Protein AF-0000000078900907 (afdb_homodimer)

Nearest PDB structures (foldseek):
  3khp-assembly1_A  TM=8.768E-01  e=2.512E-36  Mycobacterium tuberculosis H37Rv
  1s9c-assembly5_I  TM=8.943E-01  e=8.115E-36  Homo sapiens
  1s9c-assembly3_F  TM=8.994E-01  e=1.600E-35  Homo sapiens
  3kh8-assembly1_B  TM=8.947E-01  e=1.475E-34  Phytophthora capsici
  3kh8-assembly1_A  TM=8.567E-01  e=1.202E-33  Phytophthora capsici

InterPro domains:
  IPR002539 MaoC-like dehydratase domain [PF01575] (167-277)
  IPR029069 HotDog domain superfamily [SSF54637] (14-160)
  IPR029069 HotDog domain superfamily [SSF54637] (167-282)
  IPR054357 Peroxisomal multifunctional enzyme type 2-like, N-terminal domain [PF22622] (19-147)

Organism: Rhodospirillum centenum (strain ATCC 51521 / SW) (NCBI:txid414684)

pLDDT: mean 96.79, std 3.37, range [62.56, 98.94]

Solvent-accessible surface area (backbone atoms only — not comparable to full-atom values): 29328 Å² total; per-residue (Å²): 108,70,38,39,61,69,60,60,70,61,55,71,65,49,73,27,75,36,73,47,42,56,65,54,38,26,46,42,34,46,20,33,34,47,23,46,80,49,44,75,40,67,79,33,33,35,32,62,35,78,91,63,55,47,31,62,63,62,53,60,72,53,55,42,59,83,67,80,63,62,62,43,71,90,44,27,48,50,49,93,47,50,40,80,33,33,43,37,38,36,45,71,42,68,58,68,42,48,49,45,35,31,17,40,40,40,70,76,47,67,29,22,62,28,59,89,60,1,23,40,40,31,35,36,29,48,35,19,35,58,88,78,60,47,66,30,34,41,35,34,39,30,34,33,30,47,69,36,21,54,64,77,59,52,49,77,86,61,83,75,78,45,76,58,80,83,87,55,78,62,74,44,73,46,78,43,49,40,44,53,40,34,30,66,48,31,30,74,55,73,53,76,61,50,47,35,67,32,54,68,52,10,42,74,74,71,33,98,44,34,35,34,51,67,67,38,56,51,34,37,44,49,53,44,46,26,56,74,74,28,79,51,35,53,73,23,52,35,32,47,33,34,27,56,68,45,86,45,52,44,42,45,31,41,32,33,34,30,35,79,72,52,92,50,31,28,28,32,36,29,26,32,63,88,76,70,40,64,29,31,32,40,12,40,38,30,40,105,110,69,39,38,61,70,60,58,69,62,56,70,66,49,73,26,76,37,73,49,41,57,65,54,39,27,49,42,35,47,20,32,33,47,26,46,80,49,44,76,40,68,80,32,33,35,32,62,35,80,93,61,54,47,32,63,62,65,55,58,72,53,55,43,59,82,68,83,63,62,61,44,70,90,45,26,48,51,48,92,49,50,39,81,34,33,43,37,38,36,46,71,42,69,59,70,41,48,51,45,35,33,17,40,39,40,67,75,48,67,30,22,62,28,59,89,60,0,24,40,39,32,34,38,31,47,3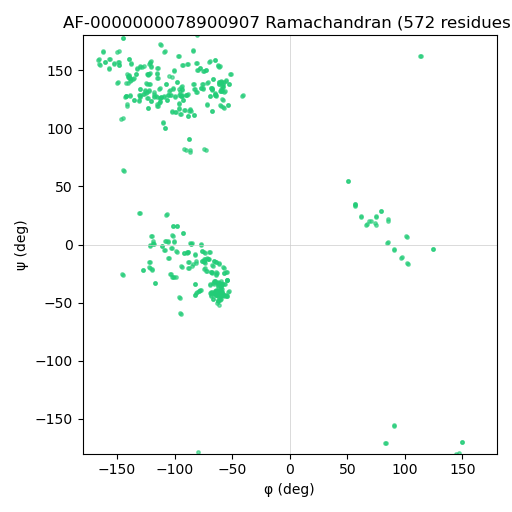4,21,36,59,88,79,60,47,67,31,34,40,35,34,38,30,34,34,30,48,68,38,21,53,64,77,58,50,48,77,86,61,83,75,78,44,76,57,80,82,88,56,79,63,75,43,72,45,78,44,49,42,44,51,41,34,31,66,48,31,31,73,55,73,54,78,61,51,47,34,67,32,53,68,52,10,42,75,72,72,34,100,44,35,34,33,50,66,67,37,55,51,33,38,45,48,52,45,45,26,56,75,73,30,79,52,37,53,72,24,52,34,32,49,33,32,29,55,67,46,87,45,51,44,4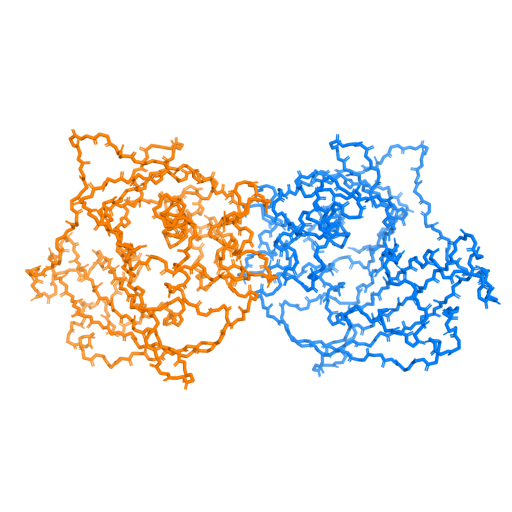3,46,31,41,32,31,34,31,36,79,71,53,93,48,31,29,27,32,36,28,25,33,60,90,75,69,38,63,29,31,31,41,11,40,38,32,40,106

Radius of gyration: 26.41 Å; Cα contacts (8 Å, |Δi|>4): 1441; chains: 2; bounding box: 49×82×64 Å

Structure (mmCIF, N/CA/C/O backbone):
data_AF-0000000078900907-model_v1
#
loop_
_entity.id
_entity.type
_entity.pdbx_description
1 polymer 'MaoC-like dehydratase, putative'
#
loop_
_atom_site.group_PDB
_atom_site.id
_atom_site.type_symbol
_atom_site.label_atom_id
_atom_site.label_alt_id
_atom_site.label_comp_id
_atom_site.label_asym_id
_atom_site.label_entity_id
_atom_site.label_seq_id
_atom_site.pdbx_PDB_ins_code
_atom_site.Cartn_x
_atom_site.Cartn_y
_atom_site.Cartn_z
_atom_site.occupancy
_atom_site.B_iso_or_equiv
_atom_site.auth_seq_id
_atom_site.auth_comp_id
_atom_site.auth_asym_id
_atom_site.auth_atom_id
_atom_site.pdbx_PDB_model_num
ATOM 1 N N . MET A 1 1 ? 19.641 35.25 -2.375 1 62.56 1 MET A N 1
ATOM 2 C CA . MET A 1 1 ? 18.812 36.438 -2.25 1 62.56 1 MET A CA 1
ATOM 3 C C . MET A 1 1 ? 17.703 36.219 -1.21 1 62.56 1 MET A C 1
ATOM 5 O O . MET A 1 1 ? 17.234 35.094 -1.026 1 62.56 1 MET A O 1
ATOM 9 N N . PRO A 1 2 ? 17.516 37.25 -0.397 1 82.25 2 PRO A N 1
ATOM 10 C CA . PRO A 1 2 ? 16.438 37.188 0.597 1 82.25 2 PRO A CA 1
ATOM 11 C C . PRO A 1 2 ? 15.094 36.812 -0.013 1 82.25 2 PRO A C 1
ATOM 13 O O . PRO A 1 2 ? 14.883 37 -1.213 1 82.25 2 PRO A O 1
ATOM 16 N N . LEU A 1 3 ? 14.305 36.125 0.722 1 92.5 3 LEU A N 1
ATOM 17 C CA . LEU A 1 3 ? 12.93 35.781 0.359 1 92.5 3 LEU A CA 1
ATOM 18 C C . LEU A 1 3 ? 12.234 36.969 -0.29 1 92.5 3 LEU A C 1
ATOM 20 O O . LEU A 1 3 ? 12.359 38.094 0.186 1 92.5 3 LEU A O 1
ATOM 24 N N . ASP A 1 4 ? 11.656 36.75 -1.471 1 93.75 4 ASP A N 1
ATOM 25 C CA . ASP A 1 4 ? 10.945 37.781 -2.186 1 93.75 4 ASP A CA 1
ATOM 26 C C . ASP A 1 4 ? 9.484 37.844 -1.748 1 93.75 4 ASP A C 1
ATOM 28 O O . ASP A 1 4 ? 8.609 37.25 -2.385 1 93.75 4 ASP A O 1
ATOM 32 N N . TYR A 1 5 ? 9.234 38.625 -0.808 1 94.81 5 TYR A N 1
ATOM 33 C CA . TYR A 1 5 ? 7.918 38.719 -0.186 1 94.81 5 TYR A CA 1
ATOM 34 C C . TYR A 1 5 ? 6.871 39.188 -1.19 1 94.81 5 TYR A C 1
ATOM 36 O O . TYR A 1 5 ? 5.805 38.594 -1.306 1 94.81 5 TYR A O 1
ATOM 44 N N . ASP A 1 6 ? 7.148 40.188 -1.911 1 95.12 6 ASP A N 1
ATOM 45 C CA . ASP A 1 6 ? 6.188 40.781 -2.838 1 95.12 6 ASP A CA 1
ATOM 46 C C . ASP A 1 6 ? 5.82 39.812 -3.947 1 95.12 6 ASP A C 1
ATOM 48 O O . ASP A 1 6 ? 4.652 39.688 -4.324 1 95.12 6 ASP A O 1
ATOM 52 N N . LEU A 1 7 ? 6.773 39.156 -4.418 1 95.69 7 LEU A N 1
ATOM 53 C CA . LEU A 1 7 ? 6.52 38.156 -5.453 1 95.69 7 LEU A CA 1
ATOM 54 C C . LEU A 1 7 ? 5.621 37.031 -4.922 1 95.69 7 LEU A C 1
ATOM 56 O O . LEU A 1 7 ? 4.625 36.688 -5.559 1 95.69 7 LEU A O 1
ATOM 60 N N . LEU A 1 8 ? 6 36.5 -3.793 1 96.12 8 LEU A N 1
ATOM 61 C CA . LEU A 1 8 ? 5.254 35.406 -3.209 1 96.12 8 LEU A CA 1
ATOM 62 C C . LEU A 1 8 ? 3.803 35.781 -2.957 1 96.12 8 LEU A C 1
ATOM 64 O O . LEU A 1 8 ? 2.883 35.031 -3.305 1 96.12 8 LEU A O 1
ATOM 68 N N . MET A 1 9 ? 3.596 36.969 -2.447 1 95.44 9 MET A N 1
ATOM 69 C CA . MET A 1 9 ? 2.254 37.406 -2.076 1 95.44 9 MET A CA 1
ATOM 70 C C . MET A 1 9 ? 1.433 37.75 -3.314 1 95.44 9 MET A C 1
ATOM 72 O O . MET A 1 9 ? 0.208 37.844 -3.24 1 95.44 9 MET A O 1
ATOM 76 N N . SER A 1 10 ? 2.064 37.906 -4.434 1 95.75 10 SER A N 1
ATOM 77 C CA . SER A 1 10 ? 1.367 38.281 -5.66 1 95.75 10 SER A CA 1
ATOM 78 C C . SER A 1 10 ? 1.082 37.062 -6.531 1 95.75 10 SER A C 1
ATOM 80 O O . SER A 1 10 ? 0.397 37.188 -7.551 1 95.75 10 SER A O 1
ATOM 82 N N . LEU A 1 11 ? 1.572 35.938 -6.156 1 94.62 11 LEU A N 1
ATOM 83 C CA . LEU A 1 11 ? 1.379 34.75 -6.965 1 94.62 11 LEU A CA 1
ATOM 84 C C . LEU A 1 11 ? -0.105 34.438 -7.125 1 94.62 11 LEU A C 1
ATOM 86 O O . LEU A 1 11 ? -0.874 34.531 -6.168 1 94.62 11 LEU A O 1
ATOM 90 N N . PRO A 1 12 ? -0.54 34.188 -8.336 1 93.44 12 PRO A N 1
ATOM 91 C CA . PRO A 1 12 ? -1.911 33.688 -8.5 1 93.44 12 PRO A CA 1
ATOM 92 C C . PRO A 1 12 ? -2.129 32.312 -7.883 1 93.44 12 PRO A C 1
ATOM 94 O O . PRO A 1 12 ? -1.168 31.562 -7.66 1 93.44 12 PRO A O 1
ATOM 97 N N . PRO A 1 13 ? -3.396 32.062 -7.629 1 92 13 PRO A N 1
ATOM 98 C CA . PRO A 1 13 ? -3.676 30.703 -7.129 1 92 13 PRO A CA 1
ATOM 99 C C . PRO A 1 13 ? -3.174 29.609 -8.062 1 92 13 PRO A C 1
ATOM 101 O O . PRO A 1 13 ? -3.279 29.75 -9.289 1 92 13 PRO A O 1
ATOM 104 N N . GLU A 1 14 ? -2.494 28.656 -7.484 1 90.19 14 GLU A N 1
ATOM 105 C CA . GLU A 1 14 ? -2.07 27.484 -8.25 1 90.19 14 GLU A CA 1
ATOM 106 C C . GLU A 1 14 ? -3.156 26.406 -8.258 1 90.19 14 GLU A C 1
ATOM 108 O O . GLU A 1 14 ? -3.449 25.797 -7.227 1 90.19 14 GLU A O 1
ATOM 113 N N . GLU A 1 15 ? -3.684 26.141 -9.414 1 95.12 15 GLU A N 1
ATOM 114 C CA . GLU A 1 15 ? -4.766 25.172 -9.523 1 95.12 15 GLU A CA 1
ATOM 115 C C . GLU A 1 15 ? -4.234 23.781 -9.898 1 95.12 15 GLU A C 1
ATOM 117 O O . GLU A 1 15 ? -3.416 23.656 -10.812 1 95.12 15 GLU A O 1
ATOM 122 N N . VAL A 1 16 ? -4.641 22.844 -9.164 1 97.44 16 VAL A N 1
ATOM 123 C CA . VAL A 1 16 ? -4.293 21.453 -9.43 1 97.44 16 VAL A CA 1
ATOM 124 C C . VAL A 1 16 ? -5.566 20.625 -9.562 1 97.44 16 VAL A C 1
ATOM 126 O O . VAL A 1 16 ? -6.469 20.719 -8.734 1 97.44 16 VAL A O 1
ATOM 129 N N . ARG A 1 17 ? -5.676 19.922 -10.656 1 98.06 17 ARG A N 1
ATOM 130 C CA . ARG A 1 17 ? -6.746 18.953 -10.867 1 98.06 17 ARG A CA 1
ATOM 131 C C . ARG A 1 17 ? -6.246 17.531 -10.641 1 98.06 17 ARG A C 1
ATOM 133 O O . ARG A 1 17 ? -5.137 17.188 -11.047 1 98.06 17 ARG A O 1
ATOM 140 N N . GLN A 1 18 ? -6.98 16.703 -9.922 1 98.44 18 GLN A N 1
ATOM 141 C CA . GLN A 1 18 ? -6.559 15.336 -9.609 1 98.44 18 GLN A CA 1
ATOM 142 C C . GLN A 1 18 ? -7.742 14.375 -9.633 1 98.44 18 GLN A C 1
ATOM 144 O O . GLN A 1 18 ? -8.797 14.664 -9.062 1 98.44 18 GLN A O 1
ATOM 149 N N . SER A 1 19 ? -7.605 13.328 -10.359 1 98.62 19 SER A N 1
ATOM 150 C CA . SER A 1 19 ? -8.539 12.211 -10.25 1 98.62 19 SER A CA 1
ATOM 151 C C . SER A 1 19 ? -7.98 11.109 -9.352 1 98.62 19 SER A C 1
ATOM 153 O O . SER A 1 19 ? -6.77 10.891 -9.32 1 98.62 19 SER A O 1
ATOM 155 N N . TYR A 1 20 ? -8.766 10.555 -8.578 1 98.44 20 TYR A N 1
ATOM 156 C CA . TYR A 1 20 ? -8.375 9.422 -7.75 1 98.44 20 TYR A CA 1
ATOM 157 C C . TYR A 1 20 ? -9.461 8.352 -7.738 1 98.44 20 TYR A C 1
ATOM 159 O O . TYR A 1 20 ? -10.625 8.641 -8 1 98.44 20 TYR A O 1
ATOM 167 N N . THR A 1 21 ? -9.094 7.109 -7.457 1 98.38 21 THR A N 1
ATOM 168 C CA . THR A 1 21 ? -9.977 5.945 -7.488 1 98.38 21 THR A CA 1
ATOM 169 C C . THR A 1 21 ? -10.188 5.387 -6.082 1 98.38 21 THR A C 1
ATOM 171 O O . THR A 1 21 ? -9.547 5.84 -5.129 1 98.38 21 THR A O 1
ATOM 174 N N . ALA A 1 22 ? -11.102 4.43 -5.984 1 98.56 22 ALA A N 1
ATOM 175 C CA . ALA A 1 22 ? -11.297 3.701 -4.734 1 98.56 22 ALA A CA 1
ATOM 176 C C . ALA A 1 22 ? -10 3.047 -4.277 1 98.56 22 ALA A C 1
ATOM 178 O O . ALA A 1 22 ? -9.727 2.959 -3.076 1 98.56 22 ALA A O 1
ATOM 179 N N . ARG A 1 23 ? -9.18 2.611 -5.211 1 98.5 23 ARG A N 1
ATOM 180 C CA . ARG A 1 23 ? -7.875 2.027 -4.906 1 98.5 23 ARG A CA 1
ATOM 181 C C . ARG A 1 23 ? -6.977 3.035 -4.199 1 98.5 23 ARG A C 1
ATOM 183 O O . ARG A 1 23 ? -6.316 2.701 -3.215 1 98.5 23 ARG A O 1
ATOM 190 N N . ASP A 1 24 ? -6.98 4.289 -4.684 1 98.69 24 ASP A N 1
ATOM 191 C CA . ASP A 1 24 ? -6.195 5.352 -4.062 1 98.69 24 ASP A CA 1
ATOM 192 C C . ASP A 1 24 ? -6.676 5.629 -2.641 1 98.69 24 ASP A C 1
ATOM 194 O O . ASP A 1 24 ? -5.863 5.852 -1.739 1 98.69 24 ASP A O 1
ATOM 198 N N . THR A 1 25 ? -8.008 5.605 -2.494 1 98.88 25 THR A N 1
ATOM 199 C CA . THR A 1 25 ? -8.625 5.863 -1.196 1 98.88 25 THR A CA 1
ATOM 200 C C . THR A 1 25 ? -8.227 4.793 -0.188 1 98.88 25 THR A C 1
ATOM 202 O O . THR A 1 25 ? -7.852 5.105 0.945 1 98.88 25 THR A O 1
ATOM 205 N N . ILE A 1 26 ? -8.219 3.549 -0.612 1 98.94 26 ILE A N 1
ATOM 206 C CA . ILE A 1 26 ? -7.824 2.441 0.251 1 98.94 26 ILE A CA 1
ATOM 207 C C . ILE A 1 26 ? -6.328 2.523 0.543 1 98.94 26 ILE A C 1
ATOM 209 O O . ILE A 1 26 ? -5.898 2.318 1.681 1 98.94 26 ILE A O 1
ATOM 213 N N . LEU A 1 27 ? -5.551 2.852 -0.489 1 98.88 27 LEU A N 1
ATOM 214 C CA . LEU A 1 27 ? -4.105 2.963 -0.324 1 98.88 27 LEU A CA 1
ATOM 215 C C . LEU A 1 27 ? -3.754 4.035 0.703 1 98.88 27 LEU A C 1
ATOM 217 O O . LEU A 1 27 ? -2.852 3.844 1.521 1 98.88 27 LEU A O 1
ATOM 221 N N . TYR A 1 28 ? -4.449 5.156 0.725 1 98.94 28 TYR A N 1
ATOM 222 C CA . TYR A 1 28 ? -4.203 6.184 1.73 1 98.94 28 TYR A CA 1
ATOM 223 C C . TYR A 1 28 ? -4.48 5.652 3.133 1 98.94 28 TYR A C 1
ATOM 225 O O . TYR A 1 28 ? -3.682 5.859 4.051 1 98.94 28 TYR A O 1
ATOM 233 N N . ALA A 1 29 ? -5.637 5.023 3.252 1 98.94 29 ALA A N 1
ATOM 234 C CA . ALA A 1 29 ? -5.992 4.473 4.559 1 98.94 29 ALA A CA 1
ATOM 235 C C . ALA A 1 29 ? -4.914 3.523 5.07 1 98.94 29 ALA A C 1
ATOM 237 O O . ALA A 1 29 ? -4.496 3.617 6.227 1 98.94 29 ALA A O 1
ATOM 238 N N . LEU A 1 30 ? -4.43 2.678 4.188 1 98.94 30 LEU A N 1
ATOM 239 C CA . LEU A 1 30 ? -3.359 1.761 4.559 1 98.94 30 LEU A CA 1
ATOM 240 C C . LEU A 1 30 ? -2.072 2.521 4.863 1 98.94 30 LEU A C 1
ATOM 242 O O . LEU A 1 30 ? -1.308 2.129 5.746 1 98.94 30 LEU A O 1
ATOM 246 N N . GLY A 1 31 ? -1.885 3.598 4.164 1 98.88 31 GLY A N 1
ATOM 247 C CA . GLY A 1 31 ? -0.72 4.441 4.367 1 98.88 31 GLY A CA 1
ATOM 248 C C . GLY A 1 31 ? -0.68 5.082 5.746 1 98.88 31 GLY A C 1
ATOM 249 O O . GLY A 1 31 ? 0.395 5.402 6.254 1 98.88 31 GLY A O 1
ATOM 250 N N . VAL A 1 32 ? -1.802 5.238 6.316 1 98.88 32 VAL A N 1
ATOM 251 C CA . VAL A 1 32 ? -1.832 5.793 7.664 1 98.88 32 VAL A CA 1
ATOM 252 C C . VAL A 1 32 ? -2.18 4.691 8.664 1 98.88 32 VAL A C 1
ATOM 254 O O . VAL A 1 32 ? -2.826 4.953 9.688 1 98.88 32 VAL A O 1
ATOM 257 N N . ALA A 1 33 ? -1.891 3.469 8.328 1 98.69 33 ALA A N 1
ATOM 258 C CA . ALA A 1 33 ? -1.839 2.301 9.203 1 98.69 33 ALA A CA 1
ATOM 259 C C . ALA A 1 33 ? -3.242 1.826 9.57 1 98.69 33 ALA A C 1
ATOM 261 O O . ALA A 1 33 ? -3.463 1.303 10.664 1 98.69 33 ALA A O 1
ATOM 262 N N . ALA A 1 34 ? -4.238 2.129 8.758 1 98.81 34 ALA A N 1
ATOM 263 C CA . ALA A 1 34 ? -5.492 1.398 8.93 1 98.81 34 ALA A CA 1
ATOM 264 C C . ALA A 1 34 ? -5.277 -0.104 8.773 1 98.81 34 ALA A C 1
ATOM 266 O O . ALA A 1 34 ? -4.547 -0.544 7.883 1 98.81 34 ALA A O 1
ATOM 267 N N . GLY A 1 35 ? -5.863 -0.87 9.641 1 98.19 35 GLY A N 1
ATOM 268 C CA . GLY A 1 35 ? -5.695 -2.314 9.625 1 98.19 35 GLY A CA 1
ATOM 269 C C . GLY A 1 35 ? -4.535 -2.793 10.469 1 98.19 35 GLY A C 1
ATOM 270 O O . GLY A 1 35 ? -4.305 -3.998 10.602 1 98.19 35 GLY A O 1
ATOM 271 N N . VAL A 1 36 ? -3.807 -1.868 11.023 1 98.31 36 VAL A N 1
ATOM 272 C CA . VAL A 1 36 ? -2.684 -2.201 11.891 1 98.31 36 VAL A CA 1
ATOM 273 C C . VAL A 1 36 ? -3.074 -1.968 13.352 1 98.31 36 VAL A C 1
ATOM 275 O O . VAL A 1 36 ? -3.553 -0.889 13.703 1 98.31 36 VAL A O 1
ATOM 278 N N . PRO A 1 37 ? -2.902 -2.904 14.289 1 96 37 PRO A N 1
ATOM 279 C CA . PRO A 1 37 ? -2.316 -4.211 13.984 1 96 37 PRO A CA 1
ATOM 280 C C . PRO A 1 37 ? -3.357 -5.238 13.547 1 96 37 PRO A C 1
ATOM 282 O O . PRO A 1 37 ? -3.002 -6.344 13.133 1 96 37 PRO A O 1
ATOM 285 N N . ASP A 1 38 ? -4.609 -4.922 13.617 1 97.56 38 ASP A N 1
ATOM 286 C CA . ASP A 1 38 ? -5.664 -5.895 13.352 1 97.56 38 ASP A CA 1
ATOM 287 C C . ASP A 1 38 ? -6.379 -5.582 12.039 1 97.56 38 ASP A C 1
ATOM 289 O O . ASP A 1 38 ? -7.246 -4.707 11.992 1 97.56 38 ASP A O 1
ATOM 293 N N . PRO A 1 39 ? -6.113 -6.352 10.984 1 98.19 39 PRO A N 1
ATOM 294 C CA . PRO A 1 39 ? -6.734 -6.078 9.688 1 98.19 39 PRO A CA 1
ATOM 295 C C . PRO A 1 39 ? -8.234 -6.375 9.68 1 98.19 39 PRO A C 1
ATOM 297 O O . PRO A 1 39 ? -8.93 -6.012 8.727 1 98.19 39 PRO A O 1
ATOM 300 N N . LEU A 1 40 ? -8.742 -6.949 10.781 1 97.69 40 LEU A N 1
ATOM 301 C CA . LEU A 1 40 ? -10.148 -7.344 10.812 1 97.69 40 LEU A CA 1
ATOM 302 C C . LEU A 1 40 ? -10.961 -6.391 11.68 1 97.69 40 LEU A C 1
ATOM 304 O O . LEU A 1 40 ? -12.164 -6.594 11.875 1 97.69 40 LEU A O 1
ATOM 308 N N . ASP A 1 41 ? -10.312 -5.379 12.195 1 96.75 41 ASP A N 1
ATOM 309 C CA . ASP A 1 41 ? -11.039 -4.367 12.961 1 96.75 41 ASP A CA 1
ATOM 310 C C . ASP A 1 41 ? -12.141 -3.732 12.117 1 96.75 41 ASP A C 1
ATOM 312 O O . ASP A 1 41 ? -11.867 -3.09 11.102 1 96.75 41 ASP A O 1
ATOM 316 N N . PRO A 1 42 ? -13.383 -3.877 12.547 1 94.88 42 PRO A N 1
ATOM 317 C CA . PRO A 1 42 ? -14.477 -3.332 11.734 1 94.88 42 PRO A CA 1
ATOM 318 C C . PRO A 1 42 ? -14.359 -1.822 11.531 1 94.88 42 PRO A C 1
ATOM 320 O O . PRO A 1 42 ? -14.789 -1.3 10.5 1 94.88 42 PRO A O 1
ATOM 323 N N . GLY A 1 43 ? -13.836 -1.159 12.539 1 95 43 GLY A N 1
ATOM 324 C CA . GLY A 1 43 ? -13.641 0.277 12.422 1 95 43 GLY A CA 1
ATOM 325 C C . GLY A 1 43 ? -12.656 0.658 11.328 1 95 43 GLY A C 1
ATOM 326 O O . GLY A 1 43 ? -12.727 1.758 10.773 1 95 43 GLY A O 1
ATOM 327 N N . ASP A 1 44 ? -11.781 -0.287 11.016 1 96.81 44 ASP A N 1
ATOM 328 C CA . ASP A 1 44 ? -10.781 -0.006 9.992 1 96.81 44 ASP A CA 1
ATOM 329 C C . ASP A 1 44 ? -11.195 -0.595 8.641 1 96.81 44 ASP A C 1
ATOM 331 O O . ASP A 1 44 ? -10.852 -0.052 7.59 1 96.81 44 ASP A O 1
ATOM 335 N N . LEU A 1 45 ? -11.984 -1.683 8.656 1 97.69 45 LEU A N 1
ATOM 336 C CA . LEU A 1 45 ? -12.375 -2.361 7.426 1 97.69 45 LEU A CA 1
ATOM 337 C C . LEU A 1 45 ? -13.172 -1.434 6.523 1 97.69 45 LEU A C 1
ATOM 339 O O . LEU A 1 45 ? -13.07 -1.51 5.297 1 97.69 45 LEU A O 1
ATOM 343 N N . LYS A 1 46 ? -13.953 -0.549 7.039 1 97.31 46 LYS A N 1
ATOM 344 C CA . LYS A 1 46 ? -14.766 0.36 6.238 1 97.31 46 LYS A CA 1
ATOM 345 C C . LYS A 1 46 ? -13.891 1.321 5.438 1 97.31 46 LYS A C 1
ATOM 347 O O . LYS A 1 46 ? -14.367 1.999 4.527 1 97.31 46 LYS A O 1
ATOM 352 N N . TYR A 1 47 ? -12.609 1.407 5.77 1 98.69 47 TYR A N 1
ATOM 353 C CA . TYR A 1 47 ? -11.695 2.281 5.043 1 98.69 47 TYR A CA 1
ATOM 354 C C . TYR A 1 47 ? -10.773 1.474 4.133 1 98.69 47 TYR A C 1
ATOM 356 O O . TYR A 1 47 ? -10.047 2.039 3.316 1 98.69 47 TYR A O 1
ATOM 364 N N . THR A 1 48 ? -10.734 0.1 4.285 1 98.56 48 THR A N 1
ATOM 365 C CA . THR A 1 48 ? -9.773 -0.716 3.553 1 98.56 48 THR A CA 1
ATOM 366 C C . THR A 1 48 ? -10.492 -1.75 2.688 1 98.56 48 THR A C 1
ATOM 368 O O . THR A 1 48 ? -9.844 -2.543 1.998 1 98.56 48 THR A O 1
ATOM 371 N N . TYR A 1 49 ? -11.852 -1.762 2.729 1 98.31 49 TYR A N 1
ATOM 372 C CA . TYR A 1 49 ? -12.656 -2.752 2.025 1 98.31 49 TYR A CA 1
ATOM 373 C C . TYR A 1 49 ? -13.75 -2.082 1.208 1 98.31 49 TYR A C 1
ATOM 375 O O . TYR A 1 49 ? -14.516 -1.267 1.732 1 98.31 49 TYR A O 1
ATOM 383 N N . GLU A 1 50 ? -13.859 -2.381 -0.068 1 97 50 GLU A N 1
ATOM 384 C CA . GLU A 1 50 ? -14.656 -1.626 -1.033 1 97 50 GLU A CA 1
ATOM 385 C C . GLU A 1 50 ? -16.141 -1.927 -0.879 1 97 50 GLU A C 1
ATOM 387 O O . GLU A 1 50 ? -16.984 -1.207 -1.419 1 97 50 GLU A O 1
ATOM 392 N N . ALA A 1 51 ? -16.547 -2.963 -0.166 1 95.38 51 ALA A N 1
ATOM 393 C CA . ALA A 1 51 ? -17.953 -3.328 -0.04 1 95.38 51 ALA A CA 1
ATOM 394 C C . ALA A 1 51 ? -18.766 -2.191 0.583 1 95.38 51 ALA A C 1
ATOM 396 O O . ALA A 1 51 ? -19.906 -1.937 0.181 1 95.38 51 ALA A O 1
ATOM 397 N N . ASP A 1 52 ? -18.266 -1.471 1.479 1 94.94 52 ASP A N 1
ATOM 398 C CA . ASP A 1 52 ? -18.828 -0.292 2.131 1 94.94 52 ASP A CA 1
ATOM 399 C C . ASP A 1 52 ? -17.734 0.739 2.434 1 94.94 52 ASP A C 1
ATOM 401 O O . ASP A 1 52 ? -17.594 1.167 3.58 1 94.94 52 ASP A O 1
ATOM 405 N N . LEU A 1 53 ? -17.172 1.208 1.377 1 98.31 53 LEU A N 1
ATOM 406 C CA . LEU A 1 53 ? -15.945 1.976 1.502 1 98.31 53 LEU A CA 1
ATOM 407 C C . LEU A 1 53 ? -16.234 3.426 1.867 1 98.31 53 LEU A C 1
ATOM 409 O O . LEU A 1 53 ? -17.156 4.035 1.309 1 98.31 53 LEU A O 1
ATOM 413 N N . HIS A 1 54 ? -15.523 3.938 2.822 1 98.62 54 HIS A N 1
ATOM 414 C CA . HIS A 1 54 ? -15.484 5.348 3.189 1 98.62 54 HIS A CA 1
ATOM 415 C C . HIS A 1 54 ? -14.07 5.906 3.061 1 98.62 54 HIS A C 1
ATOM 417 O O . HIS A 1 54 ? -13.094 5.156 3.129 1 98.62 54 HIS A O 1
ATOM 423 N N . ALA A 1 55 ? -14 7.16 2.818 1 98.81 55 ALA A N 1
ATOM 424 C CA . ALA A 1 55 ? -12.703 7.832 2.795 1 98.81 55 ALA A CA 1
ATOM 425 C C . ALA A 1 55 ? -12.375 8.43 4.16 1 98.81 55 ALA A C 1
ATOM 427 O O . ALA A 1 55 ? -13.242 9.016 4.812 1 98.81 55 ALA A O 1
ATOM 428 N N . LEU A 1 56 ? -11.172 8.195 4.582 1 98.94 56 LEU A N 1
ATOM 429 C CA . LEU A 1 56 ? -10.719 8.93 5.762 1 98.94 56 LEU A CA 1
ATOM 430 C C . LEU A 1 56 ? -10.719 10.43 5.5 1 98.94 56 LEU A C 1
ATOM 432 O O . LEU A 1 56 ? -10.25 10.883 4.449 1 98.94 56 LEU A O 1
ATOM 436 N N . PRO A 1 57 ? -11.164 11.211 6.473 1 98.81 57 PRO A N 1
ATOM 437 C CA . PRO A 1 57 ? -11.188 12.664 6.273 1 98.81 57 PRO A CA 1
ATOM 438 C C . PRO A 1 57 ? -9.805 13.242 6.008 1 98.81 57 PRO A C 1
ATOM 440 O O . PRO A 1 57 ? -9.664 14.172 5.207 1 98.81 57 PRO A O 1
ATOM 443 N N . THR A 1 58 ? -8.805 12.711 6.609 1 98.88 58 THR A N 1
ATOM 444 C CA . THR A 1 58 ? -7.457 13.273 6.527 1 98.88 58 THR A CA 1
ATOM 445 C C . THR A 1 58 ? -6.871 13.07 5.133 1 98.88 58 THR A C 1
ATOM 447 O O . THR A 1 58 ? -5.844 13.664 4.797 1 98.88 58 THR A O 1
ATOM 450 N N . MET A 1 59 ? -7.496 12.227 4.293 1 98.88 59 MET A N 1
ATOM 451 C CA . MET A 1 59 ? -7.043 12.078 2.914 1 98.88 59 MET A CA 1
ATOM 452 C C . MET A 1 59 ? -7.051 13.422 2.188 1 98.88 59 MET A C 1
ATOM 454 O O . MET A 1 59 ? -6.305 13.617 1.228 1 98.88 59 MET A O 1
ATOM 458 N N . ALA A 1 60 ? -7.859 14.367 2.635 1 98.75 60 ALA A N 1
ATOM 459 C CA . ALA A 1 60 ? -7.977 15.68 2.018 1 98.75 60 ALA A CA 1
ATOM 460 C C . ALA A 1 60 ? -6.613 16.359 1.914 1 98.75 60 ALA A C 1
ATOM 462 O O . ALA A 1 60 ? -6.348 17.094 0.958 1 98.75 60 ALA A O 1
ATOM 463 N N . VAL A 1 61 ? -5.727 16.078 2.838 1 98.06 61 VAL A N 1
ATOM 464 C CA . VAL A 1 61 ? -4.488 16.844 2.932 1 98.06 61 VAL A CA 1
ATOM 465 C C . VAL A 1 61 ? -3.543 16.438 1.804 1 98.06 61 VAL A C 1
ATOM 467 O O . VAL A 1 61 ? -2.568 17.141 1.52 1 98.06 61 VAL A O 1
ATOM 470 N N . VAL A 1 62 ? -3.844 15.297 1.126 1 97.69 62 VAL A N 1
ATOM 471 C CA . VAL A 1 62 ? -2.959 14.867 0.049 1 97.69 62 VAL A CA 1
ATOM 472 C C . VAL A 1 62 ? -3.65 15.062 -1.298 1 97.69 62 VAL A C 1
ATOM 474 O O . VAL A 1 62 ? -3.068 14.781 -2.35 1 97.69 62 VAL A O 1
ATOM 477 N N . LEU A 1 63 ? -4.902 15.477 -1.321 1 98.12 63 LEU A N 1
ATOM 478 C CA . LEU A 1 63 ? -5.633 15.656 -2.568 1 98.12 63 LEU A CA 1
ATOM 479 C C . LEU A 1 63 ? -5.285 17 -3.215 1 98.12 63 LEU A C 1
ATOM 481 O O . LEU A 1 63 ? -5.262 18.031 -2.539 1 98.12 63 LEU A O 1
ATOM 485 N N . ALA A 1 64 ? -4.988 16.953 -4.48 1 97.12 64 ALA A N 1
ATOM 486 C CA . ALA A 1 64 ? -4.703 18.125 -5.301 1 97.12 64 ALA A CA 1
ATOM 487 C C . ALA A 1 64 ? -3.557 18.938 -4.711 1 97.12 64 ALA A C 1
ATOM 489 O O . ALA A 1 64 ? -3.619 20.172 -4.668 1 97.12 64 ALA A O 1
ATOM 490 N N . TYR A 1 65 ? -2.604 18.219 -4.117 1 92.19 65 TYR A N 1
ATOM 491 C CA . TYR A 1 65 ? -1.392 18.844 -3.594 1 92.19 65 TYR A CA 1
ATOM 492 C C . TYR A 1 65 ? -0.553 19.438 -4.719 1 92.19 65 TYR A C 1
ATOM 494 O O . TYR A 1 65 ? -0.305 18.781 -5.73 1 92.19 65 TYR A O 1
ATOM 502 N N . PRO A 1 66 ? -0.12 20.656 -4.637 1 90.88 66 PRO A N 1
ATOM 503 C CA . PRO A 1 66 ? 0.586 21.328 -5.73 1 90.88 66 PRO A CA 1
ATOM 504 C C . PRO A 1 66 ? 2.041 20.875 -5.855 1 90.88 66 PRO A C 1
ATOM 506 O O . PRO A 1 66 ? 2.758 21.344 -6.746 1 90.88 66 PRO A O 1
ATOM 509 N N . GLY A 1 67 ? 2.502 19.953 -5 1 86.81 67 GLY A N 1
ATOM 510 C CA . GLY A 1 67 ? 3.896 19.547 -5.039 1 86.81 67 GLY A CA 1
ATOM 511 C C . GLY A 1 67 ? 4.816 20.484 -4.281 1 86.81 67 GLY A C 1
ATOM 512 O O . GLY A 1 67 ? 4.355 21.328 -3.512 1 86.81 67 GLY A O 1
ATOM 513 N N . VAL A 1 68 ? 6.125 20.266 -4.438 1 85.75 68 VAL A N 1
ATOM 514 C CA . VAL A 1 68 ? 7.133 21.031 -3.715 1 85.75 68 VAL A CA 1
ATOM 515 C C . VAL A 1 68 ? 7.457 22.312 -4.488 1 85.75 68 VAL A C 1
ATOM 517 O O . VAL A 1 68 ? 8.57 22.469 -5 1 85.75 68 VAL A O 1
ATOM 520 N N . TRP A 1 69 ? 6.641 23.266 -4.363 1 87.88 69 TRP A N 1
ATOM 521 C CA . TRP A 1 69 ? 6.738 24.469 -5.18 1 87.88 69 TRP A CA 1
ATOM 522 C C . TRP A 1 69 ? 7.668 25.484 -4.531 1 87.88 69 TRP A C 1
ATOM 524 O O . TRP A 1 69 ? 8.195 26.375 -5.211 1 87.88 69 TRP A O 1
ATOM 534 N N . LEU A 1 70 ? 7.973 25.297 -3.279 1 90.62 70 LEU A N 1
ATOM 535 C CA . LEU A 1 70 ? 8.805 26.25 -2.559 1 90.62 70 LEU A CA 1
ATOM 536 C C . LEU A 1 70 ? 10.266 26.125 -2.984 1 90.62 70 LEU A C 1
ATOM 538 O O . LEU A 1 70 ? 11.086 27 -2.664 1 90.62 70 LEU A O 1
ATOM 542 N N . MET A 1 71 ? 10.555 25.172 -3.754 1 90.75 71 MET A N 1
ATOM 543 C CA . MET A 1 71 ? 11.922 24.953 -4.199 1 90.75 71 MET A CA 1
ATOM 544 C C . MET A 1 71 ? 12.266 25.859 -5.375 1 90.75 71 MET A C 1
ATOM 546 O O . MET A 1 71 ? 13.422 25.984 -5.766 1 90.75 71 MET A O 1
ATOM 550 N N . GLU A 1 72 ? 11.266 26.562 -5.93 1 91.94 72 GLU A N 1
ATOM 551 C CA . GLU A 1 72 ? 11.508 27.469 -7.055 1 91.94 72 GLU A CA 1
ATOM 552 C C . GLU A 1 72 ? 12.531 28.531 -6.695 1 91.94 72 GLU A C 1
ATOM 554 O O . GLU A 1 72 ? 12.32 29.312 -5.762 1 91.94 72 GLU A O 1
ATOM 559 N N . PRO A 1 73 ? 13.609 28.672 -7.453 1 92.31 73 PRO A N 1
ATOM 560 C CA . PRO A 1 73 ? 14.695 29.594 -7.105 1 92.31 73 PRO A CA 1
ATOM 561 C C . PRO A 1 73 ? 14.25 31.047 -7.07 1 92.31 73 PRO A C 1
ATOM 563 O O . PRO A 1 73 ? 14.766 31.844 -6.277 1 92.31 73 PRO A O 1
ATOM 566 N N . ARG A 1 74 ? 13.336 31.5 -7.859 1 92.38 74 ARG A N 1
ATOM 567 C CA . ARG A 1 74 ? 12.922 32.906 -7.949 1 92.38 74 ARG A CA 1
ATOM 568 C C . ARG A 1 74 ? 12.312 33.375 -6.637 1 92.38 74 ARG A C 1
ATOM 570 O O . ARG A 1 74 ? 12.195 34.594 -6.402 1 92.38 74 ARG A O 1
ATOM 577 N N . PHE A 1 75 ? 11.961 32.375 -5.734 1 95.06 75 PHE A N 1
ATOM 578 C CA . PHE A 1 75 ? 11.305 32.75 -4.492 1 95.06 75 PHE A CA 1
ATOM 579 C C . PHE A 1 75 ? 12.32 33.156 -3.432 1 95.06 75 PHE A C 1
ATOM 581 O O . PHE A 1 75 ? 11.977 33.75 -2.42 1 95.06 75 PHE A O 1
ATOM 588 N N . GLY A 1 76 ? 13.609 32.75 -3.693 1 93.75 76 GLY A N 1
ATOM 589 C CA . GLY A 1 76 ? 14.656 33.062 -2.736 1 93.75 76 GLY A CA 1
ATOM 590 C C . GLY A 1 76 ? 14.531 32.312 -1.434 1 93.75 76 GLY A C 1
ATOM 591 O O . GLY A 1 76 ? 15.016 32.75 -0.393 1 93.75 76 GLY A O 1
ATOM 592 N N . ILE A 1 77 ? 13.805 31.219 -1.449 1 95.25 77 ILE A N 1
ATOM 593 C CA . ILE A 1 77 ? 13.594 30.406 -0.252 1 95.25 77 ILE A CA 1
ATOM 594 C C . ILE A 1 77 ? 14.711 29.375 -0.13 1 95.25 77 ILE A C 1
ATOM 596 O O . ILE A 1 77 ? 15.078 28.719 -1.114 1 95.25 77 ILE A O 1
ATOM 600 N N . THR A 1 78 ? 15.312 29.328 1.044 1 93.44 78 THR A N 1
ATOM 601 C CA . THR A 1 78 ? 16.25 28.25 1.36 1 93.44 78 THR A CA 1
ATOM 602 C C . THR A 1 78 ? 15.5 26.953 1.627 1 93.44 78 THR A C 1
ATOM 604 O O . THR A 1 78 ? 15.391 26.516 2.775 1 93.44 78 THR A O 1
ATOM 607 N N . TRP A 1 79 ? 15.148 26.281 0.587 1 91.56 79 TRP A N 1
ATOM 608 C CA . TRP A 1 79 ? 14.133 25.234 0.641 1 91.56 79 TRP A CA 1
ATOM 609 C C . TRP A 1 79 ? 14.617 24.047 1.456 1 91.56 79 TRP A C 1
ATOM 611 O O . TRP A 1 79 ? 13.812 23.344 2.072 1 91.56 79 TRP A O 1
ATOM 621 N N . HIS A 1 80 ? 15.922 23.812 1.609 1 88.19 80 HIS A N 1
ATOM 622 C CA . HIS A 1 80 ? 16.453 22.672 2.346 1 88.19 80 HIS A CA 1
ATOM 623 C C . HIS A 1 80 ? 16.234 22.828 3.848 1 88.19 80 HIS A C 1
ATOM 625 O O . HIS A 1 80 ? 16.391 21.875 4.609 1 88.19 80 HIS A O 1
ATOM 631 N N . LYS A 1 81 ? 15.844 24.062 4.238 1 91.25 81 LYS A N 1
ATOM 632 C CA . LYS A 1 81 ? 15.641 24.328 5.66 1 91.25 81 LYS A CA 1
ATOM 633 C C . LYS A 1 81 ? 14.156 24.453 5.988 1 91.25 81 LYS A C 1
ATOM 635 O O . LYS A 1 81 ? 13.789 24.766 7.125 1 91.25 81 LYS A O 1
ATOM 640 N N . VAL A 1 82 ? 13.359 24.25 5 1 93.94 82 VAL A N 1
ATOM 641 C CA . VAL A 1 82 ? 11.914 24.406 5.184 1 93.94 82 VAL A CA 1
ATOM 642 C C . VAL A 1 82 ? 11.375 23.203 5.953 1 93.94 82 VAL A C 1
ATOM 644 O O . VAL A 1 82 ? 11.742 22.047 5.672 1 93.94 82 VAL A O 1
ATOM 647 N N . LEU A 1 83 ? 10.547 23.469 6.938 1 94.12 83 LEU A N 1
ATOM 648 C CA . LEU A 1 83 ? 9.852 22.422 7.691 1 94.12 83 LEU A CA 1
ATOM 649 C C . LEU A 1 83 ? 8.344 22.609 7.617 1 94.12 83 LEU A C 1
ATOM 651 O O . LEU A 1 83 ? 7.852 23.75 7.641 1 94.12 83 LEU A O 1
ATOM 655 N N . HIS A 1 84 ? 7.625 21.484 7.445 1 95.69 84 HIS A N 1
ATOM 656 C CA . HIS A 1 84 ? 6.176 21.516 7.617 1 95.69 84 HIS A CA 1
ATOM 657 C C . HIS A 1 84 ? 5.801 21.781 9.07 1 95.69 84 HIS A C 1
ATOM 659 O O . HIS A 1 84 ? 6.059 20.938 9.945 1 95.69 84 HIS A O 1
ATOM 665 N N . GLY A 1 85 ? 5.184 22.875 9.398 1 96.88 85 GLY A N 1
ATOM 666 C CA . GLY A 1 85 ? 4.953 23.297 10.773 1 96.88 85 GLY A CA 1
ATOM 667 C C . GLY A 1 85 ? 3.592 22.891 11.305 1 96.88 85 GLY A C 1
ATOM 668 O O . GLY A 1 85 ? 3.496 22.219 12.336 1 96.88 85 GLY A O 1
ATOM 669 N N . GLU A 1 86 ? 2.609 23.375 10.609 1 97.88 86 GLU A N 1
ATOM 670 C CA . GLU A 1 86 ? 1.24 23.125 11.047 1 97.88 86 GLU A CA 1
ATOM 671 C C . GLU A 1 86 ? 0.381 22.594 9.906 1 97.88 86 GLU A C 1
ATOM 673 O O . GLU A 1 86 ? 0.681 22.828 8.734 1 97.88 86 GLU A O 1
ATOM 678 N N . GLN A 1 87 ? -0.622 21.844 10.266 1 98.56 87 GLN A N 1
ATOM 679 C CA . GLN A 1 87 ? -1.639 21.344 9.352 1 98.56 87 GLN A CA 1
ATOM 680 C C . GLN A 1 87 ? -3.043 21.625 9.883 1 98.56 87 GLN A C 1
ATOM 682 O O . GLN A 1 87 ? -3.336 21.344 11.047 1 98.56 87 GLN A O 1
ATOM 687 N N . THR A 1 88 ? -3.861 22.219 9.062 1 98.38 88 THR A N 1
ATOM 688 C CA . THR A 1 88 ? -5.266 22.406 9.414 1 98.38 88 THR A CA 1
ATOM 689 C C . THR A 1 88 ? -6.176 21.766 8.359 1 98.38 88 THR A C 1
ATOM 691 O O . THR A 1 88 ? -5.824 21.719 7.18 1 98.38 88 THR A O 1
ATOM 694 N N . LEU A 1 89 ? -7.27 21.266 8.773 1 98.88 89 LEU A N 1
ATOM 695 C CA . LEU A 1 89 ? -8.258 20.625 7.91 1 98.88 89 LEU A CA 1
ATOM 696 C C . LEU A 1 89 ? -9.672 20.969 8.359 1 98.88 89 LEU A C 1
ATOM 698 O O . LEU A 1 89 ? -10.031 20.734 9.523 1 98.88 89 LEU A O 1
ATOM 702 N N . ARG A 1 90 ? -10.406 21.562 7.562 1 98.88 90 ARG A N 1
ATOM 703 C CA . ARG A 1 90 ? -11.844 21.734 7.742 1 98.88 90 ARG A CA 1
ATOM 704 C C . ARG A 1 90 ? -12.625 20.938 6.699 1 98.88 90 ARG A C 1
ATOM 706 O O . ARG A 1 90 ? -12.406 21.109 5.496 1 98.88 90 ARG A O 1
ATOM 713 N N . LEU A 1 91 ? -13.516 20.125 7.16 1 98.81 91 LEU A N 1
ATOM 714 C CA . LEU A 1 91 ? -14.352 19.328 6.27 1 98.81 91 LEU A CA 1
ATOM 715 C C . LEU A 1 91 ? -15.727 19.969 6.105 1 98.81 91 LEU A C 1
ATOM 717 O O . LEU A 1 91 ? -16.406 20.266 7.094 1 98.81 91 LEU A O 1
ATOM 721 N N . HIS A 1 92 ? -16.094 20.156 4.922 1 98.75 92 HIS A N 1
ATOM 722 C CA . HIS A 1 92 ? -17.406 20.719 4.629 1 98.75 92 HIS A CA 1
ATOM 723 C C . HIS A 1 92 ? -18.391 19.641 4.215 1 98.75 92 HIS A C 1
ATOM 725 O O . HIS A 1 92 ? -19.609 19.812 4.375 1 98.75 92 HIS A O 1
ATOM 731 N N . ARG A 1 93 ? -17.922 18.578 3.65 1 97.69 93 ARG A N 1
ATOM 732 C CA . ARG A 1 93 ? -18.641 17.359 3.27 1 97.69 93 ARG A CA 1
ATOM 733 C C . ARG A 1 93 ? -17.75 16.141 3.379 1 97.69 93 ARG A C 1
ATOM 735 O O . ARG A 1 93 ? -16.516 16.25 3.338 1 97.69 93 ARG A O 1
ATOM 742 N N . PRO A 1 94 ? -18.422 15.008 3.58 1 97.69 94 PRO A N 1
ATOM 743 C CA . PRO A 1 94 ? -17.578 13.805 3.502 1 97.69 94 PRO A CA 1
ATOM 744 C C . PRO A 1 94 ? -16.891 13.656 2.152 1 97.69 94 PRO A C 1
ATOM 746 O O . PRO A 1 94 ? -17.469 13.969 1.112 1 97.69 94 PRO A O 1
ATOM 749 N N . LEU A 1 95 ? -15.625 13.219 2.172 1 98.62 95 LEU A N 1
ATOM 750 C CA . LEU A 1 95 ? -14.891 13.008 0.93 1 98.62 95 LEU A CA 1
ATOM 751 C C . LEU A 1 95 ? -15.484 11.836 0.145 1 98.62 95 LEU A C 1
ATOM 753 O O . LEU A 1 95 ? -15.812 10.805 0.723 1 98.62 95 LEU A O 1
ATOM 757 N N . PRO A 1 96 ? -15.68 12.047 -1.159 1 98.38 96 PRO A N 1
ATOM 758 C CA . PRO A 1 96 ? -16 10.875 -1.979 1 98.38 96 PRO A CA 1
ATOM 759 C C . PRO A 1 96 ? -14.883 9.844 -2 1 98.38 96 PRO A C 1
ATOM 761 O O . PRO A 1 96 ? -13.711 10.195 -1.854 1 98.38 96 PRO A O 1
ATOM 764 N N . VAL A 1 97 ? -15.242 8.609 -2.234 1 98.5 97 VAL A N 1
ATOM 765 C CA . VAL A 1 97 ? -14.242 7.547 -2.211 1 98.5 97 VAL A CA 1
ATOM 766 C C . VAL A 1 97 ? -13.5 7.508 -3.543 1 98.5 97 VAL A C 1
ATOM 768 O O . VAL A 1 97 ? -12.453 6.859 -3.658 1 98.5 97 VAL A O 1
ATOM 771 N N . GLU A 1 98 ? -13.953 8.125 -4.551 1 98.62 98 GLU A N 1
ATOM 772 C CA . GLU A 1 98 ? -13.312 8.312 -5.848 1 98.62 98 GLU A CA 1
ATOM 773 C C . GLU A 1 98 ? -13.891 9.531 -6.57 1 98.62 98 GLU A C 1
ATOM 775 O O . GLU A 1 98 ? -14.945 10.047 -6.188 1 98.62 98 GLU A O 1
ATOM 780 N N . GLY A 1 99 ? -13.195 10.062 -7.504 1 98.31 99 GLY A N 1
ATOM 781 C CA . GLY A 1 99 ? -13.672 11.203 -8.273 1 98.31 99 GLY A CA 1
ATOM 782 C C . GLY A 1 99 ? -12.555 12.109 -8.75 1 98.31 99 GLY A C 1
ATOM 783 O O . GLY A 1 99 ? -11.391 11.695 -8.789 1 98.31 99 GLY A O 1
ATOM 784 N N . THR A 1 100 ? -12.961 13.195 -9.234 1 98.81 100 THR A N 1
ATOM 785 C CA . THR A 1 100 ? -12.031 14.234 -9.656 1 98.81 100 THR A CA 1
ATOM 786 C C . THR A 1 100 ? -12.242 15.508 -8.836 1 98.81 100 THR A C 1
ATOM 788 O O . THR A 1 100 ? -13.375 15.953 -8.656 1 98.81 100 THR A O 1
ATOM 791 N N . VAL A 1 101 ? -11.102 16.016 -8.305 1 98.81 101 VAL A N 1
ATOM 792 C CA . VAL A 1 101 ? -11.164 17.25 -7.512 1 98.81 101 VAL A CA 1
ATOM 793 C C . VAL A 1 101 ? -10.289 18.312 -8.148 1 98.81 101 VAL A C 1
ATOM 795 O O . VAL A 1 101 ? -9.383 18.016 -8.938 1 98.81 101 VAL A O 1
ATOM 798 N N . VAL A 1 102 ? -10.602 19.5 -7.828 1 98.44 102 VAL A N 1
ATOM 799 C CA . VAL A 1 102 ? -9.805 20.672 -8.195 1 98.44 102 VAL A CA 1
ATOM 800 C C . VAL A 1 102 ? -9.555 21.531 -6.961 1 98.44 102 VAL A C 1
ATOM 802 O O . VAL A 1 102 ? -10.461 21.719 -6.137 1 98.44 102 VAL A O 1
ATOM 805 N N . ALA A 1 103 ? -8.359 21.922 -6.816 1 97.5 103 ALA A N 1
ATOM 806 C CA . ALA A 1 103 ? -8.031 22.781 -5.68 1 97.5 103 ALA A CA 1
ATOM 807 C C . ALA A 1 103 ? -7.074 23.891 -6.086 1 97.5 103 ALA A C 1
ATOM 809 O O . ALA A 1 103 ? -6.223 23.703 -6.961 1 97.5 103 ALA A O 1
ATOM 810 N N . ALA A 1 104 ? -7.293 25.016 -5.508 1 93.06 104 ALA A N 1
ATOM 811 C CA . ALA A 1 104 ? -6.414 26.172 -5.691 1 93.06 104 ALA A CA 1
ATOM 812 C C . ALA A 1 104 ? -5.688 26.516 -4.398 1 93.06 104 ALA A C 1
ATOM 814 O O . ALA A 1 104 ? -6.32 26.703 -3.355 1 93.06 104 ALA A O 1
ATOM 815 N N . THR A 1 105 ? -4.359 26.516 -4.496 1 95.81 105 THR A N 1
ATOM 816 C CA . THR A 1 105 ? -3.551 26.891 -3.338 1 95.81 105 THR A CA 1
ATOM 817 C C . THR A 1 105 ? -3.174 28.359 -3.387 1 95.81 105 THR A C 1
ATOM 819 O O . THR A 1 105 ? -2.766 28.875 -4.434 1 95.81 105 THR A O 1
ATOM 822 N N . VAL A 1 106 ? -3.352 29.062 -2.281 1 96.38 106 VAL A N 1
ATOM 823 C CA . VAL A 1 106 ? -2.984 30.469 -2.156 1 96.38 106 VAL A CA 1
ATOM 824 C C . VAL A 1 106 ? -2.08 30.656 -0.94 1 96.38 106 VAL A C 1
ATOM 826 O O . VAL A 1 106 ? -2.107 29.844 -0.006 1 96.38 106 VAL A O 1
ATOM 829 N N . ILE A 1 107 ? -1.261 31.656 -0.975 1 96.81 107 ILE A N 1
ATOM 830 C CA . ILE A 1 107 ? -0.511 32.094 0.198 1 96.81 107 ILE A CA 1
ATOM 831 C C . ILE A 1 107 ? -1.348 33.062 1.008 1 96.81 107 ILE A C 1
ATOM 833 O O . ILE A 1 107 ? -1.702 34.156 0.513 1 96.81 107 ILE A O 1
ATOM 837 N N . ASP A 1 108 ? -1.655 32.688 2.17 1 96.5 108 ASP A N 1
ATOM 838 C CA . ASP A 1 108 ? -2.477 33.531 3.021 1 96.5 108 ASP A CA 1
ATOM 839 C C . ASP A 1 108 ? -1.632 34.625 3.697 1 96.5 108 ASP A C 1
ATOM 841 O O . ASP A 1 108 ? -2.064 35.781 3.828 1 96.5 108 ASP A O 1
ATOM 845 N N . ALA A 1 109 ? -0.429 34.219 4.156 1 96.81 109 ALA A N 1
ATOM 846 C CA . ALA A 1 109 ? 0.408 35.156 4.906 1 96.81 109 ALA A CA 1
ATOM 847 C C . ALA A 1 109 ? 1.84 34.656 5.02 1 96.81 109 ALA A C 1
ATOM 849 O O . ALA A 1 109 ? 2.086 33.438 4.895 1 96.81 109 ALA A O 1
ATOM 850 N N . ILE A 1 110 ? 2.705 35.531 5.184 1 97.5 110 ILE A N 1
ATOM 851 C CA . ILE A 1 110 ? 4.086 35.281 5.57 1 97.5 110 ILE A CA 1
ATOM 852 C C . ILE A 1 110 ? 4.484 36.188 6.734 1 97.5 110 ILE A C 1
ATOM 854 O O . ILE A 1 110 ? 4.387 37.406 6.633 1 97.5 110 ILE A O 1
ATOM 858 N N . TYR A 1 111 ? 4.91 35.562 7.766 1 97.06 111 TYR A N 1
ATOM 859 C CA . TYR A 1 111 ? 5.32 36.312 8.945 1 97.06 111 TYR A CA 1
ATOM 860 C C . TYR A 1 111 ? 6.832 36.25 9.133 1 97.06 111 TYR A C 1
ATOM 862 O O . TYR A 1 111 ? 7.422 35.188 9.117 1 97.06 111 TYR A O 1
ATOM 870 N N . ASP A 1 112 ? 7.438 37.375 9.273 1 96.75 112 ASP A N 1
ATOM 871 C CA . ASP A 1 112 ? 8.875 37.5 9.484 1 96.75 112 ASP A CA 1
ATOM 872 C C . ASP A 1 112 ? 9.219 37.438 10.969 1 96.75 112 ASP A C 1
ATOM 874 O O . ASP A 1 112 ? 8.977 38.375 11.711 1 96.75 112 ASP A O 1
ATOM 878 N N . LYS A 1 113 ? 9.844 36.375 11.367 1 95.12 113 LYS A N 1
ATOM 879 C CA . LYS A 1 113 ? 10.18 36.188 12.773 1 95.12 113 LYS A CA 1
ATOM 880 C C . LYS A 1 113 ? 11.555 36.781 13.094 1 95.12 113 LYS A C 1
ATOM 882 O O . LYS A 1 113 ? 11.992 36.75 14.242 1 95.12 113 LYS A O 1
ATOM 887 N N . GLY A 1 114 ? 12.25 37.219 12.039 1 94.12 114 GLY A N 1
ATOM 888 C CA . GLY A 1 114 ? 13.57 37.812 12.203 1 94.12 114 GLY A CA 1
ATOM 889 C C . GLY A 1 114 ? 14.672 36.969 11.578 1 94.12 114 GLY A C 1
ATOM 890 O O . GLY A 1 114 ? 14.469 35.812 11.266 1 94.12 114 GLY A O 1
ATOM 891 N N . ALA A 1 115 ? 15.805 37.594 11.367 1 91.81 115 ALA A N 1
ATOM 892 C CA . ALA A 1 115 ? 16.922 36.969 10.648 1 91.81 115 ALA A CA 1
ATOM 893 C C . ALA A 1 115 ? 17.375 35.688 11.344 1 91.81 115 ALA A C 1
ATOM 895 O O . ALA A 1 115 ? 17.766 34.75 10.68 1 91.81 115 ALA A O 1
ATOM 896 N N . ASP A 1 116 ? 17.297 35.688 12.602 1 92.75 116 ASP A N 1
ATOM 897 C CA . ASP A 1 116 ? 17.828 34.562 13.352 1 92.75 116 ASP A CA 1
ATOM 898 C C . ASP A 1 116 ? 16.734 33.5 13.586 1 92.75 116 ASP A C 1
ATOM 900 O O . ASP A 1 116 ? 17.047 32.375 13.977 1 92.75 116 ASP A O 1
ATOM 904 N N . LYS A 1 117 ? 15.516 33.812 13.234 1 94.62 117 LYS A N 1
ATOM 905 C CA . LYS A 1 117 ? 14.422 32.938 13.602 1 94.62 117 LYS A CA 1
ATOM 906 C C . LYS A 1 117 ? 13.672 32.438 12.359 1 94.62 117 LYS A C 1
ATOM 908 O O . LYS A 1 117 ? 12.922 31.469 12.422 1 94.62 117 LYS A O 1
ATOM 913 N N . GLY A 1 118 ? 13.891 33.062 11.281 1 95.81 118 GLY A N 1
ATOM 914 C CA . GLY A 1 118 ? 13.266 32.625 10.047 1 95.81 118 GLY A CA 1
ATOM 915 C C . GLY A 1 118 ? 11.922 33.281 9.797 1 95.81 118 GLY A C 1
ATOM 916 O O . GLY A 1 118 ? 11.734 34.469 10.109 1 95.81 118 GLY A O 1
ATOM 917 N N . ALA A 1 119 ? 11.078 32.688 9.047 1 97 119 ALA A N 1
ATOM 918 C CA . ALA A 1 119 ? 9.734 33.156 8.688 1 97 119 ALA A CA 1
ATOM 919 C C . ALA A 1 119 ? 8.742 32 8.703 1 97 119 ALA A C 1
ATOM 921 O O . ALA A 1 119 ? 9.133 30.828 8.789 1 97 119 ALA A O 1
ATOM 922 N N . VAL A 1 120 ? 7.504 32.312 8.812 1 97.56 120 VAL A N 1
ATOM 923 C CA . VAL A 1 120 ? 6.441 31.328 8.703 1 97.56 120 VAL A CA 1
ATOM 924 C C . VAL A 1 120 ? 5.508 31.688 7.551 1 97.56 120 VAL A C 1
ATOM 926 O O . VAL A 1 120 ? 4.996 32.812 7.488 1 97.56 120 VAL A O 1
ATOM 929 N N . LEU A 1 121 ? 5.359 30.781 6.652 1 97.5 121 LEU A N 1
ATOM 930 C CA . LEU A 1 121 ? 4.5 30.938 5.484 1 97.5 121 LEU A CA 1
ATOM 931 C C . LEU A 1 121 ? 3.236 30.094 5.621 1 97.5 121 LEU A C 1
ATOM 933 O O . LEU A 1 121 ? 3.312 28.906 5.895 1 97.5 121 LEU A O 1
ATOM 937 N N . TYR A 1 122 ? 2.074 30.734 5.504 1 97.56 122 TYR A N 1
ATOM 938 C CA . TYR A 1 122 ? 0.785 30.062 5.582 1 97.56 122 TYR A CA 1
ATOM 939 C C . TYR A 1 122 ? 0.145 29.938 4.203 1 97.56 122 TYR A C 1
ATOM 941 O O . TYR A 1 122 ? 0.019 30.938 3.484 1 97.56 122 TYR A O 1
ATOM 949 N N . THR A 1 123 ? -0.261 28.75 3.873 1 97.38 123 THR A N 1
ATOM 950 C CA . THR A 1 123 ? -0.997 28.5 2.637 1 97.38 123 THR A CA 1
ATOM 951 C C . THR A 1 123 ? -2.355 27.859 2.934 1 97.38 123 THR A C 1
ATOM 953 O O . THR A 1 123 ? -2.559 27.297 4.008 1 97.38 123 THR A O 1
ATOM 956 N N . ARG A 1 124 ? -3.25 28.047 2.02 1 97.25 124 ARG A N 1
ATOM 957 C CA . ARG A 1 124 ? -4.582 27.438 2.061 1 97.25 124 ARG A CA 1
ATOM 958 C C . ARG A 1 124 ? -4.965 26.875 0.701 1 97.25 124 ARG A C 1
ATOM 960 O O . ARG A 1 124 ? -4.629 27.438 -0.338 1 97.25 124 ARG A O 1
ATOM 967 N N . ARG A 1 125 ? -5.629 25.781 0.782 1 96.62 125 ARG A N 1
ATOM 968 C CA . ARG A 1 125 ? -6.137 25.141 -0.428 1 96.62 125 ARG A CA 1
ATOM 969 C C . ARG A 1 125 ? -7.582 24.688 -0.243 1 96.62 125 ARG A C 1
ATOM 971 O O . ARG A 1 125 ? -7.898 23.984 0.72 1 96.62 125 ARG A O 1
ATOM 978 N N . ASP A 1 126 ? -8.43 25.156 -1.12 1 98 126 ASP A N 1
ATOM 979 C CA . ASP A 1 126 ? -9.828 24.75 -1.147 1 98 126 ASP A CA 1
ATOM 980 C C . ASP A 1 126 ? -10.047 23.625 -2.162 1 98 126 ASP A C 1
ATOM 982 O O . ASP A 1 126 ? -9.859 23.828 -3.365 1 98 126 ASP A O 1
ATOM 986 N N . ILE A 1 127 ? -10.453 22.484 -1.659 1 98.62 127 ILE A N 1
ATOM 987 C CA . ILE A 1 127 ? -10.656 21.297 -2.496 1 98.62 127 ILE A CA 1
ATOM 988 C C . ILE A 1 127 ? -12.125 21.188 -2.891 1 98.62 127 ILE A C 1
ATOM 990 O O . ILE A 1 127 ? -13 21.094 -2.027 1 98.62 127 ILE A O 1
ATOM 994 N N . ARG A 1 128 ? -12.352 21.203 -4.145 1 98.69 128 ARG A N 1
ATOM 995 C CA . ARG A 1 128 ? -13.719 21.156 -4.66 1 98.69 128 ARG A CA 1
ATOM 996 C C . ARG A 1 128 ? -13.914 19.938 -5.566 1 98.69 128 ARG A C 1
ATOM 998 O O . ARG A 1 128 ? -12.984 19.5 -6.234 1 98.69 128 ARG A O 1
ATOM 1005 N N . ASP A 1 129 ? -15.141 19.406 -5.535 1 98.56 129 ASP A N 1
ATOM 1006 C CA . ASP A 1 129 ? -15.523 18.422 -6.539 1 98.56 129 ASP A CA 1
ATOM 1007 C C . ASP A 1 129 ? -15.531 19.031 -7.938 1 98.56 129 ASP A C 1
ATOM 1009 O O . ASP A 1 129 ? -16.172 20.062 -8.172 1 98.56 129 ASP A O 1
ATOM 1013 N N . ALA A 1 130 ? -14.859 18.391 -8.82 1 98.31 130 ALA A N 1
ATOM 1014 C CA . ALA A 1 130 ? -14.672 19 -10.141 1 98.31 130 ALA A CA 1
ATOM 1015 C C . ALA A 1 130 ? -15.984 19.047 -10.914 1 98.31 130 ALA A C 1
ATOM 1017 O O . ALA A 1 130 ? -16.219 19.984 -11.695 1 98.31 130 ALA A O 1
ATOM 1018 N N . ALA A 1 131 ? -16.812 18.062 -10.719 1 97.56 131 ALA A N 1
ATOM 1019 C CA . ALA A 1 131 ? -18.047 17.953 -11.492 1 97.56 131 ALA A CA 1
ATOM 1020 C C . ALA A 1 131 ? -19.125 18.906 -10.953 1 97.56 131 ALA A C 1
ATOM 1022 O O . ALA A 1 131 ? -19.828 19.562 -11.727 1 97.56 131 ALA A O 1
ATOM 1023 N N . THR A 1 132 ? -19.25 19.047 -9.641 1 97.69 132 THR A N 1
ATOM 1024 C CA . THR A 1 132 ? -20.359 19.781 -9.039 1 97.69 132 THR A CA 1
ATOM 1025 C C . THR A 1 132 ? -19.906 21.172 -8.57 1 97.69 132 THR A C 1
ATOM 1027 O O . THR A 1 132 ? -20.734 22.047 -8.352 1 97.69 132 THR A O 1
ATOM 1030 N N . GLY A 1 133 ? -18.656 21.312 -8.289 1 97.5 133 GLY A N 1
ATOM 1031 C CA . GLY A 1 133 ? -18.141 22.562 -7.75 1 97.5 133 GLY A CA 1
ATOM 1032 C C . GLY A 1 133 ? -18.281 22.672 -6.246 1 97.5 133 GLY A C 1
ATOM 1033 O O . GLY A 1 133 ? -17.812 23.625 -5.637 1 97.5 133 GLY A O 1
ATOM 1034 N N . GLU A 1 134 ? -18.797 21.656 -5.648 1 98.12 134 GLU A N 1
ATOM 1035 C CA . GLU A 1 134 ? -19.031 21.672 -4.207 1 98.12 134 GLU A CA 1
ATOM 1036 C C . GLU A 1 134 ? -17.703 21.688 -3.439 1 98.12 134 GLU A C 1
ATOM 1038 O O . GLU A 1 134 ? -16.781 20.953 -3.787 1 98.12 134 GLU A O 1
ATOM 1043 N N . LEU A 1 135 ? -17.656 22.578 -2.439 1 98.56 135 LEU A N 1
ATOM 1044 C CA . LEU A 1 135 ? -16.5 22.609 -1.558 1 98.56 135 LEU A CA 1
ATOM 1045 C C . LEU A 1 135 ? -16.484 21.406 -0.629 1 98.56 135 LEU A C 1
ATOM 1047 O O . LEU A 1 135 ? -17.438 21.188 0.125 1 98.56 135 LEU A O 1
ATOM 1051 N N . LEU A 1 136 ? -15.445 20.594 -0.692 1 98.81 136 LEU A N 1
ATOM 1052 C CA . LEU A 1 136 ? -15.344 19.375 0.11 1 98.81 136 LEU A CA 1
ATOM 1053 C C . LEU A 1 136 ? -14.547 19.641 1.382 1 98.81 136 LEU A C 1
ATOM 1055 O O . LEU A 1 136 ? -14.961 19.234 2.473 1 98.81 136 LEU A O 1
ATOM 1059 N N . ALA A 1 137 ? -13.453 20.312 1.235 1 98.81 137 ALA A N 1
ATOM 1060 C CA . ALA A 1 137 ? -12.547 20.516 2.361 1 98.81 137 ALA A CA 1
ATOM 1061 C C . ALA A 1 137 ? -11.672 21.75 2.135 1 98.81 137 ALA A C 1
ATOM 1063 O O . ALA A 1 137 ? -11.43 22.141 0.992 1 98.81 137 ALA A O 1
ATOM 1064 N N . THR A 1 138 ? -11.234 22.406 3.162 1 98.75 138 THR A N 1
ATOM 1065 C CA . THR A 1 138 ? -10.211 23.438 3.199 1 98.75 138 THR A CA 1
ATOM 1066 C C . THR A 1 138 ? -9 22.969 4.004 1 98.75 138 THR A C 1
ATOM 1068 O O . THR A 1 138 ? -9.133 22.594 5.176 1 98.75 138 THR A O 1
ATOM 1071 N N . VAL A 1 139 ? -7.898 22.969 3.312 1 98.56 139 VAL A N 1
ATOM 1072 C CA . VAL A 1 139 ? -6.656 22.5 3.926 1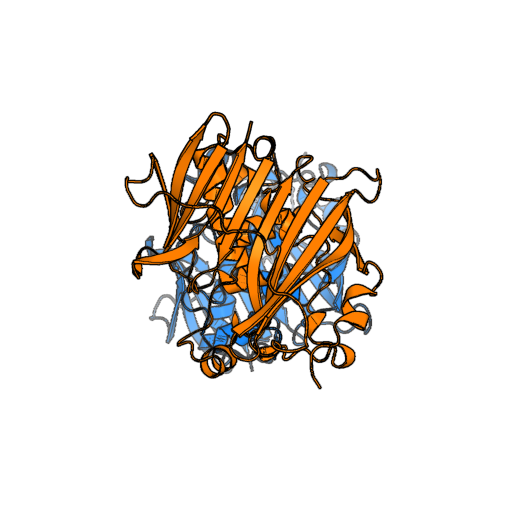 98.56 139 VAL A CA 1
ATOM 1073 C C . VAL A 1 139 ? -5.695 23.672 4.094 1 98.56 139 VAL A C 1
ATOM 1075 O O . VAL A 1 139 ? -5.461 24.438 3.152 1 98.56 139 VAL A O 1
ATOM 1078 N N . GLY A 1 140 ? -5.203 23.844 5.312 1 97.94 140 GLY A N 1
ATOM 1079 C CA . GLY A 1 140 ? -4.176 24.844 5.594 1 97.94 140 GLY A CA 1
ATOM 1080 C C . GLY A 1 140 ? -2.865 24.219 6.047 1 97.94 140 GLY A C 1
ATOM 1081 O O . GLY A 1 140 ? -2.855 23.172 6.68 1 97.94 140 GLY A O 1
ATOM 1082 N N . GLN A 1 141 ? -1.821 24.875 5.676 1 97.19 141 GLN A N 1
ATOM 1083 C CA . GLN A 1 141 ? -0.491 24.453 6.098 1 97.19 141 GLN A CA 1
ATOM 1084 C C . GLN A 1 141 ? 0.384 25.656 6.449 1 97.19 141 GLN A C 1
ATOM 1086 O O . GLN A 1 141 ? 0.223 26.734 5.875 1 97.19 141 GLN A O 1
ATOM 1091 N N . SER A 1 142 ? 1.224 25.5 7.383 1 97.44 142 SER A N 1
ATOM 1092 C CA . SER A 1 142 ? 2.311 26.453 7.566 1 97.44 142 SER A CA 1
ATOM 1093 C C . SER A 1 142 ? 3.666 25.797 7.301 1 97.44 142 SER A C 1
ATOM 1095 O O . SER A 1 142 ? 3.852 24.609 7.559 1 97.44 142 SER A O 1
ATOM 1097 N N . ALA A 1 143 ? 4.504 26.5 6.758 1 96.94 143 ALA A N 1
ATOM 1098 C CA . ALA A 1 143 ? 5.902 26.109 6.559 1 96.94 143 ALA A CA 1
ATOM 1099 C C . ALA A 1 143 ? 6.832 27.031 7.352 1 96.94 143 ALA A C 1
ATOM 1101 O O . ALA A 1 143 ? 6.727 28.25 7.273 1 96.94 143 ALA A O 1
ATOM 1102 N N . PHE A 1 144 ? 7.66 26.453 8.102 1 95.94 144 PHE A N 1
ATOM 1103 C CA . PHE A 1 144 ? 8.719 27.203 8.766 1 95.94 144 PHE A CA 1
ATOM 1104 C C . PHE A 1 144 ? 9.914 27.406 7.832 1 95.94 144 PHE A C 1
ATOM 1106 O O . PHE A 1 144 ? 10.586 26.438 7.473 1 95.94 144 PHE A O 1
ATOM 1113 N N . LEU A 1 145 ? 10.125 28.578 7.453 1 96.56 145 LEU A N 1
ATOM 1114 C CA . LEU A 1 145 ? 11.266 28.953 6.625 1 96.56 145 LEU A CA 1
ATOM 1115 C C . LEU A 1 145 ? 12.453 29.375 7.484 1 96.56 145 LEU A C 1
ATOM 1117 O O . LEU A 1 145 ? 12.758 30.562 7.59 1 96.56 145 LEU A O 1
ATOM 1121 N N . ARG A 1 146 ? 13.148 28.469 7.93 1 95 146 ARG A N 1
ATOM 1122 C CA . ARG A 1 146 ? 14.125 28.688 9 1 95 146 ARG A CA 1
ATOM 1123 C C . ARG A 1 146 ? 15.289 29.547 8.508 1 95 146 ARG A C 1
ATOM 1125 O O . ARG A 1 146 ? 15.953 30.203 9.312 1 95 146 ARG A O 1
ATOM 1132 N N . GLY A 1 147 ? 15.516 29.547 7.234 1 94 147 GLY A N 1
ATOM 1133 C CA . GLY A 1 147 ? 16.656 30.281 6.699 1 94 147 GLY A CA 1
ATOM 1134 C C . GLY A 1 147 ? 16.266 31.609 6.078 1 94 147 GLY A C 1
ATOM 1135 O O . GLY A 1 147 ? 17.094 32.281 5.457 1 94 147 GLY A O 1
ATOM 1136 N N . ASP A 1 148 ? 15.102 32 6.203 1 95.44 148 ASP A N 1
ATOM 1137 C CA . ASP A 1 148 ? 14.641 33.062 5.309 1 95.44 148 ASP A CA 1
ATOM 1138 C C . ASP A 1 148 ? 13.969 34.188 6.09 1 95.44 148 ASP A C 1
ATOM 1140 O O . ASP A 1 148 ? 13.133 34.938 5.547 1 95.44 148 ASP A O 1
ATOM 1144 N N . GLY A 1 149 ? 14.312 34.375 7.293 1 94 149 GLY A N 1
ATOM 1145 C CA . GLY A 1 149 ? 13.828 35.531 8.055 1 94 149 GLY A CA 1
ATOM 1146 C C . GLY A 1 149 ? 14.648 36.781 7.824 1 94 149 GLY A C 1
ATOM 1147 O O . GLY A 1 149 ? 15.664 36.75 7.121 1 94 149 GLY A O 1
ATOM 1148 N N . GLY A 1 150 ? 14.07 37.906 8.297 1 92.94 150 GLY A N 1
ATOM 1149 C CA . GLY A 1 150 ? 14.789 39.188 8.227 1 92.94 150 GLY A CA 1
ATOM 1150 C C . GLY A 1 150 ? 14.625 39.906 6.895 1 92.94 150 GLY A C 1
ATOM 1151 O O . GLY A 1 150 ? 15.469 40.719 6.516 1 92.94 150 GLY A O 1
ATOM 1152 N N . PHE A 1 151 ? 13.617 39.562 6.238 1 93.06 151 PHE A N 1
ATOM 1153 C CA . PHE A 1 151 ? 13.414 40.188 4.934 1 93.06 151 PHE A CA 1
ATOM 1154 C C . PHE A 1 151 ? 12.664 41.5 5.074 1 93.06 151 PHE A C 1
ATOM 1156 O O . PHE A 1 151 ? 12.352 42.156 4.078 1 93.06 151 PHE A O 1
ATOM 1163 N N . GLY A 1 152 ? 12.336 41.906 6.27 1 91.38 152 GLY A N 1
ATOM 1164 C CA . GLY A 1 152 ? 11.727 43.188 6.508 1 91.38 152 GLY A CA 1
ATOM 1165 C C . GLY A 1 152 ? 10.227 43.125 6.711 1 91.38 152 GLY A C 1
ATOM 1166 O O . GLY A 1 152 ? 9.555 44.156 6.77 1 91.38 152 GLY A O 1
ATOM 1167 N N . GLY A 1 153 ? 9.672 41.875 6.801 1 90.94 153 GLY A N 1
ATOM 1168 C CA . GLY A 1 153 ? 8.258 41.719 7.094 1 90.94 153 GLY A CA 1
ATOM 1169 C C . GLY A 1 153 ? 7.934 41.844 8.57 1 90.94 153 GLY A C 1
ATOM 1170 O O . GLY A 1 153 ? 8.797 42.188 9.375 1 90.94 153 GLY A O 1
ATOM 1171 N N . LYS A 1 154 ? 6.707 41.719 8.898 1 92.62 154 LYS A N 1
ATOM 1172 C CA . LYS A 1 154 ? 6.238 41.812 10.273 1 92.62 154 LYS A CA 1
ATOM 1173 C C . LYS A 1 154 ? 5.957 40.438 10.867 1 92.62 154 LYS A C 1
ATOM 1175 O O . LYS A 1 154 ? 5.508 39.531 10.164 1 92.62 154 LYS A O 1
ATOM 1180 N N . ALA A 1 155 ? 6.23 40.281 12.102 1 90.56 155 ALA A N 1
ATOM 1181 C CA . ALA A 1 155 ? 5.922 39.062 12.844 1 90.56 155 ALA A CA 1
ATOM 1182 C C . ALA A 1 155 ? 4.512 39.125 13.422 1 90.56 155 ALA A C 1
ATOM 1184 O O . ALA A 1 155 ? 3.916 38.062 13.711 1 90.56 155 ALA A O 1
ATOM 1185 N N . ASP A 1 156 ? 3.994 40.25 13.547 1 89.5 156 ASP A N 1
ATOM 1186 C CA . ASP A 1 156 ? 2.715 40.5 14.211 1 89.5 156 ASP A CA 1
ATOM 1187 C C . ASP A 1 156 ? 1.563 39.875 13.414 1 89.5 156 ASP A C 1
ATOM 1189 O O . ASP A 1 156 ? 1.607 39.844 12.18 1 89.5 156 ASP A O 1
ATOM 1193 N N . GLY A 1 157 ? 0.528 39.312 14.203 1 89.88 157 GLY A N 1
ATOM 1194 C CA . GLY A 1 157 ? -0.669 38.812 13.547 1 89.88 157 GLY A CA 1
ATOM 1195 C C . GLY A 1 157 ? -0.634 37.312 13.305 1 89.88 157 GLY A C 1
ATOM 1196 O O . GLY A 1 157 ? -1.633 36.719 12.891 1 89.88 157 GLY A O 1
ATOM 1197 N N . ALA A 1 158 ? 0.536 36.75 13.5 1 90.19 158 ALA A N 1
ATOM 1198 C CA . ALA A 1 158 ? 0.619 35.312 13.352 1 90.19 158 ALA A CA 1
ATOM 1199 C C . ALA A 1 158 ? -0.341 34.594 14.305 1 90.19 158 ALA A C 1
ATOM 1201 O O . ALA A 1 158 ? -0.497 35 15.453 1 90.19 158 ALA A O 1
ATOM 1202 N N . PRO A 1 159 ? -1.033 33.531 13.812 1 91.62 159 PRO A N 1
ATOM 1203 C CA . PRO A 1 159 ? -1.941 32.812 14.688 1 91.62 159 PRO A CA 1
ATOM 1204 C C . PRO A 1 159 ? -1.241 32.219 15.922 1 91.62 159 PRO A C 1
ATOM 1206 O O . PRO A 1 159 ? -0.09 31.797 15.836 1 91.62 159 PRO A O 1
ATOM 1209 N N . LYS A 1 160 ? -1.928 32.312 17.031 1 92 160 LYS A N 1
ATOM 1210 C CA . LYS A 1 160 ? -1.408 31.719 18.25 1 92 160 LYS A CA 1
ATOM 1211 C C . LYS A 1 160 ? -1.732 30.234 18.328 1 92 160 LYS A C 1
ATOM 1213 O O . LYS A 1 160 ? -2.838 29.812 17.984 1 92 160 LYS A O 1
ATOM 1218 N N . PRO A 1 161 ? -0.754 29.484 18.766 1 93.19 161 PRO A N 1
ATOM 1219 C CA . PRO A 1 161 ? -1.037 28.047 18.906 1 93.19 161 PRO A CA 1
ATOM 1220 C C . PRO A 1 161 ? -2.166 27.781 19.906 1 93.19 161 PRO A C 1
ATOM 1222 O O . PRO A 1 161 ? -2.289 28.469 20.906 1 93.19 161 PRO A O 1
ATOM 1225 N N . HIS A 1 162 ? -3.014 26.844 19.562 1 96.69 162 HIS A N 1
ATOM 1226 C CA . HIS A 1 162 ? -4.059 26.422 20.484 1 96.69 162 HIS A CA 1
ATOM 1227 C C . HIS A 1 162 ? -3.461 25.766 21.734 1 96.69 162 HIS A C 1
ATOM 1229 O O . HIS A 1 162 ? -2.643 24.844 21.625 1 96.69 162 HIS A O 1
ATOM 1235 N N . PRO A 1 163 ? -3.854 26.203 22.891 1 95.81 163 PRO A N 1
ATOM 1236 C CA . PRO A 1 163 ? -3.27 25.609 24.094 1 95.81 163 PRO A CA 1
ATOM 1237 C C . PRO A 1 163 ? -3.752 24.172 24.344 1 95.81 163 PRO A C 1
ATOM 1239 O O . PRO A 1 163 ? -4.918 23.859 24.094 1 95.81 163 PRO A O 1
ATOM 1242 N N . VAL A 1 164 ? -2.873 23.344 24.75 1 96.56 164 VAL A N 1
ATOM 1243 C CA . VAL A 1 164 ? -3.193 22.016 25.266 1 96.56 164 VAL A CA 1
ATOM 1244 C C . VAL A 1 164 ? -3.049 22 26.797 1 96.56 164 VAL A C 1
ATOM 1246 O O . VAL A 1 164 ? -2.062 22.516 27.328 1 96.56 164 VAL A O 1
ATOM 1249 N N . PRO A 1 165 ? -4.051 21.469 27.5 1 94.75 165 PRO A N 1
ATOM 1250 C CA . PRO A 1 165 ? -3.969 21.484 28.969 1 94.75 165 PRO A CA 1
ATOM 1251 C C . PRO A 1 165 ? -2.738 20.75 29.484 1 94.75 165 PRO A C 1
ATOM 1253 O O . PRO A 1 165 ? -2.402 19.656 29 1 94.75 165 PRO A O 1
ATOM 1256 N N . ASP A 1 166 ? -2.09 21.344 30.359 1 91.56 166 ASP A N 1
ATOM 1257 C CA . ASP A 1 166 ? -0.914 20.734 30.969 1 91.56 166 ASP A CA 1
ATOM 1258 C C . ASP A 1 166 ? -1.121 20.547 32.469 1 91.56 166 ASP A C 1
ATOM 1260 O O . ASP A 1 166 ? -0.23 20.047 33.156 1 91.56 166 ASP A O 1
ATOM 1264 N N . ASP A 1 167 ? -2.252 20.906 32.938 1 93.44 167 ASP A N 1
ATOM 1265 C CA . ASP A 1 167 ? -2.518 20.859 34.375 1 93.44 167 ASP A CA 1
ATOM 1266 C C . ASP A 1 167 ? -3.379 19.656 34.75 1 93.44 167 ASP A C 1
ATOM 1268 O O . ASP A 1 167 ? -3.785 19.5 35.906 1 93.44 167 ASP A O 1
ATOM 1272 N N . ARG A 1 168 ? -3.809 18.875 33.781 1 96.44 168 ARG A N 1
ATOM 1273 C CA . ARG A 1 168 ? -4.613 17.672 34 1 96.44 168 ARG A CA 1
ATOM 1274 C C . ARG A 1 168 ? -4.34 16.609 32.969 1 96.44 168 ARG A C 1
ATOM 1276 O O . ARG A 1 168 ? -3.869 16.922 31.859 1 96.44 168 ARG A O 1
ATOM 1283 N N . PRO A 1 169 ? -4.625 15.406 33.344 1 97.62 169 PRO A N 1
ATOM 1284 C CA . PRO A 1 169 ? -4.445 14.328 32.375 1 97.62 169 PRO A CA 1
ATOM 1285 C C . PRO A 1 169 ? -5.477 14.383 31.234 1 97.62 169 PRO A C 1
ATOM 1287 O O . PRO A 1 169 ? -6.527 15.016 31.391 1 97.62 169 PRO A O 1
ATOM 1290 N N . PRO A 1 170 ? -5.137 13.789 30.125 1 98.75 170 PRO A N 1
ATOM 1291 C CA . PRO A 1 170 ? -6.129 13.727 29.047 1 98.75 170 PRO A CA 1
ATOM 1292 C C . PRO A 1 170 ? -7.391 12.977 29.453 1 98.75 170 PRO A C 1
ATOM 1294 O O . PRO A 1 170 ? -7.336 12.078 30.297 1 98.75 170 PRO A O 1
ATOM 1297 N N . ASP A 1 171 ? -8.453 13.336 28.812 1 98.75 171 ASP A N 1
ATOM 1298 C CA . ASP A 1 171 ? -9.727 12.656 29.047 1 98.75 171 ASP A CA 1
ATOM 1299 C C . ASP A 1 171 ? -9.766 11.312 28.328 1 98.75 171 ASP A C 1
ATOM 1301 O O . ASP A 1 171 ? -10.367 10.359 28.812 1 98.75 171 ASP A O 1
ATOM 1305 N N . LEU A 1 172 ? -9.227 11.227 27.125 1 98.75 172 LEU A N 1
ATOM 1306 C CA . LEU A 1 172 ? -9.172 10.016 26.312 1 98.75 172 LEU A CA 1
ATOM 1307 C C . LEU A 1 172 ? -7.777 9.82 25.734 1 98.75 172 LEU A C 1
ATOM 1309 O O . LEU A 1 172 ? -7.055 10.789 25.5 1 98.75 172 LEU A O 1
ATOM 1313 N N . THR A 1 173 ? -7.383 8.641 25.594 1 98.81 173 THR A N 1
ATOM 1314 C CA . THR A 1 173 ? -6.125 8.273 24.953 1 98.81 173 THR A CA 1
ATOM 1315 C C . THR A 1 173 ? -6.297 7.031 24.078 1 98.81 173 THR A C 1
ATOM 1317 O O . THR A 1 173 ? -7.094 6.148 24.406 1 98.81 173 THR A O 1
ATOM 1320 N N . LEU A 1 174 ? -5.625 7.004 22.984 1 98.81 174 LEU A N 1
ATOM 1321 C CA . LEU A 1 174 ? -5.59 5.816 22.141 1 98.81 174 LEU A CA 1
ATOM 1322 C C . LEU A 1 174 ? -4.207 5.621 21.531 1 98.81 174 LEU A C 1
ATOM 1324 O O . LEU A 1 174 ? -3.625 6.57 21 1 98.81 174 LEU A O 1
ATOM 1328 N N . ASP A 1 175 ? -3.646 4.449 21.688 1 98.94 175 ASP A N 1
ATOM 1329 C CA . ASP A 1 175 ? -2.383 4.059 21.078 1 98.94 175 ASP A CA 1
ATOM 1330 C C . ASP A 1 175 ? -2.617 3.35 19.734 1 98.94 175 ASP A C 1
ATOM 1332 O O . ASP A 1 175 ? -3.359 2.367 19.672 1 98.94 175 ASP A O 1
ATOM 1336 N N . LEU A 1 176 ? -2.033 3.824 18.672 1 98.88 176 LEU A N 1
ATOM 1337 C CA . LEU A 1 176 ? -2.039 3.162 17.375 1 98.88 176 LEU A CA 1
ATOM 1338 C C . LEU A 1 176 ? -0.617 2.922 16.875 1 98.88 176 LEU A C 1
ATOM 1340 O O . LEU A 1 176 ? 0.145 3.871 16.672 1 98.88 176 LEU A O 1
ATOM 1344 N N . PRO A 1 177 ? -0.212 1.7 16.688 1 98.81 177 PRO A N 1
ATOM 1345 C CA . PRO A 1 177 ? 1.136 1.42 16.188 1 98.81 177 PRO A CA 1
ATOM 1346 C C . PRO A 1 177 ? 1.259 1.628 14.68 1 98.81 177 PRO A C 1
ATOM 1348 O O . PRO A 1 177 ? 0.261 1.552 13.961 1 98.81 177 PRO A O 1
ATOM 1351 N N . THR A 1 178 ? 2.447 1.968 14.219 1 98.81 178 THR A N 1
ATOM 1352 C CA . THR A 1 178 ? 2.811 1.899 12.805 1 98.81 178 THR A CA 1
ATOM 1353 C C . THR A 1 178 ? 3.789 0.756 12.555 1 98.81 178 THR A C 1
ATOM 1355 O O . THR A 1 178 ? 4.309 0.156 13.5 1 98.81 178 THR A O 1
ATOM 1358 N N . ARG A 1 179 ? 3.973 0.415 11.32 1 98.75 179 ARG A N 1
ATOM 1359 C CA . ARG A 1 179 ? 4.938 -0.612 10.938 1 98.75 179 ARG A CA 1
ATOM 1360 C C . ARG A 1 179 ? 6.285 0.005 10.586 1 98.75 179 ARG A C 1
ATOM 1362 O O . ARG A 1 179 ? 6.355 1.174 10.203 1 98.75 179 ARG A O 1
ATOM 1369 N N . PRO A 1 180 ? 7.391 -0.77 10.727 1 98.62 180 PRO A N 1
ATOM 1370 C CA . PRO A 1 180 ? 8.688 -0.263 10.273 1 98.62 180 PRO A CA 1
ATOM 1371 C C . PRO A 1 180 ? 8.672 0.18 8.812 1 98.62 180 PRO A C 1
ATOM 1373 O O . PRO A 1 180 ? 9.406 1.096 8.43 1 98.62 180 PRO A O 1
ATOM 1376 N N . GLU A 1 181 ? 7.844 -0.444 7.973 1 98.62 181 GLU A N 1
ATOM 1377 C CA . GLU A 1 181 ? 7.809 -0.134 6.547 1 98.62 181 GLU A CA 1
ATOM 1378 C C . GLU A 1 181 ? 6.672 0.828 6.219 1 98.62 181 GLU A C 1
ATOM 1380 O O . GLU A 1 181 ? 6.305 0.988 5.051 1 98.62 181 GLU A O 1
ATOM 1385 N N . GLN A 1 182 ? 6.125 1.483 7.238 1 98.88 182 GLN A N 1
ATOM 1386 C CA . GLN A 1 182 ? 4.941 2.32 7.066 1 98.88 182 GLN A CA 1
ATOM 1387 C C . GLN A 1 182 ? 5.203 3.438 6.059 1 98.88 182 GLN A C 1
ATOM 1389 O O . GLN A 1 182 ? 4.336 3.76 5.242 1 98.88 182 GLN A O 1
ATOM 1394 N N . ALA A 1 183 ? 6.406 4.008 6.086 1 98.88 183 ALA A N 1
ATOM 1395 C CA . ALA A 1 183 ? 6.746 5.121 5.207 1 98.88 183 ALA A CA 1
ATOM 1396 C C . ALA A 1 183 ? 6.742 4.688 3.744 1 98.88 183 ALA A C 1
ATOM 1398 O O . ALA A 1 183 ? 6.41 5.477 2.855 1 98.88 183 ALA A O 1
ATOM 1399 N N . LEU A 1 184 ? 7.094 3.391 3.459 1 98.88 184 LEU A N 1
ATOM 1400 C CA . LEU A 1 184 ? 7.117 2.883 2.092 1 98.88 184 LEU A CA 1
ATOM 1401 C C . LEU A 1 184 ? 5.719 2.867 1.491 1 98.88 184 LEU A C 1
ATOM 1403 O O . LEU A 1 184 ? 5.551 3.066 0.285 1 98.88 184 LEU A O 1
ATOM 1407 N N . ILE A 1 185 ? 4.695 2.654 2.307 1 98.88 185 ILE A N 1
ATOM 1408 C CA . ILE A 1 185 ? 3.318 2.607 1.827 1 98.88 185 ILE A CA 1
ATOM 1409 C C . ILE A 1 185 ? 2.768 4.027 1.697 1 98.88 185 ILE A C 1
ATOM 1411 O O . ILE A 1 185 ? 2.195 4.383 0.666 1 98.88 185 ILE A O 1
ATOM 1415 N N . TYR A 1 186 ? 3.025 4.891 2.686 1 98.88 186 TYR A N 1
ATOM 1416 C CA . TYR A 1 186 ? 2.449 6.23 2.691 1 98.88 186 TYR A CA 1
ATOM 1417 C C . TYR A 1 186 ? 2.945 7.043 1.503 1 98.88 186 TYR A C 1
ATOM 1419 O O . TYR A 1 186 ? 2.201 7.848 0.939 1 98.88 186 TYR A O 1
ATOM 1427 N N . ARG A 1 187 ? 4.215 6.875 1.188 1 98 187 ARG A N 1
ATOM 1428 C CA . ARG A 1 187 ? 4.812 7.699 0.142 1 98 187 ARG A CA 1
ATOM 1429 C C . ARG A 1 187 ? 4.062 7.535 -1.177 1 98 187 ARG A C 1
ATOM 1431 O O . ARG A 1 187 ? 4.051 8.453 -2.006 1 98 187 ARG A O 1
ATOM 1438 N N . LEU A 1 188 ? 3.297 6.434 -1.315 1 98.5 188 LEU A N 1
ATOM 1439 C CA . LEU A 1 188 ? 2.559 6.18 -2.549 1 98.5 188 LEU A CA 1
ATOM 1440 C C . LEU A 1 188 ? 1.315 7.059 -2.631 1 98.5 188 LEU A C 1
ATOM 1442 O O . LEU A 1 188 ? 0.655 7.109 -3.67 1 98.5 188 LEU A O 1
ATOM 1446 N N . SER A 1 189 ? 1.043 7.789 -1.579 1 97.69 189 SER A N 1
ATOM 1447 C CA . SER A 1 189 ? -0.077 8.727 -1.581 1 97.69 189 SER A CA 1
ATOM 1448 C C . SER A 1 189 ? 0.367 10.117 -2.006 1 97.69 189 SER A C 1
ATOM 1450 O O . SER A 1 189 ? -0.373 11.094 -1.839 1 97.69 189 SER A O 1
ATOM 1452 N N . GLY A 1 190 ? 1.642 10.273 -2.512 1 94.31 190 GLY A N 1
ATOM 1453 C CA . GLY A 1 190 ? 1.967 11.508 -3.205 1 94.31 190 GLY A CA 1
ATOM 1454 C C . GLY A 1 190 ? 3.174 12.219 -2.621 1 94.31 190 GLY A C 1
ATOM 1455 O O . GLY A 1 190 ? 3.602 13.25 -3.139 1 94.31 190 GLY A O 1
ATOM 1456 N N . ASP A 1 191 ? 3.734 11.727 -1.553 1 94.06 191 ASP A N 1
ATOM 1457 C CA . ASP A 1 191 ? 4.926 12.336 -0.965 1 94.06 191 ASP A CA 1
ATOM 1458 C C . ASP A 1 191 ? 6.156 11.461 -1.189 1 94.06 191 ASP A C 1
ATOM 1460 O O . ASP A 1 191 ? 6.449 10.578 -0.383 1 94.06 191 ASP A O 1
ATOM 1464 N N . TRP A 1 192 ? 6.953 11.82 -2.174 1 95 192 TRP A N 1
ATOM 1465 C CA . TRP A 1 192 ? 8.07 10.992 -2.619 1 95 192 TRP A CA 1
ATOM 1466 C C . TRP A 1 192 ? 9.391 11.516 -2.07 1 95 192 TRP A C 1
ATOM 1468 O O . TRP A 1 192 ? 10.461 11.172 -2.582 1 95 192 TRP A O 1
ATOM 1478 N N . ASN A 1 193 ? 9.359 12.398 -1.039 1 94.62 193 ASN A N 1
ATOM 1479 C CA . ASN A 1 193 ? 10.562 12.938 -0.425 1 94.62 193 ASN A CA 1
ATOM 1480 C C . ASN A 1 193 ? 11.508 11.828 0.025 1 94.62 193 ASN A C 1
ATOM 1482 O O . ASN A 1 193 ? 11.148 11 0.86 1 94.62 193 ASN A O 1
ATOM 1486 N N . PRO A 1 194 ? 12.719 11.797 -0.501 1 96.81 194 PRO A N 1
ATOM 1487 C CA . PRO A 1 194 ? 13.648 10.711 -0.177 1 96.81 194 PRO A CA 1
ATOM 1488 C C . PRO A 1 194 ? 13.992 10.656 1.311 1 96.81 194 PRO A C 1
ATOM 1490 O O . PRO A 1 194 ? 14.492 9.633 1.792 1 96.81 194 PRO A O 1
ATOM 1493 N N . LEU A 1 195 ? 13.734 11.695 2.068 1 96.56 195 LEU A N 1
ATOM 1494 C CA . LEU A 1 195 ? 13.969 11.719 3.51 1 96.56 195 LEU A CA 1
ATOM 1495 C C . LEU A 1 195 ? 13.242 10.562 4.191 1 96.56 195 LEU A C 1
ATOM 1497 O O . LEU A 1 195 ? 13.672 10.094 5.25 1 96.56 195 LEU A O 1
ATOM 1501 N N . HIS A 1 196 ? 12.211 10.07 3.562 1 98.25 196 HIS A N 1
ATOM 1502 C CA . HIS A 1 196 ? 11.328 9.086 4.184 1 98.25 196 HIS A CA 1
ATOM 1503 C C . HIS A 1 196 ? 11.656 7.672 3.705 1 98.25 196 HIS A C 1
ATOM 1505 O O . HIS A 1 196 ? 10.984 6.711 4.098 1 98.25 196 HIS A O 1
ATOM 1511 N N . VAL A 1 197 ? 12.672 7.449 2.867 1 98.44 197 VAL A N 1
ATOM 1512 C CA . VAL A 1 197 ? 12.898 6.113 2.322 1 98.44 197 VAL A CA 1
ATOM 1513 C C . VAL A 1 197 ? 14.391 5.863 2.162 1 98.44 197 VAL A C 1
ATOM 1515 O O . VAL A 1 197 ? 14.852 4.723 2.273 1 98.44 197 VAL A O 1
ATOM 1518 N N . ASP A 1 198 ? 15.227 6.855 2.008 1 97.88 198 ASP A N 1
ATOM 1519 C CA . ASP A 1 198 ? 16.641 6.727 1.672 1 97.88 198 ASP A CA 1
ATOM 1520 C C . ASP A 1 198 ? 17.516 6.914 2.908 1 97.88 198 ASP A C 1
ATOM 1522 O O . ASP A 1 198 ? 17.609 8.023 3.443 1 97.88 198 ASP A O 1
ATOM 1526 N N . PRO A 1 199 ? 18.203 5.871 3.314 1 97.44 199 PRO A N 1
ATOM 1527 C CA . PRO A 1 199 ? 19.031 6.012 4.512 1 97.44 199 PRO A CA 1
ATOM 1528 C C . PRO A 1 199 ? 20.156 7.043 4.34 1 97.44 199 PRO A C 1
ATOM 1530 O O . PRO A 1 199 ? 20.531 7.711 5.309 1 97.44 199 PRO A O 1
ATOM 1533 N N . GLY A 1 200 ? 20.688 7.16 3.156 1 97.12 200 GLY A N 1
ATOM 1534 C CA . GLY A 1 200 ? 21.688 8.18 2.902 1 97.12 200 GLY A CA 1
ATOM 1535 C C . GLY A 1 200 ? 21.172 9.594 3.084 1 97.12 200 GLY A C 1
ATOM 1536 O O . GLY A 1 200 ? 21.828 10.422 3.717 1 97.12 200 GLY A O 1
ATOM 1537 N N . VAL A 1 201 ? 20 9.891 2.576 1 96.56 201 VAL A N 1
ATOM 1538 C CA . VAL A 1 201 ? 19.375 11.203 2.707 1 96.56 201 VAL A CA 1
ATOM 1539 C C . VAL A 1 201 ? 19.031 11.469 4.172 1 96.56 201 VAL A C 1
ATOM 1541 O O . VAL A 1 201 ? 19.25 12.578 4.676 1 96.56 201 VAL A O 1
ATOM 1544 N N . ALA A 1 202 ? 18.531 10.445 4.836 1 97.38 202 ALA A N 1
ATOM 1545 C CA . ALA A 1 202 ? 18.234 10.578 6.262 1 97.38 202 ALA A CA 1
ATOM 1546 C C . ALA A 1 202 ? 19.5 10.938 7.043 1 97.38 202 ALA A C 1
ATOM 1548 O O . ALA A 1 202 ? 19.469 11.82 7.906 1 97.38 202 ALA A O 1
ATOM 1549 N N . ALA A 1 203 ? 20.547 10.297 6.711 1 97.31 203 ALA A N 1
ATOM 1550 C CA . ALA A 1 203 ? 21.812 10.547 7.398 1 97.31 203 ALA A CA 1
ATOM 1551 C C . ALA A 1 203 ? 22.297 11.984 7.168 1 97.31 203 ALA A C 1
ATOM 1553 O O . ALA A 1 203 ? 22.797 12.633 8.086 1 97.31 203 ALA A O 1
ATOM 1554 N N . LEU A 1 204 ? 22.156 12.43 6 1 95.12 204 LEU A N 1
ATOM 1555 C CA . LEU A 1 204 ? 22.531 13.805 5.684 1 95.12 204 LEU A CA 1
ATOM 1556 C C . LEU A 1 204 ? 21.719 14.789 6.512 1 95.12 204 LEU A C 1
ATOM 1558 O O . LEU A 1 204 ? 22.219 15.859 6.879 1 95.12 204 LEU A O 1
ATOM 1562 N N . ALA A 1 205 ? 20.5 14.477 6.809 1 93.81 205 ALA A N 1
ATOM 1563 C CA . ALA A 1 205 ? 19.625 15.312 7.629 1 93.81 205 ALA A CA 1
ATOM 1564 C C . ALA A 1 205 ? 19.828 15.023 9.109 1 93.81 205 ALA A C 1
ATOM 1566 O O . ALA A 1 205 ? 19.062 15.492 9.953 1 93.81 205 ALA A O 1
ATOM 1567 N N . ARG A 1 206 ? 20.75 14.094 9.453 1 95.44 206 ARG A N 1
ATOM 1568 C CA . ARG A 1 206 ? 21.203 13.789 10.805 1 95.44 206 ARG A CA 1
ATOM 1569 C C . ARG A 1 206 ? 20.203 12.906 11.531 1 95.44 206 ARG A C 1
ATOM 1571 O O . ARG A 1 206 ? 20.031 13.008 12.75 1 95.44 206 ARG A O 1
ATOM 1578 N N . PHE A 1 207 ? 19.531 12.164 10.781 1 97 207 PHE A N 1
ATOM 1579 C CA . PHE A 1 207 ? 18.703 11.117 11.359 1 97 207 PHE A CA 1
ATOM 1580 C C . PHE A 1 207 ? 19.391 9.758 11.258 1 97 207 PHE A C 1
ATOM 1582 O O . PHE A 1 207 ? 20.109 9.5 10.297 1 97 207 PHE A O 1
ATOM 1589 N N . SER A 1 208 ? 19.125 8.914 12.172 1 97.25 208 SER A N 1
ATOM 1590 C CA . SER A 1 208 ? 19.719 7.59 12.195 1 97.25 208 SER A CA 1
ATOM 1591 C C . SER A 1 208 ? 19.094 6.68 11.141 1 97.25 208 SER A C 1
ATOM 1593 O O . SER A 1 208 ? 19.703 5.676 10.742 1 97.25 208 SER A O 1
ATOM 1595 N N . ARG A 1 209 ? 17.953 6.984 10.695 1 98.06 209 ARG A N 1
ATOM 1596 C CA . ARG A 1 209 ? 17.188 6.301 9.664 1 98.06 209 ARG A CA 1
ATOM 1597 C C . ARG A 1 209 ? 16.078 7.203 9.117 1 98.06 209 ARG A C 1
ATOM 1599 O O . ARG A 1 209 ? 15.805 8.258 9.68 1 98.06 209 ARG A O 1
ATOM 1606 N N . PRO A 1 210 ? 15.5 6.801 7.996 1 98.56 210 PRO A N 1
ATOM 1607 C CA . PRO A 1 210 ? 14.406 7.613 7.457 1 98.56 210 PRO A CA 1
ATOM 1608 C C . PRO A 1 210 ? 13.281 7.824 8.461 1 98.56 210 PRO A C 1
ATOM 1610 O O . PRO A 1 210 ? 12.938 6.91 9.219 1 98.56 210 PRO A O 1
ATOM 1613 N N . ILE A 1 211 ? 12.727 9.008 8.477 1 98.62 211 ILE A N 1
ATOM 1614 C CA . ILE A 1 211 ? 11.648 9.344 9.406 1 98.62 211 ILE A CA 1
ATOM 1615 C C . ILE A 1 211 ? 10.297 9.172 8.711 1 98.62 211 ILE A C 1
ATOM 1617 O O . ILE A 1 211 ? 10.234 9.039 7.484 1 98.62 211 ILE A O 1
ATOM 1621 N N . LEU A 1 212 ? 9.289 9.078 9.453 1 98.75 212 LEU A N 1
ATOM 1622 C CA . LEU A 1 212 ? 7.922 8.984 8.945 1 98.75 212 LEU A CA 1
ATOM 1623 C C . LEU A 1 212 ? 7.438 10.336 8.438 1 98.75 212 LEU A C 1
ATOM 1625 O O . LEU A 1 212 ? 7.84 11.383 8.953 1 98.75 212 LEU A O 1
ATOM 1629 N N . HIS A 1 213 ? 6.609 10.336 7.477 1 98.38 213 HIS A N 1
ATOM 1630 C CA . HIS A 1 213 ? 5.98 11.578 7.031 1 98.38 213 HIS A CA 1
ATOM 1631 C C . HIS A 1 213 ? 5.176 12.219 8.156 1 98.38 213 HIS A C 1
ATOM 1633 O O . HIS A 1 213 ? 4.391 11.547 8.828 1 98.38 213 HIS A O 1
ATOM 1639 N N . GLY A 1 214 ? 5.387 13.508 8.336 1 98.44 214 GLY A N 1
ATOM 1640 C CA . GLY A 1 214 ? 4.547 14.211 9.289 1 98.44 214 GLY A CA 1
ATOM 1641 C C . GLY A 1 214 ? 3.064 14.023 9.031 1 98.44 214 GLY A C 1
ATOM 1642 O O . GLY A 1 214 ? 2.279 13.852 9.961 1 98.44 214 GLY A O 1
ATOM 1643 N N . LEU A 1 215 ? 2.674 14.039 7.758 1 98.56 215 LEU A N 1
ATOM 1644 C CA . LEU A 1 215 ? 1.269 13.898 7.395 1 98.56 215 LEU A CA 1
ATOM 1645 C C . LEU A 1 215 ? 0.792 12.469 7.609 1 98.56 215 LEU A C 1
ATOM 1647 O O . LEU A 1 215 ? -0.411 12.219 7.719 1 98.56 215 LEU A O 1
ATOM 1651 N N . CYS A 1 216 ? 1.69 11.5 7.625 1 98.88 216 CYS A N 1
ATOM 1652 C CA . CYS A 1 216 ? 1.308 10.172 8.078 1 98.88 216 CYS A CA 1
ATOM 1653 C C . CYS A 1 216 ? 0.97 10.18 9.57 1 98.88 216 CYS A C 1
ATOM 1655 O O . CYS A 1 216 ? -0.062 9.648 9.977 1 98.88 216 CYS A O 1
ATOM 1657 N N . THR A 1 217 ? 1.85 10.812 10.383 1 98.94 217 THR A N 1
ATOM 1658 C CA . THR A 1 217 ? 1.583 10.992 11.805 1 98.94 217 THR A CA 1
ATOM 1659 C C . THR A 1 217 ? 0.236 11.68 12.023 1 98.94 217 THR A C 1
ATOM 1661 O O . THR A 1 217 ? -0.574 11.219 12.828 1 98.94 217 THR A O 1
ATOM 1664 N N . TYR A 1 218 ? 0.001 12.711 11.227 1 98.94 218 TYR A N 1
ATOM 1665 C CA . TYR A 1 218 ? -1.253 13.461 11.266 1 98.94 218 TYR A CA 1
ATOM 1666 C C . TYR A 1 218 ? -2.436 12.547 10.945 1 98.94 218 TYR A C 1
ATOM 1668 O O . TYR A 1 218 ? -3.455 12.586 11.641 1 98.94 218 TYR A O 1
ATOM 1676 N N . GLY A 1 219 ? -2.305 11.711 9.945 1 98.94 219 GLY A N 1
ATOM 1677 C CA . GLY A 1 219 ? -3.35 10.773 9.562 1 98.94 219 GLY A CA 1
ATOM 1678 C C . GLY A 1 219 ? -3.629 9.727 10.625 1 98.94 219 GLY A C 1
ATOM 1679 O O . GLY A 1 219 ? -4.785 9.375 10.867 1 98.94 219 GLY A O 1
ATOM 1680 N N . VAL A 1 220 ? -2.59 9.219 11.258 1 98.94 220 VAL A N 1
ATOM 1681 C CA . VAL A 1 220 ? -2.754 8.234 12.32 1 98.94 220 VAL A CA 1
ATOM 1682 C C . VAL A 1 220 ? -3.494 8.875 13.5 1 98.94 220 VAL A C 1
ATOM 1684 O O . VAL A 1 220 ? -4.402 8.266 14.07 1 98.94 220 VAL A O 1
ATOM 1687 N N . ALA A 1 221 ? -3.119 10.102 13.859 1 98.94 221 ALA A N 1
ATOM 1688 C CA . ALA A 1 221 ? -3.846 10.836 14.891 1 98.94 221 ALA A CA 1
ATOM 1689 C C . ALA A 1 221 ? -5.305 11.039 14.5 1 98.94 221 ALA A C 1
ATOM 1691 O O . ALA A 1 221 ? -6.203 10.945 15.336 1 98.94 221 ALA A O 1
ATOM 1692 N N . GLY A 1 222 ? -5.527 11.352 13.219 1 98.94 222 GLY A N 1
ATOM 1693 C CA . GLY A 1 222 ? -6.887 11.5 12.719 1 98.94 222 GLY A CA 1
ATOM 1694 C C . GLY A 1 222 ? -7.727 10.25 12.898 1 98.94 222 GLY A C 1
ATOM 1695 O O . GLY A 1 222 ? -8.906 10.328 13.25 1 98.94 222 GLY A O 1
ATOM 1696 N N . ARG A 1 223 ? -7.148 9.094 12.656 1 98.88 223 ARG A N 1
ATOM 1697 C CA . ARG A 1 223 ? -7.848 7.836 12.891 1 98.88 223 ARG A CA 1
ATOM 1698 C C . ARG A 1 223 ? -8.242 7.691 14.352 1 98.88 223 ARG A C 1
ATOM 1700 O O . ARG A 1 223 ? -9.352 7.254 14.664 1 98.88 223 ARG A O 1
ATOM 1707 N N . ALA A 1 224 ? -7.305 8.039 15.227 1 98.88 224 ALA A N 1
ATOM 1708 C CA . ALA A 1 224 ? -7.602 7.973 16.656 1 98.88 224 ALA A CA 1
ATOM 1709 C C . ALA A 1 224 ? -8.773 8.891 17.016 1 98.88 224 ALA A C 1
ATOM 1711 O O . ALA A 1 224 ? -9.648 8.508 17.797 1 98.88 224 ALA A O 1
ATOM 1712 N N . VAL A 1 225 ? -8.797 10.062 16.453 1 98.88 225 VAL A N 1
ATOM 1713 C CA . VAL A 1 225 ? -9.867 11.031 16.703 1 98.88 225 VAL A CA 1
ATOM 1714 C C . VAL A 1 225 ? -11.203 10.438 16.281 1 98.88 225 VAL A C 1
ATOM 1716 O O . VAL A 1 225 ? -12.188 10.523 17.016 1 98.88 225 VAL A O 1
ATOM 1719 N N . LEU A 1 226 ? -11.281 9.852 15.109 1 98.81 226 LEU A N 1
ATOM 1720 C CA . LEU A 1 226 ? -12.516 9.242 14.633 1 98.81 226 LEU A CA 1
ATOM 1721 C C . LEU A 1 226 ? -13.016 8.18 15.602 1 98.81 226 LEU A C 1
ATOM 1723 O O . LEU A 1 226 ? -14.211 8.133 15.914 1 98.81 226 LEU A O 1
ATOM 1727 N N . ARG A 1 227 ? -12.109 7.387 16.062 1 98.44 227 ARG A N 1
ATOM 1728 C CA . ARG A 1 227 ? -12.469 6.297 16.969 1 98.44 227 ARG A CA 1
ATOM 1729 C C . ARG A 1 227 ? -12.938 6.84 18.312 1 98.44 227 ARG A C 1
ATOM 1731 O O . ARG A 1 227 ? -13.93 6.359 18.859 1 98.44 227 ARG A O 1
ATOM 1738 N N . LEU A 1 228 ? -12.266 7.848 18.797 1 98.56 228 LEU A N 1
ATOM 1739 C CA . LEU A 1 228 ? -12.492 8.328 20.156 1 98.56 228 LEU A CA 1
ATOM 1740 C C . LEU A 1 228 ? -13.695 9.258 20.203 1 98.56 228 LEU A C 1
ATOM 1742 O O . LEU A 1 228 ? -14.414 9.289 21.203 1 98.56 228 LEU A O 1
ATOM 1746 N N . LEU A 1 229 ? -13.898 10.023 19.109 1 98.75 229 LEU A N 1
ATOM 1747 C CA . LEU A 1 229 ? -14.828 11.141 19.25 1 98.75 229 LEU A CA 1
ATOM 1748 C C . LEU A 1 229 ? -15.969 11.031 18.25 1 98.75 229 LEU A C 1
ATOM 1750 O O . LEU A 1 229 ? -17.031 11.625 18.453 1 98.75 229 LEU A O 1
ATOM 1754 N N . CYS A 1 230 ? -15.789 10.242 17.188 1 98.44 230 CYS A N 1
ATOM 1755 C CA . CYS A 1 230 ? -16.734 10.344 16.078 1 98.44 230 CYS A CA 1
ATOM 1756 C C . CYS A 1 230 ? -17.422 9.008 15.836 1 98.44 230 CYS A C 1
ATOM 1758 O O . CYS A 1 230 ? -18.031 8.805 14.781 1 98.44 230 CYS A O 1
ATOM 1760 N N . GLY A 1 231 ? -17.234 8.016 16.688 1 97.31 231 GLY A N 1
ATOM 1761 C CA . GLY A 1 231 ? -17.812 6.707 16.469 1 97.31 231 GLY A CA 1
ATOM 1762 C C . GLY A 1 231 ? -17.312 6.043 15.195 1 97.31 231 GLY A C 1
ATOM 1763 O O . GLY A 1 231 ? -18.062 5.312 14.531 1 97.31 231 GLY A O 1
ATOM 1764 N N . ASN A 1 232 ? -16.125 6.449 14.758 1 97.44 232 ASN A N 1
ATOM 1765 C CA . ASN A 1 232 ? -15.477 5.969 13.547 1 97.44 232 ASN A CA 1
ATOM 1766 C C . ASN A 1 232 ? -16.234 6.387 12.297 1 97.44 232 ASN A C 1
ATOM 1768 O O . ASN A 1 232 ? -16.109 5.77 11.242 1 97.44 232 ASN A O 1
ATOM 1772 N N . ASP A 1 233 ? -17.125 7.367 12.375 1 98 233 ASP A N 1
ATOM 1773 C CA . ASP A 1 233 ? -17.875 7.934 11.258 1 98 233 ASP A CA 1
ATOM 1774 C C . ASP A 1 233 ? -17.172 9.164 10.695 1 98 233 ASP A C 1
ATOM 1776 O O . ASP A 1 233 ? -17.156 10.219 11.336 1 98 233 ASP A O 1
ATOM 1780 N N . PRO A 1 234 ? -16.688 9.023 9.469 1 98.31 234 PRO A N 1
ATOM 1781 C CA . PRO A 1 234 ? -15.938 10.148 8.922 1 98.31 234 PRO A CA 1
ATOM 1782 C C . PRO A 1 234 ? -16.812 11.375 8.664 1 98.31 234 PRO A C 1
ATOM 1784 O O . PRO A 1 234 ? -16.297 12.492 8.594 1 98.31 234 PRO A O 1
ATOM 1787 N N . ALA A 1 235 ? -18.062 11.203 8.617 1 98.12 235 ALA A N 1
ATOM 1788 C CA . ALA A 1 235 ? -18.969 12.312 8.336 1 98.12 235 ALA A CA 1
ATOM 1789 C C . ALA A 1 235 ? -19.094 13.234 9.547 1 98.12 235 ALA A C 1
ATOM 1791 O O . ALA A 1 235 ? -19.594 14.352 9.43 1 98.12 235 ALA A O 1
ATOM 1792 N N . ARG A 1 236 ? -18.641 12.828 10.672 1 98.69 236 ARG A N 1
ATOM 1793 C CA . ARG A 1 236 ? -18.859 13.578 11.906 1 98.69 236 ARG A CA 1
ATOM 1794 C C . ARG A 1 236 ? -17.703 14.516 12.188 1 98.69 236 ARG A C 1
ATOM 1796 O O . ARG A 1 236 ? -17.812 15.422 13.016 1 98.69 236 ARG A O 1
ATOM 1803 N N . LEU A 1 237 ? -16.516 14.305 11.594 1 98.88 237 LEU A N 1
ATOM 1804 C CA . LEU A 1 237 ? -15.383 15.188 11.828 1 98.88 237 LEU A CA 1
ATOM 1805 C C . LEU A 1 237 ? -15.531 16.484 11.039 1 98.88 237 LEU A C 1
ATOM 1807 O O . LEU A 1 237 ? -15.859 16.469 9.852 1 98.88 237 LEU A O 1
ATOM 1811 N N . ARG A 1 238 ? -15.281 17.594 11.68 1 98.88 238 ARG A N 1
ATOM 1812 C CA . ARG A 1 238 ? -15.445 18.906 11.039 1 98.88 238 ARG A CA 1
ATOM 1813 C C . ARG A 1 238 ? -14.109 19.641 10.945 1 98.88 238 ARG A C 1
ATOM 1815 O O . ARG A 1 238 ? -13.883 20.406 10.008 1 98.88 238 ARG A O 1
ATOM 1822 N N . ARG A 1 239 ? -13.305 19.406 11.93 1 98.94 239 ARG A N 1
ATOM 1823 C CA . ARG A 1 239 ? -12.039 20.125 11.984 1 98.94 239 ARG A CA 1
ATOM 1824 C C . ARG A 1 239 ? -10.961 19.297 12.672 1 98.94 239 ARG A C 1
ATOM 1826 O O . ARG A 1 239 ? -11.242 18.594 13.656 1 98.94 239 ARG A O 1
ATOM 1833 N N . LEU A 1 240 ? -9.789 19.312 12.18 1 98.94 240 LEU A N 1
ATOM 1834 C CA . LEU A 1 240 ? -8.609 18.703 12.797 1 98.94 240 LEU A CA 1
ATOM 1835 C C . LEU A 1 240 ? -7.359 19.531 12.516 1 98.94 240 LEU A C 1
ATOM 1837 O O . LEU A 1 240 ? -6.859 19.547 11.391 1 98.94 240 LEU A O 1
ATOM 1841 N N . ASP A 1 241 ? -6.848 20.188 13.523 1 98.81 241 ASP A N 1
ATOM 1842 C CA . ASP A 1 241 ? -5.637 21 13.43 1 98.81 241 ASP A CA 1
ATOM 1843 C C . ASP A 1 241 ? -4.52 20.422 14.297 1 98.81 241 ASP A C 1
ATOM 1845 O O . ASP A 1 241 ? -4.785 19.719 15.266 1 98.81 241 ASP A O 1
ATOM 1849 N N . GLY A 1 242 ? -3.332 20.656 13.906 1 98.44 242 GLY A N 1
ATOM 1850 C CA . GLY A 1 242 ? -2.189 20.281 14.727 1 98.44 242 GLY A CA 1
ATOM 1851 C C . GLY A 1 242 ? -0.896 20.938 14.281 1 98.44 242 GLY A C 1
ATOM 1852 O O . GLY A 1 242 ? -0.797 21.422 13.148 1 98.44 242 GLY A O 1
ATOM 1853 N N . ARG A 1 243 ? 0.021 20.969 15.188 1 98.5 243 ARG A N 1
ATOM 1854 C CA . ARG A 1 243 ? 1.376 21.469 14.953 1 98.5 243 ARG A CA 1
ATOM 1855 C C . ARG A 1 243 ? 2.404 20.359 15.164 1 98.5 243 ARG A C 1
ATOM 1857 O O . ARG A 1 243 ? 2.402 19.688 16.203 1 98.5 243 ARG A O 1
ATOM 1864 N N . PHE A 1 244 ? 3.236 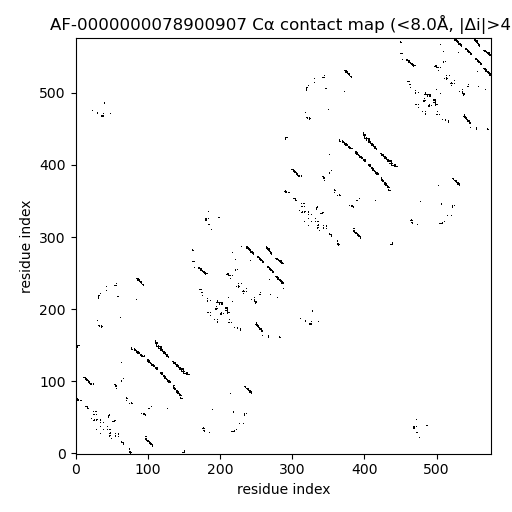20.188 14.141 1 98.44 244 PHE A N 1
ATOM 1865 C CA . PHE A 1 244 ? 4.277 19.172 14.258 1 98.44 244 PHE A CA 1
ATOM 1866 C C . PHE A 1 244 ? 5.398 19.656 15.172 1 98.44 244 PHE A C 1
ATOM 1868 O O . PHE A 1 244 ? 5.82 20.812 15.094 1 98.44 244 PHE A O 1
ATOM 1875 N N . SER A 1 245 ? 5.895 18.734 16.047 1 97.88 245 SER A N 1
ATOM 1876 C CA . SER A 1 245 ? 6.871 19.203 17.031 1 97.88 245 SER A CA 1
ATOM 1877 C C . SER A 1 245 ? 8.133 18.344 17.016 1 97.88 245 SER A C 1
ATOM 1879 O O . SER A 1 245 ? 9.188 18.781 17.469 1 97.88 245 SER A O 1
ATOM 1881 N N . ALA A 1 246 ? 8.094 17.109 16.531 1 98.06 246 ALA A N 1
ATOM 1882 C CA . ALA A 1 246 ? 9.25 16.219 16.469 1 98.06 246 ALA A CA 1
ATOM 1883 C C . ALA A 1 246 ? 9.008 15.094 15.461 1 98.06 246 ALA A C 1
ATOM 1885 O O . ALA A 1 246 ? 7.859 14.789 15.125 1 98.06 246 ALA A O 1
ATOM 1886 N N . PRO A 1 247 ? 10.062 14.531 14.969 1 98.06 247 PRO A N 1
ATOM 1887 C CA . PRO A 1 247 ? 9.914 13.445 14 1 98.06 247 PRO A CA 1
ATOM 1888 C C . PRO A 1 247 ? 9.43 12.148 14.641 1 98.06 247 PRO A C 1
ATOM 1890 O O . PRO A 1 247 ? 9.641 11.93 15.836 1 98.06 247 PRO A O 1
ATOM 1893 N N . VAL A 1 248 ? 8.734 11.367 13.891 1 98.81 248 VAL A N 1
ATOM 1894 C CA . VAL A 1 248 ? 8.375 9.992 14.211 1 98.81 248 VAL A CA 1
ATOM 1895 C C . VAL A 1 248 ? 9.18 9.031 13.344 1 98.81 248 VAL A C 1
ATOM 1897 O O . VAL A 1 248 ? 9.438 9.305 12.172 1 98.81 248 VAL A O 1
ATOM 1900 N N . PHE A 1 249 ? 9.664 7.977 13.906 1 98.81 249 PHE A N 1
ATOM 1901 C CA . PHE A 1 249 ? 10.266 6.914 13.109 1 98.81 249 PHE A CA 1
ATOM 1902 C C . PHE A 1 249 ? 9.242 5.828 12.789 1 98.81 249 PHE A C 1
ATOM 1904 O O . PHE A 1 249 ? 8.469 5.43 13.656 1 98.81 249 PHE A O 1
ATOM 1911 N N . PRO A 1 250 ? 9.242 5.348 11.492 1 98.81 250 PRO A N 1
ATOM 1912 C CA . PRO A 1 250 ? 8.336 4.23 11.203 1 98.81 250 PRO A CA 1
ATOM 1913 C C . PRO A 1 250 ? 8.523 3.061 12.164 1 98.81 250 PRO A C 1
ATOM 1915 O O . PRO A 1 250 ? 9.656 2.721 12.516 1 98.81 250 PRO A O 1
ATOM 1918 N N . GLY A 1 251 ? 7.422 2.49 12.578 1 98.69 251 GLY A N 1
ATOM 1919 C CA . GLY A 1 251 ? 7.48 1.4 13.539 1 98.69 251 GLY A CA 1
ATOM 1920 C C . GLY A 1 251 ? 7.133 1.828 14.953 1 98.69 251 GLY A C 1
ATOM 1921 O O . GLY A 1 251 ? 6.84 0.988 15.805 1 98.69 251 GLY A O 1
ATOM 1922 N N . GLU A 1 252 ? 7.148 3.115 15.211 1 98.88 252 GLU A N 1
ATOM 1923 C CA . GLU A 1 252 ? 6.785 3.625 16.531 1 98.88 252 GLU A CA 1
ATOM 1924 C C . GLU A 1 252 ? 5.27 3.705 16.688 1 98.88 252 GLU A C 1
ATOM 1926 O O . GLU A 1 252 ? 4.535 3.723 15.703 1 98.88 252 GLU A O 1
ATOM 1931 N N . THR A 1 253 ? 4.836 3.672 17.953 1 98.94 253 THR A N 1
ATOM 1932 C CA . THR A 1 253 ? 3.426 3.76 18.328 1 98.94 253 THR A CA 1
ATOM 1933 C C . THR A 1 253 ? 3.039 5.203 18.641 1 98.94 253 THR A C 1
ATOM 1935 O O . THR A 1 253 ? 3.713 5.875 19.422 1 98.94 253 THR A O 1
ATOM 1938 N N . ILE A 1 254 ? 1.984 5.695 18.016 1 98.94 254 ILE A N 1
ATOM 1939 C CA . ILE A 1 254 ? 1.509 7.059 18.219 1 98.94 254 ILE A CA 1
ATOM 1940 C C . ILE A 1 254 ? 0.34 7.055 19.203 1 98.94 254 ILE A C 1
ATOM 1942 O O . ILE A 1 254 ? -0.706 6.461 18.922 1 98.94 254 ILE A O 1
ATOM 1946 N N . ARG A 1 255 ? 0.561 7.664 20.359 1 98.94 255 ARG A N 1
ATOM 1947 C CA . ARG A 1 255 ? -0.495 7.871 21.344 1 98.94 255 ARG A CA 1
ATOM 1948 C C . ARG A 1 255 ? -1.174 9.219 21.156 1 98.94 255 ARG A C 1
ATOM 1950 O O . ARG A 1 255 ? -0.527 10.266 21.25 1 98.94 255 ARG A O 1
ATOM 1957 N N . THR A 1 256 ? -2.443 9.195 20.828 1 98.94 256 THR A N 1
ATOM 1958 C CA . THR A 1 256 ? -3.234 10.414 20.703 1 98.94 256 THR A CA 1
ATOM 1959 C C . THR A 1 256 ? -3.959 10.719 22.016 1 98.94 256 THR A C 1
ATOM 1961 O O . THR A 1 256 ? -4.641 9.852 22.562 1 98.94 256 THR A O 1
ATOM 1964 N N . GLU A 1 257 ? -3.793 11.898 22.484 1 98.88 257 GLU A N 1
ATOM 1965 C CA . GLU A 1 257 ? -4.391 12.383 23.719 1 98.88 257 GLU A CA 1
ATOM 1966 C C . GLU A 1 257 ? -5.426 13.477 23.438 1 98.88 257 GLU A C 1
ATOM 1968 O O . GLU A 1 257 ? -5.176 14.383 22.656 1 98.88 257 GLU A O 1
ATOM 1973 N N . ILE A 1 258 ? -6.609 13.336 24.125 1 98.88 258 ILE A N 1
ATOM 1974 C CA . ILE A 1 258 ? -7.723 14.234 23.859 1 98.88 258 ILE A CA 1
ATOM 1975 C C . ILE A 1 258 ? -8.18 14.891 25.172 1 98.88 258 ILE A C 1
ATOM 1977 O O . ILE A 1 258 ? -8.289 14.219 26.203 1 98.88 258 ILE A O 1
ATOM 1981 N N . TRP A 1 259 ? -8.312 16.188 25.156 1 98.81 259 TRP A N 1
ATOM 1982 C CA . TRP A 1 259 ? -8.953 16.938 26.234 1 98.81 259 TRP A CA 1
ATOM 1983 C C . TRP A 1 259 ? -10.234 17.609 25.75 1 98.81 259 TRP A C 1
ATOM 1985 O O . TRP A 1 259 ? -10.203 18.484 24.891 1 98.81 259 TRP A O 1
ATOM 1995 N N . HIS A 1 260 ? -11.359 17.25 26.359 1 98.38 260 HIS A N 1
ATOM 1996 C CA . HIS A 1 260 ? -12.625 17.891 26 1 98.38 260 HIS A CA 1
ATOM 1997 C C . HIS A 1 260 ? -12.648 19.359 26.406 1 98.38 260 HIS A C 1
ATOM 1999 O O . HIS A 1 260 ? -12.219 19.703 27.5 1 98.38 260 HIS A O 1
ATOM 2005 N N . GLU A 1 261 ? -13.117 20.219 25.484 1 97.94 261 GLU A N 1
ATOM 2006 C CA . GLU A 1 261 ? -13.195 21.656 25.75 1 97.94 261 GLU A CA 1
ATOM 2007 C C . GLU A 1 261 ? -14.641 22.141 25.672 1 97.94 261 GLU A C 1
ATOM 2009 O O . GLU A 1 261 ? -14.906 23.344 25.828 1 97.94 261 GLU A O 1
ATOM 2014 N N . GLY A 1 262 ? -15.562 21.344 25.469 1 96.62 262 GLY A N 1
ATOM 2015 C CA . GLY A 1 262 ? -16.984 21.609 25.266 1 96.62 262 GLY A CA 1
ATOM 2016 C C . GLY A 1 262 ? -17.641 20.672 24.281 1 96.62 262 GLY A C 1
ATOM 2017 O O . GLY A 1 262 ? -17 19.75 23.766 1 96.62 262 GLY A O 1
ATOM 2018 N N . PRO A 1 263 ? -18.938 20.953 24.125 1 97.12 263 PRO A N 1
ATOM 2019 C CA . PRO A 1 263 ? -19.625 20.078 23.156 1 97.12 263 PRO A CA 1
ATOM 2020 C C . PRO A 1 263 ? -19.016 20.172 21.766 1 97.12 263 PRO A C 1
ATOM 2022 O O . PRO A 1 263 ? -18.969 21.25 21.172 1 97.12 263 PRO A O 1
ATOM 2025 N N . GLY A 1 264 ? -18.547 19.047 21.281 1 98.38 264 GLY A N 1
ATOM 2026 C CA . GLY A 1 264 ? -18.078 18.938 19.906 1 98.38 264 GLY A CA 1
ATOM 2027 C C . GLY A 1 264 ? -16.719 19.609 19.703 1 98.38 264 GLY A C 1
ATOM 2028 O O . GLY A 1 264 ? -16.375 19.969 18.578 1 98.38 264 GLY A O 1
ATOM 2029 N N . ARG A 1 265 ? -16.016 19.875 20.719 1 98.62 265 ARG A N 1
ATOM 2030 C CA . ARG A 1 265 ? -14.711 20.516 20.609 1 98.62 265 ARG A CA 1
ATOM 2031 C C . ARG A 1 265 ? -13.719 19.922 21.594 1 98.62 265 ARG A C 1
ATOM 2033 O O . ARG A 1 265 ? -14.07 19.641 22.75 1 98.62 265 ARG A O 1
ATOM 2040 N N . ALA A 1 266 ? -12.492 19.719 21.172 1 98.81 266 ALA A N 1
ATOM 2041 C CA . ALA A 1 266 ? -11.461 19.156 22.031 1 98.81 266 ALA A CA 1
ATOM 2042 C C . ALA A 1 266 ? -10.07 19.625 21.609 1 98.81 266 ALA A C 1
ATOM 2044 O O . ALA A 1 266 ? -9.883 20.047 20.453 1 98.81 266 ALA A O 1
ATOM 2045 N N . ALA A 1 267 ? -9.156 19.609 22.531 1 98.88 267 ALA A N 1
ATOM 2046 C CA . ALA A 1 267 ? -7.73 19.734 22.234 1 98.88 267 ALA A CA 1
ATOM 2047 C C . ALA A 1 267 ? -7.102 18.375 21.969 1 98.88 267 ALA A C 1
ATOM 2049 O O . ALA A 1 267 ? -7.625 17.344 22.406 1 98.88 267 ALA A O 1
ATOM 2050 N N . LEU A 1 268 ? -6.023 18.406 21.234 1 98.69 268 LEU A N 1
ATOM 2051 C CA . LEU A 1 268 ? -5.371 17.172 20.844 1 98.69 268 LEU A CA 1
ATOM 2052 C C . LEU A 1 268 ? -3.855 17.281 20.953 1 98.69 268 LEU A C 1
ATOM 2054 O O . LEU A 1 268 ? -3.281 18.312 20.609 1 98.69 268 LEU A O 1
ATOM 2058 N N . ARG A 1 269 ? -3.221 16.219 21.391 1 98.88 269 ARG A N 1
ATOM 2059 C CA . ARG A 1 269 ? -1.777 16.016 21.359 1 98.88 269 ARG A CA 1
ATOM 2060 C C . ARG A 1 269 ? -1.44 14.578 21 1 98.88 269 ARG A C 1
ATOM 2062 O O . ARG A 1 269 ? -2.191 13.656 21.344 1 98.88 269 ARG A O 1
ATOM 2069 N N . ALA A 1 270 ? -0.363 14.398 20.266 1 98.88 270 ALA A N 1
ATOM 2070 C CA . ALA A 1 270 ? 0.122 13.047 20 1 98.88 270 ALA A CA 1
ATOM 2071 C C . ALA A 1 270 ? 1.569 12.883 20.453 1 98.88 270 ALA A C 1
ATOM 2073 O O . ALA A 1 270 ? 2.369 13.812 20.344 1 98.88 270 ALA A O 1
ATOM 2074 N N . ARG A 1 271 ? 1.871 11.727 20.891 1 98.75 271 ARG A N 1
ATOM 2075 C CA . ARG A 1 271 ? 3.203 11.336 21.359 1 98.75 271 ARG A CA 1
ATOM 2076 C C . ARG A 1 271 ? 3.623 10 20.75 1 98.75 271 ARG A C 1
ATOM 2078 O O . ARG A 1 271 ? 2.773 9.195 20.359 1 98.75 271 ARG A O 1
ATOM 2085 N N . VAL A 1 272 ? 4.938 9.852 20.609 1 98.81 272 VAL A N 1
ATOM 2086 C CA . VAL A 1 272 ? 5.426 8.5 20.344 1 98.81 272 VAL A CA 1
ATOM 2087 C C . VAL A 1 272 ? 5.719 7.793 21.672 1 98.81 272 VAL A C 1
ATOM 2089 O O . VAL A 1 272 ? 6.422 8.336 22.531 1 98.81 272 VAL A O 1
ATOM 2092 N N . VAL A 1 273 ? 5.195 6.625 21.844 1 98.81 273 VAL A N 1
ATOM 2093 C CA . VAL A 1 273 ? 5.211 5.902 23.125 1 98.81 273 VAL A CA 1
ATOM 2094 C C . VAL A 1 273 ? 6.637 5.473 23.453 1 98.81 273 VAL A C 1
ATOM 2096 O O . VAL A 1 273 ? 7.098 5.645 24.578 1 98.81 273 VAL A O 1
ATOM 2099 N N . GLU A 1 274 ? 7.379 4.961 22.484 1 98.56 274 GLU A N 1
ATOM 2100 C CA . GLU A 1 274 ? 8.688 4.344 22.672 1 98.56 274 GLU A CA 1
ATOM 2101 C C . GLU A 1 274 ? 9.703 5.352 23.219 1 98.56 274 GLU A C 1
ATOM 2103 O O . GLU A 1 274 ? 10.562 5 24.031 1 98.56 274 GLU A O 1
ATOM 2108 N N . ARG A 1 275 ? 9.594 6.688 22.75 1 98.25 275 ARG A N 1
ATOM 2109 C CA . ARG A 1 275 ? 10.57 7.695 23.156 1 98.25 275 ARG A CA 1
ATOM 2110 C C . ARG A 1 275 ? 9.938 8.734 24.078 1 98.25 275 ARG A C 1
ATOM 2112 O O . ARG A 1 275 ? 10.617 9.648 24.562 1 98.25 275 ARG A O 1
ATOM 2119 N N . ASP A 1 276 ? 8.625 8.555 24.312 1 98.25 276 ASP A N 1
ATOM 2120 C CA . ASP A 1 276 ? 7.883 9.492 25.141 1 98.25 276 ASP A CA 1
ATOM 2121 C C . ASP A 1 276 ? 8.117 10.93 24.688 1 98.25 276 ASP A C 1
ATOM 2123 O O . ASP A 1 276 ? 8.484 11.789 25.5 1 98.25 276 ASP A O 1
ATOM 2127 N N . LEU A 1 277 ? 7.863 11.18 23.422 1 98.62 277 LEU A N 1
ATOM 2128 C CA . LEU A 1 277 ? 8.094 12.477 22.812 1 98.62 277 LEU A CA 1
ATOM 2129 C C . LEU A 1 277 ? 6.824 13 22.141 1 98.62 277 LEU A C 1
ATOM 2131 O O . LEU A 1 277 ? 6.129 12.25 21.453 1 98.62 277 LEU A O 1
ATOM 2135 N N . VAL A 1 278 ? 6.523 14.281 22.453 1 98.75 278 VAL A N 1
ATOM 2136 C CA . VAL A 1 278 ? 5.41 14.922 21.75 1 98.75 278 VAL A CA 1
ATOM 2137 C C . VAL A 1 278 ? 5.77 15.156 20.297 1 98.75 278 VAL A C 1
ATOM 2139 O O . VAL A 1 278 ? 6.812 15.742 19.984 1 98.75 278 VAL A O 1
ATOM 2142 N N . VAL A 1 279 ? 4.918 14.703 19.375 1 98.88 279 VAL A N 1
ATOM 2143 C CA . VAL A 1 279 ? 5.246 14.781 17.953 1 98.88 279 VAL A CA 1
ATOM 2144 C C . VAL A 1 279 ? 4.203 15.625 17.219 1 98.88 279 VAL A C 1
ATOM 2146 O O . VAL A 1 279 ? 4.445 16.094 16.109 1 98.88 279 VAL A O 1
ATOM 2149 N N . LEU A 1 280 ? 3.014 15.805 17.734 1 98.81 280 LEU A N 1
ATOM 2150 C CA . LEU A 1 280 ? 1.923 16.672 17.281 1 98.81 280 LEU A CA 1
ATOM 2151 C C . LEU A 1 280 ? 1.255 17.344 18.469 1 98.81 280 LEU A C 1
ATOM 2153 O O . LEU A 1 280 ? 0.919 16.703 19.469 1 98.81 280 LEU A O 1
ATOM 2157 N N . THR A 1 281 ? 1.119 18.688 18.391 1 98.62 281 THR A N 1
ATOM 2158 C CA . THR A 1 281 ? 0.592 19.406 19.547 1 98.62 281 THR A CA 1
ATOM 2159 C C . THR A 1 281 ? -0.264 20.594 19.094 1 98.62 281 THR A C 1
ATOM 2161 O O . THR A 1 281 ? -0.551 20.734 17.891 1 98.62 281 THR A O 1
ATOM 2164 N N . ASN A 1 282 ? -0.813 21.25 20.094 1 98.69 282 ASN A N 1
ATOM 2165 C CA . ASN A 1 282 ? -1.648 22.406 19.828 1 98.69 282 ASN A CA 1
ATOM 2166 C C . ASN A 1 282 ? -2.805 22.078 18.891 1 98.69 282 ASN A C 1
ATOM 2168 O O . ASN A 1 282 ? -3.174 22.875 18.047 1 98.69 282 ASN A O 1
ATOM 2172 N N . GLY A 1 283 ? -3.297 20.875 19 1 98.69 283 GLY A N 1
ATOM 2173 C CA . GLY A 1 283 ? -4.352 20.406 18.125 1 98.69 283 GLY A CA 1
ATOM 2174 C C . GLY A 1 283 ? -5.73 20.891 18.516 1 98.69 283 GLY A C 1
ATOM 2175 O O . GLY A 1 283 ? -5.984 21.156 19.703 1 98.69 283 GLY A O 1
ATOM 2176 N N . VAL A 1 284 ? -6.602 21.047 17.531 1 98.69 284 VAL A N 1
ATOM 2177 C CA . VAL A 1 284 ? -8.016 21.344 17.688 1 98.69 284 VAL A CA 1
ATOM 2178 C C . VAL A 1 284 ? -8.859 20.328 16.922 1 98.69 284 VAL A C 1
ATOM 2180 O O . VAL A 1 284 ? -8.586 20.047 15.75 1 98.69 284 VAL A O 1
ATOM 2183 N N . VAL A 1 285 ? -9.812 19.781 17.578 1 98.88 285 VAL A N 1
ATOM 2184 C CA . VAL A 1 285 ? -10.766 18.891 16.922 1 98.88 285 VAL A CA 1
ATOM 2185 C C . VAL A 1 285 ? -12.188 19.422 17.109 1 98.88 285 VAL A C 1
ATOM 2187 O O . VAL A 1 285 ? -12.562 19.844 18.203 1 98.88 285 VAL A O 1
ATOM 2190 N N . GLU A 1 286 ? -12.93 19.469 16.062 1 98.94 286 GLU A N 1
ATOM 2191 C CA . GLU A 1 286 ? -14.367 19.719 16.109 1 98.94 286 GLU A CA 1
ATOM 2192 C C . GLU A 1 286 ? -15.141 18.594 15.414 1 98.94 286 GLU A C 1
ATOM 2194 O O . GLU A 1 286 ? -14.711 18.078 14.383 1 98.94 286 GLU A O 1
ATOM 2199 N N . TRP A 1 287 ? -16.203 18.203 16 1 98.81 287 TRP A N 1
ATOM 2200 C CA . TRP A 1 287 ? -17.047 17.141 15.453 1 98.81 287 TRP A CA 1
ATOM 2201 C C . TRP A 1 287 ? -18.516 17.359 15.82 1 98.81 287 TRP A C 1
ATOM 2203 O O . TRP A 1 287 ? -18.828 18.219 16.625 1 98.81 287 TRP A O 1
ATOM 2213 N N . VAL A 1 288 ? -19.453 16.625 15.164 1 97.88 288 VAL A N 1
ATOM 2214 C CA . VAL A 1 288 ? -20.875 16.672 15.445 1 97.88 288 VAL A CA 1
ATOM 2215 C C . VAL A 1 288 ? -21.375 15.273 15.812 1 97.88 288 VAL A C 1
ATOM 2217 O O . VAL A 1 288 ? -20.812 14.273 15.375 1 97.88 288 VAL A O 1
ATOM 2220 N N . MET B 1 1 ? -25.438 -27.562 -15.727 1 62.56 1 MET B N 1
ATOM 2221 C CA . MET B 1 1 ? -24.953 -28.219 -16.938 1 62.56 1 MET B CA 1
ATOM 2222 C C . MET B 1 1 ? -23.453 -28.516 -16.844 1 62.56 1 MET B C 1
ATOM 2224 O O . MET B 1 1 ? -22.719 -27.766 -16.219 1 62.56 1 MET B O 1
ATOM 2228 N N . PRO B 1 2 ? -23.094 -29.734 -17.281 1 82.25 2 PRO B N 1
ATOM 2229 C CA . PRO B 1 2 ? -21.688 -30.109 -17.312 1 82.25 2 PRO B CA 1
ATOM 2230 C C . PRO B 1 2 ? -20.812 -29.078 -18.031 1 82.25 2 PRO B C 1
ATOM 2232 O O . PRO B 1 2 ? -21.312 -28.328 -18.875 1 82.25 2 PRO B O 1
ATOM 2235 N N . LEU B 1 3 ? -19.625 -28.922 -17.594 1 92.44 3 LEU B N 1
ATOM 2236 C CA . LEU B 1 3 ? -18.625 -28.094 -18.266 1 92.44 3 LEU B CA 1
ATOM 2237 C C . LEU B 1 3 ? -18.688 -28.281 -19.781 1 92.44 3 LEU B C 1
ATOM 2239 O O . LEU B 1 3 ? -18.812 -29.406 -20.266 1 92.44 3 LEU B O 1
ATOM 2243 N N . ASP B 1 4 ? -18.781 -27.141 -20.5 1 93.69 4 ASP B N 1
ATOM 2244 C CA . ASP B 1 4 ? -18.828 -27.188 -21.953 1 93.69 4 ASP B CA 1
ATOM 2245 C C . ASP B 1 4 ? -17.422 -27.172 -22.547 1 93.69 4 ASP B C 1
ATOM 2247 O O . ASP B 1 4 ? -16.891 -26.109 -22.906 1 93.69 4 ASP B O 1
ATOM 2251 N N . TYR B 1 5 ? -16.922 -28.297 -22.734 1 94.81 5 TYR B N 1
ATOM 2252 C CA . TYR B 1 5 ? -15.539 -28.469 -23.188 1 94.81 5 TYR B CA 1
ATOM 2253 C C . TYR B 1 5 ? -15.32 -27.828 -24.547 1 94.81 5 TYR B C 1
ATOM 2255 O O . TYR B 1 5 ? -14.359 -27.094 -24.75 1 94.81 5 TYR B O 1
ATOM 2263 N N . ASP B 1 6 ? -16.172 -28.078 -25.453 1 95.06 6 ASP B N 1
ATOM 2264 C CA . ASP B 1 6 ? -16.016 -27.594 -26.828 1 95.06 6 ASP B CA 1
ATOM 2265 C C . ASP B 1 6 ? -16.047 -26.078 -26.891 1 95.06 6 ASP B C 1
ATOM 2267 O O . ASP B 1 6 ? -15.266 -25.453 -27.609 1 95.06 6 ASP B O 1
ATOM 2271 N N . LEU B 1 7 ? -16.922 -25.547 -26.188 1 95.62 7 LEU B N 1
ATOM 2272 C CA . LEU B 1 7 ? -17.016 -24.094 -26.125 1 95.62 7 LEU B CA 1
ATOM 2273 C C . LEU B 1 7 ? -15.734 -23.484 -25.562 1 95.62 7 LEU B C 1
ATOM 2275 O O . LEU B 1 7 ? -15.164 -22.562 -26.156 1 95.62 7 LEU B O 1
ATOM 2279 N N . LEU B 1 8 ? -15.328 -24 -24.422 1 96.06 8 LEU B N 1
ATOM 2280 C CA . LEU B 1 8 ? -14.141 -23.469 -23.766 1 96.06 8 LEU B CA 1
ATOM 2281 C C . LEU B 1 8 ? -12.922 -23.562 -24.672 1 96.06 8 LEU B C 1
ATOM 2283 O O . LEU B 1 8 ? -12.164 -22.594 -24.797 1 96.06 8 LEU B O 1
ATOM 2287 N N . MET B 1 9 ? -12.766 -24.656 -25.328 1 95.38 9 MET B N 1
ATOM 2288 C CA . MET B 1 9 ? -11.578 -24.891 -26.156 1 95.38 9 MET B CA 1
ATOM 2289 C C . MET B 1 9 ? -11.641 -24.062 -27.438 1 95.38 9 MET B C 1
ATOM 2291 O O . MET B 1 9 ? -10.625 -23.891 -28.109 1 95.38 9 MET B O 1
ATOM 2295 N N . SER B 1 10 ? -12.781 -23.547 -27.781 1 95.62 10 SER B N 1
ATOM 2296 C CA . SER B 1 10 ? -12.945 -22.797 -29.016 1 95.62 10 SER B CA 1
ATOM 2297 C C . SER B 1 10 ? -12.867 -21.297 -28.75 1 95.62 10 SER B C 1
ATOM 2299 O O . SER B 1 10 ? -12.867 -20.484 -29.688 1 95.62 10 SER B O 1
ATOM 2301 N N . LEU B 1 11 ? -12.805 -20.906 -27.516 1 94.5 11 LEU B N 1
ATOM 2302 C CA . LEU B 1 11 ? -12.773 -19.484 -27.188 1 94.5 11 LEU B CA 1
ATOM 2303 C C . LEU B 1 11 ? -11.57 -18.797 -27.828 1 94.5 11 LEU B C 1
ATOM 2305 O O . LEU B 1 11 ? -10.469 -19.359 -27.828 1 94.5 11 LEU B O 1
ATOM 2309 N N . PRO B 1 12 ? -11.789 -17.672 -28.469 1 93.25 12 PRO B N 1
ATOM 2310 C CA . PRO B 1 12 ? -10.641 -16.891 -28.938 1 93.25 12 PRO B CA 1
ATOM 2311 C C . PRO B 1 12 ? -9.797 -16.344 -27.797 1 93.25 12 PRO B C 1
ATOM 2313 O O . PRO B 1 12 ? -10.281 -16.219 -26.672 1 93.25 12 PRO B O 1
ATOM 2316 N N . PRO B 1 13 ? -8.562 -16.031 -28.156 1 91.81 13 PRO B N 1
ATOM 2317 C CA . PRO B 1 13 ? -7.734 -15.406 -27.125 1 91.81 13 PRO B CA 1
ATOM 2318 C C . PRO B 1 13 ? -8.359 -14.133 -26.562 1 91.81 13 PRO B C 1
ATOM 2320 O O . PRO B 1 13 ? -8.938 -13.344 -27.312 1 91.81 13 PRO B O 1
ATOM 2323 N N . GLU B 1 14 ? -8.383 -14.055 -25.266 1 90 14 GLU B N 1
ATOM 2324 C CA . GLU B 1 14 ? -8.844 -12.836 -24.594 1 90 14 GLU B CA 1
ATOM 2325 C C . GLU B 1 14 ? -7.699 -11.836 -24.438 1 90 14 GLU B C 1
ATOM 2327 O O . GLU B 1 14 ? -6.762 -12.07 -23.672 1 90 14 GLU B O 1
ATOM 2332 N N . GLU B 1 15 ? -7.812 -10.719 -25.094 1 95 15 GLU B N 1
ATOM 2333 C CA . GLU B 1 15 ? -6.746 -9.719 -25.047 1 95 15 GLU B CA 1
ATOM 2334 C C . GLU B 1 15 ? -7.043 -8.648 -24 1 95 15 GLU B C 1
ATOM 2336 O O . GLU B 1 15 ? -8.156 -8.133 -23.922 1 95 15 GLU B O 1
ATOM 2341 N N . VAL B 1 16 ? -6.094 -8.43 -23.188 1 97.44 16 VAL B N 1
ATOM 2342 C CA . VAL B 1 16 ? -6.184 -7.383 -22.172 1 97.44 16 VAL B CA 1
ATOM 2343 C C . VAL B 1 16 ? -5.012 -6.414 -22.328 1 97.44 16 VAL B C 1
ATOM 2345 O O . VAL B 1 16 ? -3.861 -6.84 -22.453 1 97.44 16 VAL B O 1
ATOM 2348 N N . ARG B 1 17 ? -5.328 -5.156 -22.438 1 98.12 17 ARG B N 1
ATOM 2349 C CA . ARG B 1 17 ? -4.332 -4.094 -22.422 1 98.12 17 ARG B CA 1
ATOM 2350 C C . ARG B 1 17 ? -4.277 -3.406 -21.062 1 98.12 17 ARG B C 1
ATOM 2352 O O . ARG B 1 17 ? -5.316 -3.158 -20.438 1 98.12 17 ARG B O 1
ATOM 2359 N N . GLN B 1 18 ? -3.102 -3.172 -20.516 1 98.44 18 GLN B N 1
ATOM 2360 C CA . GLN B 1 18 ? -2.955 -2.566 -19.203 1 98.44 18 GLN B CA 1
ATOM 2361 C C . GLN B 1 18 ? -1.766 -1.611 -19.156 1 98.44 18 GLN B C 1
ATOM 2363 O O . GLN B 1 18 ? -0.675 -1.951 -19.625 1 98.44 18 GLN B O 1
ATOM 2368 N N . SER B 1 19 ? -2 -0.427 -18.719 1 98.62 19 SER B N 1
ATOM 2369 C CA . SER B 1 19 ? -0.908 0.475 -18.375 1 98.62 19 SER B CA 1
ATOM 2370 C C . SER B 1 19 ? -0.632 0.458 -16.875 1 98.62 19 SER B C 1
ATOM 2372 O O . SER B 1 19 ? -1.551 0.286 -16.078 1 98.62 19 SER B O 1
ATOM 2374 N N . TYR B 1 20 ? 0.551 0.491 -16.516 1 98.5 20 TYR B N 1
ATOM 2375 C CA . TYR B 1 20 ? 0.937 0.582 -15.102 1 98.5 20 TYR B CA 1
ATOM 2376 C C . TYR B 1 20 ? 2.088 1.563 -14.914 1 98.5 20 TYR B C 1
ATOM 2378 O O . TYR B 1 20 ? 2.842 1.831 -15.859 1 98.5 20 TYR B O 1
ATOM 2386 N N . THR B 1 21 ? 2.232 2.129 -13.734 1 98.38 21 THR B N 1
ATOM 2387 C CA . THR B 1 21 ? 3.217 3.15 -13.398 1 98.38 21 THR B CA 1
ATOM 2388 C C . THR B 1 21 ? 4.262 2.602 -12.43 1 98.38 21 THR B C 1
ATOM 2390 O O . THR B 1 21 ? 4.129 1.478 -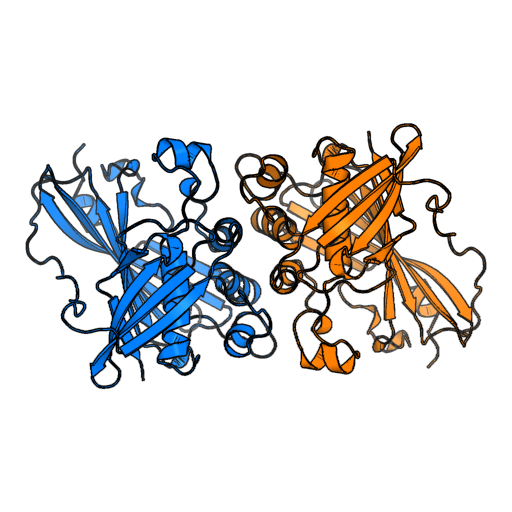11.938 1 98.38 21 THR B O 1
ATOM 2393 N N . ALA B 1 22 ? 5.293 3.402 -12.195 1 98.56 22 ALA B N 1
ATOM 2394 C CA . ALA B 1 22 ? 6.281 3.076 -11.172 1 98.56 22 ALA B CA 1
ATOM 2395 C C . ALA B 1 22 ? 5.621 2.883 -9.812 1 98.56 22 ALA B C 1
ATOM 2397 O O . ALA B 1 22 ? 6.051 2.041 -9.016 1 98.56 22 ALA B O 1
ATOM 2398 N N . ARG B 1 23 ? 4.57 3.631 -9.539 1 98.5 23 ARG B N 1
ATOM 2399 C CA . ARG B 1 23 ? 3.809 3.494 -8.305 1 98.5 23 ARG B CA 1
ATOM 2400 C C . ARG B 1 23 ? 3.199 2.102 -8.188 1 98.5 23 ARG B C 1
ATOM 2402 O O . ARG B 1 23 ? 3.254 1.481 -7.121 1 98.5 23 ARG B O 1
ATOM 2409 N N . ASP B 1 24 ? 2.648 1.59 -9.297 1 98.69 24 ASP B N 1
ATOM 2410 C CA . ASP B 1 24 ? 2.072 0.248 -9.32 1 98.69 24 ASP B CA 1
ATOM 2411 C C . ASP B 1 24 ? 3.141 -0.812 -9.055 1 98.69 24 ASP B C 1
ATOM 2413 O O . ASP B 1 24 ? 2.893 -1.784 -8.336 1 98.69 24 ASP B O 1
ATOM 2417 N N . THR B 1 25 ? 4.312 -0.57 -9.664 1 98.88 25 THR B N 1
ATOM 2418 C CA . THR B 1 25 ? 5.43 -1.496 -9.516 1 98.88 25 THR B CA 1
ATOM 2419 C C . THR B 1 25 ? 5.891 -1.564 -8.062 1 98.88 25 THR B C 1
ATOM 2421 O O . THR B 1 25 ? 6.102 -2.652 -7.52 1 98.88 25 THR B O 1
ATOM 2424 N N . ILE B 1 26 ? 5.965 -0.428 -7.41 1 98.94 26 ILE B N 1
ATOM 2425 C CA . ILE B 1 26 ? 6.359 -0.373 -6.008 1 98.94 26 ILE B CA 1
ATOM 2426 C C . ILE B 1 26 ? 5.266 -0.997 -5.141 1 98.94 26 ILE B C 1
ATOM 2428 O O . ILE B 1 26 ? 5.559 -1.754 -4.215 1 98.94 26 ILE B O 1
ATOM 2432 N N . LEU B 1 27 ? 4.008 -0.693 -5.473 1 98.88 27 LEU B N 1
ATOM 2433 C CA . LEU B 1 27 ? 2.885 -1.232 -4.711 1 98.88 27 LEU B CA 1
ATOM 2434 C C . LEU B 1 27 ? 2.875 -2.758 -4.766 1 98.88 27 LEU B C 1
ATOM 2436 O O . LEU B 1 27 ? 2.611 -3.416 -3.758 1 98.88 27 LEU B O 1
ATOM 2440 N N . TYR B 1 28 ? 3.184 -3.365 -5.891 1 98.94 28 TYR B N 1
ATOM 2441 C CA . TYR B 1 28 ? 3.26 -4.82 -5.98 1 98.94 28 TYR B CA 1
ATOM 2442 C C . TYR B 1 28 ? 4.344 -5.363 -5.059 1 98.94 28 TYR B C 1
ATOM 2444 O O . TYR B 1 28 ? 4.121 -6.332 -4.328 1 98.94 28 TYR B O 1
ATOM 2452 N N . ALA B 1 29 ? 5.508 -4.742 -5.164 1 98.94 29 ALA B N 1
ATOM 2453 C CA . ALA B 1 29 ? 6.617 -5.188 -4.324 1 98.94 29 ALA B CA 1
ATOM 2454 C C . ALA B 1 29 ? 6.227 -5.164 -2.848 1 98.94 29 ALA B C 1
ATOM 2456 O O . ALA B 1 29 ? 6.469 -6.129 -2.119 1 98.94 29 ALA B O 1
ATOM 2457 N N . LEU B 1 30 ? 5.582 -4.094 -2.443 1 98.94 30 LEU B N 1
ATOM 2458 C CA . LEU B 1 30 ? 5.121 -3.99 -1.063 1 98.94 30 LEU B CA 1
ATOM 2459 C C . LEU B 1 30 ? 4.043 -5.031 -0.772 1 98.94 30 LEU B C 1
ATOM 2461 O O . LEU B 1 30 ? 3.975 -5.566 0.337 1 98.94 30 LEU B O 1
ATOM 2465 N N . GLY B 1 31 ? 3.262 -5.316 -1.76 1 98.88 31 GLY B N 1
ATOM 2466 C CA . GLY B 1 31 ? 2.211 -6.316 -1.639 1 98.88 31 GLY B CA 1
ATOM 2467 C C . GLY B 1 31 ? 2.742 -7.711 -1.38 1 98.88 31 GLY B C 1
ATOM 2468 O O . GLY B 1 31 ? 2.051 -8.547 -0.792 1 98.88 31 GLY B O 1
ATOM 2469 N N . VAL B 1 32 ? 3.922 -7.949 -1.796 1 98.94 32 VAL B N 1
ATOM 2470 C CA . VAL B 1 32 ? 4.516 -9.25 -1.526 1 98.94 32 VAL B CA 1
ATOM 2471 C C . VAL B 1 32 ? 5.59 -9.117 -0.449 1 98.94 32 VAL B C 1
ATOM 2473 O O . VAL B 1 32 ? 6.59 -9.844 -0.465 1 98.94 32 VAL B O 1
ATOM 2476 N N . ALA B 1 33 ? 5.473 -8.133 0.383 1 98.69 33 ALA B N 1
ATOM 2477 C CA . ALA B 1 33 ? 6.168 -7.957 1.654 1 98.69 33 ALA B CA 1
ATOM 2478 C C . ALA B 1 33 ? 7.621 -7.551 1.431 1 98.69 33 ALA B C 1
ATOM 2480 O O . ALA B 1 33 ? 8.5 -7.902 2.223 1 98.69 33 ALA B O 1
ATOM 2481 N N . ALA B 1 34 ? 7.938 -6.949 0.295 1 98.75 34 ALA B N 1
ATOM 2482 C CA . ALA B 1 34 ? 9.227 -6.266 0.229 1 98.75 34 ALA B CA 1
ATOM 2483 C C . ALA B 1 34 ? 9.336 -5.195 1.31 1 98.75 34 ALA B C 1
ATOM 2485 O O . ALA B 1 34 ? 8.383 -4.453 1.557 1 98.75 34 ALA B O 1
ATOM 2486 N N . GLY B 1 35 ? 10.453 -5.141 1.96 1 98.19 35 GLY B N 1
ATOM 2487 C CA . GLY B 1 35 ? 10.664 -4.184 3.037 1 98.19 35 GLY B CA 1
ATOM 2488 C C . GLY B 1 35 ? 10.273 -4.727 4.398 1 98.19 35 GLY B C 1
ATOM 2489 O O . GLY B 1 35 ? 10.438 -4.051 5.414 1 98.19 35 GLY B O 1
ATOM 2490 N N . VAL B 1 36 ? 9.734 -5.906 4.41 1 98.31 36 VAL B N 1
ATOM 2491 C CA . VAL B 1 36 ? 9.352 -6.559 5.656 1 98.31 36 VAL B CA 1
ATOM 2492 C C . VAL B 1 36 ? 10.375 -7.633 6.012 1 98.31 36 VAL B C 1
ATOM 2494 O O . VAL B 1 36 ? 10.703 -8.484 5.18 1 98.31 36 VAL B O 1
ATOM 2497 N N . PRO B 1 37 ? 10.961 -7.699 7.215 1 95.94 37 PRO B N 1
ATOM 2498 C CA . PRO B 1 37 ? 10.633 -6.746 8.273 1 95.94 37 PRO B CA 1
ATOM 2499 C C . PRO B 1 37 ? 11.5 -5.492 8.234 1 95.94 37 PRO B C 1
ATOM 2501 O O . PRO B 1 37 ? 11.266 -4.543 8.984 1 95.94 37 PRO B O 1
ATOM 2504 N N . ASP B 1 38 ? 12.484 -5.445 7.406 1 97.56 38 ASP B N 1
ATOM 2505 C CA . ASP B 1 38 ? 13.445 -4.344 7.398 1 97.56 38 ASP B CA 1
ATOM 2506 C C . ASP B 1 38 ? 13.273 -3.475 6.156 1 97.56 38 ASP B C 1
ATOM 2508 O O . ASP B 1 38 ? 13.742 -3.826 5.074 1 97.56 38 ASP B O 1
ATOM 2512 N N . PRO B 1 39 ? 12.688 -2.289 6.293 1 98.12 39 PRO B N 1
ATOM 2513 C CA . PRO B 1 39 ? 12.453 -1.424 5.133 1 98.12 39 PRO B CA 1
ATOM 2514 C C . PRO B 1 39 ? 13.75 -0.855 4.551 1 98.12 39 PRO B C 1
ATOM 2516 O O . PRO B 1 39 ? 13.734 -0.274 3.465 1 98.12 39 PRO B O 1
ATOM 2519 N N . LEU B 1 40 ? 14.875 -1.099 5.238 1 97.62 40 LEU B N 1
ATOM 2520 C CA . LEU B 1 40 ? 16.141 -0.511 4.793 1 97.62 40 LEU B CA 1
ATOM 2521 C C . LEU B 1 40 ? 17.031 -1.564 4.137 1 97.62 40 LEU B C 1
ATOM 2523 O O . LEU B 1 40 ? 18.156 -1.271 3.748 1 97.62 40 LEU B O 1
ATOM 2527 N N . ASP B 1 41 ? 16.531 -2.77 4.035 1 96.69 41 ASP B N 1
ATOM 2528 C CA . ASP B 1 41 ? 17.266 -3.811 3.334 1 96.69 41 ASP B CA 1
ATOM 2529 C C . ASP B 1 41 ? 17.578 -3.391 1.9 1 96.69 41 ASP B C 1
ATOM 2531 O O . ASP B 1 41 ? 16.672 -3.189 1.094 1 96.69 41 ASP B O 1
ATOM 2535 N N . PRO B 1 42 ? 18.859 -3.283 1.573 1 94.69 42 PRO B N 1
ATOM 2536 C CA . PRO B 1 42 ? 19.188 -2.832 0.223 1 94.69 42 PRO B CA 1
ATOM 2537 C C . PRO B 1 42 ? 18.641 -3.744 -0.865 1 94.69 42 PRO B C 1
ATOM 2539 O O . PRO B 1 42 ? 18.328 -3.279 -1.965 1 94.69 42 PRO B O 1
ATOM 2542 N N . GLY B 1 43 ? 18.562 -5.012 -0.551 1 94.81 43 GLY B N 1
ATOM 2543 C CA . GLY B 1 43 ? 18 -5.953 -1.503 1 94.81 43 GLY B CA 1
ATOM 2544 C C . GLY B 1 43 ? 16.531 -5.695 -1.802 1 94.81 43 GLY B C 1
ATOM 2545 O O . GLY B 1 43 ? 16.031 -6.043 -2.877 1 94.81 43 GLY B O 1
ATOM 2546 N N . ASP B 1 44 ? 15.883 -5.031 -0.854 1 96.75 44 ASP B N 1
ATOM 2547 C CA . ASP B 1 44 ? 14.461 -4.75 -1.041 1 96.75 44 ASP B CA 1
ATOM 2548 C C . ASP B 1 44 ? 14.242 -3.316 -1.517 1 96.75 44 ASP B C 1
ATOM 2550 O O . ASP B 1 44 ? 13.281 -3.037 -2.234 1 96.75 44 ASP B O 1
ATOM 2554 N N . LEU B 1 45 ? 15.164 -2.4 -1.166 1 97.62 45 LEU B N 1
ATOM 2555 C CA . LEU B 1 45 ? 14.992 -0.99 -1.501 1 97.62 45 LEU B CA 1
ATOM 2556 C C . LEU B 1 45 ? 14.938 -0.792 -3.012 1 97.62 45 LEU B C 1
ATOM 2558 O O . LEU B 1 45 ? 14.219 0.078 -3.502 1 97.62 45 LEU B O 1
ATOM 2562 N N . LYS B 1 46 ? 15.633 -1.558 -3.779 1 97.31 46 LYS B N 1
ATOM 2563 C CA . LYS B 1 46 ? 15.648 -1.415 -5.234 1 97.31 46 LYS B CA 1
ATOM 2564 C C . LYS B 1 46 ? 14.281 -1.732 -5.832 1 97.31 46 LYS B C 1
ATOM 2566 O O . LYS B 1 46 ? 14.023 -1.441 -7.004 1 97.31 46 LYS B O 1
ATOM 2571 N N . TYR B 1 47 ? 13.398 -2.342 -5.055 1 98.62 47 TYR B N 1
ATOM 2572 C CA . TYR B 1 47 ? 12.055 -2.652 -5.543 1 98.62 47 TYR B CA 1
ATOM 2573 C C . TYR B 1 47 ? 11.023 -1.698 -4.949 1 98.62 47 TYR B C 1
ATOM 2575 O O . TYR B 1 47 ? 9.867 -1.693 -5.367 1 98.62 47 TYR B O 1
ATOM 2583 N N . THR B 1 48 ? 11.406 -0.875 -3.906 1 98.56 48 THR B N 1
ATOM 2584 C CA . THR B 1 48 ? 10.438 -0.048 -3.197 1 98.56 48 THR B CA 1
ATOM 2585 C C . THR B 1 48 ? 10.82 1.427 -3.283 1 98.56 48 THR B C 1
ATOM 2587 O O . THR B 1 48 ? 10.117 2.287 -2.744 1 98.56 48 THR B O 1
ATOM 2590 N N . TYR B 1 49 ? 11.961 1.737 -3.959 1 98.31 49 TYR B N 1
ATOM 2591 C CA . TYR B 1 49 ? 12.492 3.094 -4.043 1 98.31 49 TYR B CA 1
ATOM 2592 C C . TYR B 1 49 ? 12.805 3.467 -5.488 1 98.31 49 TYR B C 1
ATOM 2594 O O . TYR B 1 49 ? 13.516 2.738 -6.184 1 98.31 49 TYR B O 1
ATOM 2602 N N . GLU B 1 50 ? 12.289 4.586 -5.965 1 96.94 50 GLU B N 1
ATOM 2603 C CA . GLU B 1 50 ? 12.258 4.934 -7.383 1 96.94 50 GLU B CA 1
ATOM 2604 C C . GLU B 1 50 ? 13.633 5.391 -7.871 1 96.94 50 GLU B C 1
ATOM 2606 O O . GLU B 1 50 ? 13.867 5.48 -9.078 1 96.94 50 GLU B O 1
ATOM 2611 N N . ALA B 1 51 ? 14.586 5.699 -7.02 1 95.25 51 ALA B N 1
ATOM 2612 C CA . ALA B 1 51 ? 15.891 6.195 -7.434 1 95.25 51 ALA B CA 1
ATOM 2613 C C . ALA B 1 51 ? 16.609 5.184 -8.328 1 95.25 51 ALA B C 1
ATOM 2615 O O . ALA B 1 51 ? 17.266 5.562 -9.297 1 95.25 51 ALA B O 1
ATOM 2616 N N . ASP B 1 52 ? 16.484 3.961 -8.125 1 94.69 52 ASP B N 1
ATOM 2617 C CA . ASP B 1 52 ? 17 2.844 -8.906 1 94.69 52 ASP B CA 1
ATOM 2618 C C . ASP B 1 52 ? 16.016 1.673 -8.906 1 94.69 52 ASP B C 1
ATOM 2620 O O . ASP B 1 52 ? 16.375 0.55 -8.555 1 94.69 52 ASP B O 1
ATOM 2624 N N . LEU B 1 53 ? 14.898 1.941 -9.477 1 98.25 53 LEU B N 1
ATOM 2625 C CA . LEU B 1 53 ? 13.766 1.034 -9.305 1 98.25 53 LEU B CA 1
ATOM 2626 C C . LEU B 1 53 ? 13.852 -0.131 -10.289 1 98.25 53 LEU B C 1
ATOM 2628 O O . LEU B 1 53 ? 14.156 0.063 -11.469 1 98.25 53 LEU B O 1
ATOM 2632 N N . HIS B 1 54 ? 13.641 -1.305 -9.789 1 98.62 54 HIS B N 1
ATOM 2633 C CA . HIS B 1 54 ? 13.445 -2.527 -10.57 1 98.62 54 HIS B CA 1
ATOM 2634 C C . HIS B 1 54 ? 12.094 -3.158 -10.281 1 98.62 54 HIS B C 1
ATOM 2636 O O . HIS B 1 54 ? 11.508 -2.93 -9.219 1 98.62 54 HIS B O 1
ATOM 2642 N N . ALA B 1 55 ? 11.609 -3.863 -11.234 1 98.81 55 ALA B N 1
ATOM 2643 C CA . ALA B 1 55 ? 10.375 -4.621 -11.039 1 98.81 55 ALA B CA 1
ATOM 2644 C C . ALA B 1 55 ? 10.672 -6.051 -10.609 1 98.81 55 ALA B C 1
ATOM 2646 O O . ALA B 1 55 ? 11.578 -6.691 -11.141 1 98.81 55 ALA B O 1
ATOM 2647 N N . LEU B 1 56 ? 9.969 -6.469 -9.602 1 98.94 56 LEU B N 1
ATOM 2648 C CA . LEU B 1 56 ? 10.039 -7.895 -9.289 1 98.94 56 LEU B CA 1
ATOM 2649 C C . LEU B 1 56 ? 9.531 -8.727 -10.461 1 98.94 56 LEU B C 1
ATOM 2651 O O . LEU B 1 56 ? 8.492 -8.414 -11.047 1 98.94 56 LEU B O 1
ATOM 2655 N N . PRO B 1 57 ? 10.219 -9.836 -10.766 1 98.81 57 PRO B N 1
ATOM 2656 C CA . PRO B 1 57 ? 9.781 -10.672 -11.883 1 98.81 57 PRO B CA 1
ATOM 2657 C C . PRO B 1 57 ? 8.367 -11.211 -11.695 1 98.81 57 PRO B C 1
ATOM 2659 O O . PRO B 1 57 ? 7.602 -11.32 -12.664 1 98.81 57 PRO B O 1
ATOM 2662 N N . THR B 1 58 ? 7.988 -11.516 -10.5 1 98.88 58 THR B N 1
ATOM 2663 C CA . THR B 1 58 ? 6.707 -12.164 -10.227 1 98.88 58 THR B CA 1
ATOM 2664 C C . THR B 1 58 ? 5.551 -11.195 -10.469 1 98.88 58 THR B C 1
ATOM 2666 O O . THR B 1 58 ? 4.391 -11.609 -10.516 1 98.88 58 THR B O 1
ATOM 2669 N N . MET B 1 59 ? 5.828 -9.891 -10.625 1 98.88 59 MET B N 1
ATOM 2670 C CA . MET B 1 59 ? 4.773 -8.938 -10.969 1 98.88 59 MET B CA 1
ATOM 2671 C C . MET B 1 59 ? 4.074 -9.344 -12.266 1 98.88 59 MET B C 1
ATOM 2673 O O . MET B 1 59 ? 2.916 -8.992 -12.484 1 98.88 59 MET B O 1
ATOM 2677 N N . ALA B 1 60 ? 4.742 -10.094 -13.117 1 98.75 60 ALA B N 1
ATOM 2678 C CA . ALA B 1 60 ? 4.191 -10.531 -14.398 1 98.75 60 ALA B CA 1
ATOM 2679 C C . ALA B 1 60 ? 2.861 -11.25 -14.211 1 98.75 60 ALA B C 1
ATOM 2681 O O . ALA B 1 60 ? 1.968 -11.148 -15.055 1 98.75 60 ALA B O 1
ATOM 2682 N N . VAL B 1 61 ? 2.693 -11.914 -13.094 1 98.12 61 VAL B N 1
ATOM 2683 C CA . VAL B 1 61 ? 1.543 -12.797 -12.93 1 98.12 61 VAL B CA 1
ATOM 2684 C C . VAL B 1 61 ? 0.28 -11.969 -12.719 1 98.12 61 VAL B C 1
ATOM 2686 O O . VAL B 1 61 ? -0.835 -12.477 -12.836 1 98.12 61 VAL B O 1
ATOM 2689 N N . VAL B 1 62 ? 0.442 -10.648 -12.414 1 97.75 62 VAL B N 1
ATOM 2690 C CA . VAL B 1 62 ? -0.741 -9.828 -12.188 1 97.75 62 VAL B CA 1
ATOM 2691 C C . VAL B 1 62 ? -0.924 -8.859 -13.359 1 97.75 62 VAL B C 1
ATOM 2693 O O . VAL B 1 62 ? -1.892 -8.094 -13.391 1 97.75 62 VAL B O 1
ATOM 2696 N N . LEU B 1 63 ? -0.004 -8.812 -14.312 1 98.19 63 LEU B N 1
ATOM 2697 C CA . LEU B 1 63 ? -0.099 -7.891 -15.438 1 98.19 63 LEU B CA 1
ATOM 2698 C C . LEU B 1 63 ? -1.046 -8.43 -16.5 1 98.19 63 LEU B C 1
ATOM 2700 O O . LEU B 1 63 ? -0.961 -9.609 -16.875 1 98.19 63 LEU B O 1
ATOM 2704 N N . ALA B 1 64 ? -1.942 -7.602 -16.938 1 97.19 64 ALA B N 1
ATOM 2705 C CA . ALA B 1 64 ? -2.893 -7.898 -18.016 1 97.19 64 ALA B CA 1
ATOM 2706 C C . ALA B 1 64 ? -3.715 -9.141 -17.688 1 97.19 64 ALA B C 1
ATOM 2708 O O . ALA B 1 64 ? -3.949 -9.984 -18.547 1 97.19 64 ALA B O 1
ATOM 2709 N N . TYR B 1 65 ? -4 -9.297 -16.406 1 92.38 65 TYR B N 1
ATOM 2710 C CA . TYR B 1 65 ? -4.867 -10.375 -15.938 1 92.38 65 TYR B CA 1
ATOM 2711 C C . TYR B 1 65 ? -6.285 -10.203 -16.469 1 92.38 65 TYR B C 1
ATOM 2713 O O . TYR B 1 65 ? -6.855 -9.117 -16.391 1 92.38 65 TYR B O 1
ATOM 2721 N N . PRO B 1 66 ? -6.891 -11.188 -17.047 1 90.88 66 PRO B N 1
ATOM 2722 C CA . PRO B 1 66 ? -8.203 -11.055 -17.688 1 90.88 66 PRO B CA 1
ATOM 2723 C C . PRO B 1 66 ? -9.352 -11.008 -16.688 1 90.88 66 PRO B C 1
ATOM 2725 O O . PRO B 1 66 ? -10.516 -10.867 -17.078 1 90.88 66 PRO B O 1
ATOM 2728 N N . GLY B 1 67 ? -9.062 -11.102 -15.383 1 86.94 67 GLY B N 1
ATOM 2729 C CA . GLY B 1 67 ? -10.125 -11.133 -14.391 1 86.94 67 GLY B CA 1
ATOM 2730 C C . GLY B 1 67 ? -10.711 -12.516 -14.188 1 86.94 67 GLY B C 1
ATOM 2731 O O . GLY B 1 67 ? -10.141 -13.508 -14.633 1 86.94 67 GLY B O 1
ATOM 2732 N N . VAL B 1 68 ? -11.82 -12.57 -13.422 1 85.81 68 VAL B N 1
ATOM 2733 C CA . VAL B 1 68 ? -12.453 -13.836 -13.078 1 85.81 68 VAL B CA 1
ATOM 2734 C C . VAL B 1 68 ? -13.438 -14.242 -14.172 1 85.81 68 VAL B C 1
ATOM 2736 O O . VAL B 1 68 ? -14.656 -14.242 -13.953 1 85.81 68 VAL B O 1
ATOM 2739 N N . TRP B 1 69 ? -12.938 -14.797 -15.195 1 87.75 69 TRP B N 1
ATOM 2740 C CA . TRP B 1 69 ? -13.75 -15.07 -16.375 1 87.75 69 TRP B CA 1
ATOM 2741 C C . TRP B 1 69 ? -14.414 -16.438 -16.266 1 87.75 69 TRP B C 1
ATOM 2743 O O . TRP B 1 69 ? -15.422 -16.703 -16.938 1 87.75 69 TRP B O 1
ATOM 2753 N N . LEU B 1 70 ? -13.953 -17.234 -15.359 1 90.56 70 LEU B N 1
ATOM 2754 C CA . LEU B 1 70 ? -14.477 -18.594 -15.219 1 90.56 70 LEU B CA 1
ATOM 2755 C C . LEU B 1 70 ? -15.867 -18.578 -14.586 1 90.56 70 LEU B C 1
ATOM 2757 O O . LEU B 1 70 ? -16.578 -19.594 -14.602 1 90.56 70 LEU B O 1
ATOM 2761 N N . MET B 1 71 ? -16.281 -17.469 -14.156 1 90.75 71 MET B N 1
ATOM 2762 C CA . MET B 1 71 ? -17.578 -17.344 -13.508 1 90.75 71 MET B CA 1
ATOM 2763 C C . MET B 1 71 ? -18.688 -17.234 -14.539 1 90.75 71 MET B C 1
ATOM 2765 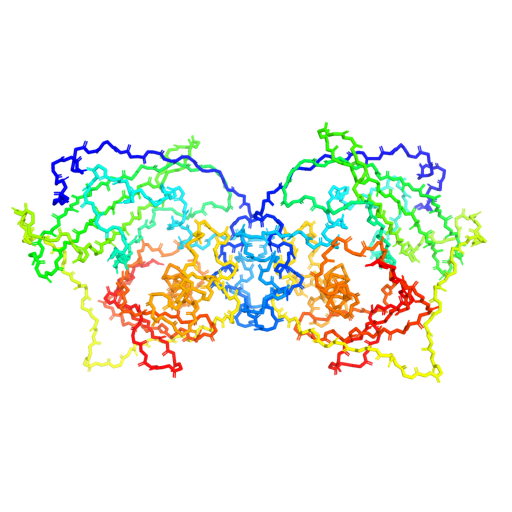O O . MET B 1 71 ? -19.875 -17.312 -14.203 1 90.75 71 MET B O 1
ATOM 2769 N N . GLU B 1 72 ? -18.344 -17.078 -15.812 1 92.06 72 GLU B N 1
ATOM 2770 C CA . GLU B 1 72 ? -19.344 -16.953 -16.859 1 92.06 72 GLU B CA 1
ATOM 2771 C C . GLU B 1 72 ? -20.25 -18.188 -16.906 1 92.06 72 GLU B C 1
ATOM 2773 O O . GLU B 1 72 ? -19.781 -19.312 -17.094 1 92.06 72 GLU B O 1
ATOM 2778 N N . PRO B 1 73 ? -21.562 -18.016 -16.812 1 92.31 73 PRO B N 1
ATOM 2779 C CA . PRO B 1 73 ? -22.484 -19.141 -16.719 1 92.31 73 PRO B CA 1
ATOM 2780 C C . PRO B 1 73 ? -22.453 -20.047 -17.953 1 92.31 73 PRO B C 1
ATOM 2782 O O . PRO B 1 73 ? -22.641 -21.25 -17.844 1 92.31 73 PRO B O 1
ATOM 2785 N N . ARG B 1 74 ? -22.219 -19.578 -19.141 1 92.38 74 ARG B N 1
ATOM 2786 C CA . ARG B 1 74 ? -22.266 -20.359 -20.375 1 92.38 74 ARG B CA 1
ATOM 2787 C C . ARG B 1 74 ? -21.188 -21.453 -20.375 1 92.38 74 ARG B C 1
ATOM 2789 O O . ARG B 1 74 ? -21.266 -22.391 -21.156 1 92.38 74 ARG B O 1
ATOM 2796 N N . PHE B 1 75 ? -20.203 -21.312 -19.422 1 95.12 75 PHE B N 1
ATOM 2797 C CA . PHE B 1 75 ? -19.094 -22.266 -19.406 1 95.12 75 PHE B CA 1
ATOM 2798 C C . PHE B 1 75 ? -19.469 -23.516 -18.625 1 95.12 75 PHE B C 1
ATOM 2800 O O . PHE B 1 75 ? -18.797 -24.547 -18.734 1 95.12 75 PHE B O 1
ATOM 2807 N N . GLY B 1 76 ? -20.547 -23.391 -17.781 1 93.75 76 GLY B N 1
ATOM 2808 C CA . GLY B 1 76 ? -20.984 -24.531 -17 1 93.75 76 GLY B CA 1
ATOM 2809 C C . GLY B 1 76 ? -20.016 -24.891 -15.891 1 93.75 76 GLY B C 1
ATOM 2810 O O . GLY B 1 76 ? -19.969 -26.031 -15.445 1 93.75 76 GLY B O 1
ATOM 2811 N N . ILE B 1 77 ? -19.188 -23.953 -15.516 1 95.31 77 ILE B N 1
ATOM 2812 C CA . ILE B 1 77 ? -18.188 -24.188 -14.469 1 95.31 77 ILE B CA 1
ATOM 2813 C C . ILE B 1 77 ? -18.781 -23.844 -13.109 1 95.31 77 ILE B C 1
ATOM 2815 O O . ILE B 1 77 ? -19.453 -22.828 -12.945 1 95.31 77 ILE B O 1
ATOM 2819 N N . THR B 1 78 ? -18.656 -24.797 -12.18 1 93.5 78 THR B N 1
ATOM 2820 C CA . THR B 1 78 ? -18.984 -24.516 -10.789 1 93.5 78 THR B CA 1
ATOM 2821 C C . THR B 1 78 ? -17.922 -23.625 -10.141 1 93.5 78 THR B C 1
ATOM 2823 O O . THR B 1 78 ? -17.125 -24.109 -9.328 1 93.5 78 THR B O 1
ATOM 2826 N N . TRP B 1 79 ? -18.031 -22.375 -10.383 1 91.56 79 TRP B N 1
ATOM 2827 C CA . TRP B 1 79 ? -16.922 -21.453 -10.164 1 91.56 79 TRP B CA 1
ATOM 2828 C C . TRP B 1 79 ? -16.609 -21.328 -8.672 1 91.56 79 TRP B C 1
ATOM 2830 O O . TRP B 1 79 ? -15.461 -21.078 -8.297 1 91.56 79 TRP B O 1
ATOM 2840 N N . HIS B 1 80 ? -17.531 -21.594 -7.754 1 88.12 80 HIS B N 1
ATOM 2841 C CA . HIS B 1 80 ? -17.297 -21.469 -6.32 1 88.12 80 HIS B CA 1
ATOM 2842 C C . HIS B 1 80 ? -16.375 -22.562 -5.805 1 88.12 80 HIS B C 1
ATOM 2844 O O . HIS B 1 80 ? -15.875 -22.484 -4.68 1 88.12 80 HIS B O 1
ATOM 2850 N N . LYS B 1 81 ? -16.141 -23.562 -6.664 1 91.31 81 LYS B N 1
ATOM 2851 C CA . LYS B 1 81 ? -15.297 -24.688 -6.254 1 91.31 81 LYS B CA 1
ATOM 2852 C C . LYS B 1 81 ? -13.945 -24.641 -6.965 1 91.31 81 LYS B C 1
ATOM 2854 O O . LYS B 1 81 ? -13.125 -25.547 -6.812 1 91.31 81 LYS B O 1
ATOM 2859 N N . VAL B 1 82 ? -13.773 -23.609 -7.738 1 93.94 82 VAL B N 1
ATOM 2860 C CA . VAL B 1 82 ? -12.531 -23.484 -8.5 1 93.94 82 VAL B CA 1
ATOM 2861 C C . VAL B 1 82 ? -11.398 -23.062 -7.57 1 93.94 82 VAL B C 1
ATOM 2863 O O . VAL B 1 82 ? -11.57 -22.188 -6.719 1 93.94 82 VAL B O 1
ATOM 2866 N N . LEU B 1 83 ? -10.266 -23.734 -7.691 1 94.19 83 LEU B N 1
ATOM 2867 C CA . LEU B 1 83 ? -9.055 -23.391 -6.961 1 94.19 83 LEU B CA 1
ATOM 2868 C C . LEU B 1 83 ? -7.91 -23.094 -7.922 1 94.19 83 LEU B C 1
ATOM 2870 O O . LEU B 1 83 ? -7.77 -23.75 -8.953 1 94.19 83 LEU B O 1
ATOM 2874 N N . HIS B 1 84 ? -7.141 -22.031 -7.594 1 95.75 84 HIS B N 1
ATOM 2875 C CA . HIS B 1 84 ? -5.875 -21.828 -8.289 1 95.75 84 HIS B CA 1
ATOM 2876 C C . HIS B 1 84 ? -4.867 -22.922 -7.945 1 95.75 84 HIS B C 1
ATOM 2878 O O . HIS B 1 84 ? -4.418 -23.016 -6.801 1 95.75 84 HIS B O 1
ATOM 2884 N N . GLY B 1 85 ? -4.469 -23.734 -8.875 1 96.94 85 GLY B N 1
ATOM 2885 C CA . GLY B 1 85 ? -3.664 -24.922 -8.602 1 96.94 85 GLY B CA 1
ATOM 2886 C C . GLY B 1 85 ? -2.174 -24.672 -8.766 1 96.94 85 GLY B C 1
ATOM 2887 O O . GLY B 1 85 ? -1.396 -24.922 -7.844 1 96.94 85 GLY B O 1
ATOM 2888 N N . GLU B 1 86 ? -1.851 -24.281 -9.961 1 97.88 86 GLU B N 1
ATOM 2889 C CA . GLU B 1 86 ? -0.44 -24.094 -10.281 1 97.88 86 GLU B CA 1
ATOM 2890 C C . GLU B 1 86 ? -0.207 -22.719 -10.93 1 97.88 86 GLU B C 1
ATOM 2892 O O . GLU B 1 86 ? -1.122 -22.141 -11.516 1 97.88 86 GLU B O 1
ATOM 2897 N N . GLN B 1 87 ? 0.982 -22.234 -10.758 1 98.56 87 GLN B N 1
ATOM 2898 C CA . GLN B 1 87 ? 1.457 -21 -11.391 1 98.56 87 GLN B CA 1
ATOM 2899 C C . GLN B 1 87 ? 2.816 -21.219 -12.047 1 98.56 87 GLN B C 1
ATOM 2901 O O . GLN B 1 87 ? 3.73 -21.766 -11.438 1 98.56 87 GLN B O 1
ATOM 2906 N N . THR B 1 88 ? 2.918 -20.844 -13.297 1 98.44 88 THR B N 1
ATOM 2907 C CA . THR B 1 88 ? 4.207 -20.875 -13.977 1 98.44 88 THR B CA 1
ATOM 2908 C C . THR B 1 88 ? 4.555 -19.5 -14.547 1 98.44 88 THR B C 1
ATOM 2910 O O . THR B 1 88 ? 3.662 -18.734 -14.914 1 98.44 88 THR B O 1
ATOM 2913 N N . LEU B 1 89 ? 5.785 -19.188 -14.562 1 98.88 89 LEU B N 1
ATOM 2914 C CA . LEU B 1 89 ? 6.293 -17.922 -15.07 1 98.88 89 LEU B CA 1
ATOM 2915 C C . LEU B 1 89 ? 7.605 -18.125 -15.82 1 98.88 89 LEU B C 1
ATOM 2917 O O . LEU B 1 89 ? 8.555 -18.688 -15.273 1 98.88 89 LEU B O 1
ATOM 2921 N N . ARG B 1 90 ? 7.645 -17.781 -17.016 1 98.88 90 ARG B N 1
ATOM 2922 C CA . ARG B 1 90 ? 8.875 -17.672 -17.797 1 98.88 90 ARG B CA 1
ATOM 2923 C C . ARG B 1 90 ? 9.156 -16.219 -18.156 1 98.88 90 ARG B C 1
ATOM 2925 O O . ARG B 1 90 ? 8.312 -15.547 -18.75 1 98.88 90 ARG B O 1
ATOM 2932 N N . LEU B 1 91 ? 10.32 -15.789 -17.828 1 98.81 91 LEU B N 1
ATOM 2933 C CA . LEU B 1 91 ? 10.734 -14.43 -18.156 1 98.81 91 LEU B CA 1
ATOM 2934 C C . LEU B 1 91 ? 11.617 -14.414 -19.391 1 98.81 91 LEU B C 1
ATOM 2936 O O . LEU B 1 91 ? 12.617 -15.133 -19.469 1 98.81 91 LEU B O 1
ATOM 2940 N N . HIS B 1 92 ? 11.266 -13.617 -20.297 1 98.75 92 HIS B N 1
ATOM 2941 C CA . HIS B 1 92 ? 12.039 -13.484 -21.516 1 98.75 92 HIS B CA 1
ATOM 2942 C C . HIS B 1 92 ? 12.898 -12.227 -21.5 1 98.75 92 HIS B C 1
ATOM 2944 O O . HIS B 1 92 ? 13.938 -12.164 -22.172 1 98.75 92 HIS B O 1
ATOM 2950 N N . ARG B 1 93 ? 12.484 -11.219 -20.797 1 97.69 93 ARG B N 1
ATOM 2951 C CA . ARG B 1 93 ? 13.172 -9.961 -20.531 1 97.69 93 ARG B CA 1
ATOM 2952 C C . ARG B 1 93 ? 12.797 -9.422 -19.156 1 97.69 93 ARG B C 1
ATOM 2954 O O . ARG B 1 93 ? 11.742 -9.758 -18.609 1 97.69 93 ARG B O 1
ATOM 2961 N N . PRO B 1 94 ? 13.719 -8.633 -18.625 1 97.69 94 PRO B N 1
ATOM 2962 C CA . PRO B 1 94 ? 13.289 -7.965 -17.391 1 97.69 94 PRO B CA 1
ATOM 2963 C C . PRO B 1 94 ? 12.055 -7.098 -17.594 1 97.69 94 PRO B C 1
ATOM 2965 O O . PRO B 1 94 ? 11.914 -6.445 -18.625 1 97.69 94 PRO B O 1
ATOM 2968 N N . LEU B 1 95 ? 11.133 -7.121 -16.625 1 98.62 95 LEU B N 1
ATOM 2969 C CA . LEU B 1 95 ? 9.938 -6.289 -16.703 1 98.62 95 LEU B CA 1
ATOM 2970 C C . LEU B 1 95 ? 10.289 -4.812 -16.594 1 98.62 95 LEU B C 1
ATOM 2972 O O . LEU B 1 95 ? 11.117 -4.426 -15.758 1 98.62 95 LEU B O 1
ATOM 2976 N N . PRO B 1 96 ? 9.719 -3.996 -17.484 1 98.38 96 PRO B N 1
ATOM 2977 C CA . PRO B 1 96 ? 9.836 -2.555 -17.25 1 98.38 96 PRO B CA 1
ATOM 2978 C C . PRO B 1 96 ? 9.164 -2.111 -15.945 1 98.38 96 PRO B C 1
ATOM 2980 O O . PRO B 1 96 ? 8.188 -2.732 -15.508 1 98.38 96 PRO B O 1
ATOM 2983 N N . VAL B 1 97 ? 9.633 -1.039 -15.398 1 98.5 97 VAL B N 1
ATOM 2984 C CA . VAL B 1 97 ? 9.086 -0.575 -14.125 1 98.5 97 VAL B CA 1
ATOM 2985 C C . VAL B 1 97 ? 7.789 0.192 -14.367 1 98.5 97 VAL B C 1
ATOM 2987 O O . VAL B 1 97 ? 7.035 0.46 -13.422 1 98.5 97 VAL B O 1
ATOM 2990 N N . GLU B 1 98 ? 7.496 0.597 -15.523 1 98.62 98 GLU B N 1
ATOM 2991 C CA . GLU B 1 98 ? 6.246 1.209 -15.961 1 98.62 98 GLU B CA 1
ATOM 2992 C C . GLU B 1 98 ? 6.043 1.03 -17.469 1 98.62 98 GLU B C 1
ATOM 2994 O O . GLU B 1 98 ? 6.98 0.667 -18.188 1 98.62 98 GLU B O 1
ATOM 2999 N N . GLY B 1 99 ? 4.867 1.149 -17.938 1 98.31 99 GLY B N 1
ATOM 3000 C CA . GLY B 1 99 ? 4.582 1.025 -19.359 1 98.31 99 GLY B CA 1
ATOM 3001 C C . GLY B 1 99 ? 3.197 0.477 -19.641 1 98.31 99 GLY B C 1
ATOM 3002 O O . GLY B 1 99 ? 2.316 0.521 -18.781 1 98.31 99 GLY B O 1
ATOM 3003 N N . THR B 1 100 ? 3.014 0.172 -20.859 1 98.81 100 THR B N 1
ATOM 3004 C CA . THR B 1 100 ? 1.782 -0.466 -21.297 1 98.81 100 THR B CA 1
ATOM 3005 C C . THR B 1 100 ? 2.07 -1.845 -21.891 1 98.81 100 THR B C 1
ATOM 3007 O O . THR B 1 100 ? 2.99 -2.002 -22.703 1 98.81 100 THR B O 1
ATOM 3010 N N . VAL B 1 101 ? 1.274 -2.826 -21.391 1 98.81 101 VAL B N 1
ATOM 3011 C CA . VAL B 1 101 ? 1.442 -4.191 -21.875 1 98.81 101 VAL B CA 1
ATOM 3012 C C . VAL B 1 101 ? 0.132 -4.688 -22.484 1 98.81 101 VAL B C 1
ATOM 3014 O O . VAL B 1 101 ? -0.938 -4.148 -22.203 1 98.81 101 VAL B O 1
ATOM 3017 N N . VAL B 1 102 ? 0.28 -5.633 -23.312 1 98.44 102 VAL B N 1
ATOM 3018 C CA . VAL B 1 102 ? -0.842 -6.363 -23.891 1 98.44 102 VAL B CA 1
ATOM 3019 C C . VAL B 1 102 ? -0.612 -7.867 -23.75 1 98.44 102 VAL B C 1
ATOM 3021 O O . VAL B 1 102 ? 0.506 -8.352 -23.938 1 98.44 102 VAL B O 1
ATOM 3024 N N . ALA B 1 103 ? -1.621 -8.531 -23.328 1 97.5 103 ALA B N 1
ATOM 3025 C CA . ALA B 1 103 ? -1.499 -9.977 -23.188 1 97.5 103 ALA B CA 1
ATOM 3026 C C . ALA B 1 103 ? -2.764 -10.688 -23.672 1 97.5 103 ALA B C 1
ATOM 3028 O O . ALA B 1 103 ? -3.867 -10.156 -23.531 1 97.5 103 ALA B O 1
ATOM 3029 N N . ALA B 1 104 ? -2.539 -11.789 -24.266 1 93 104 ALA B N 1
ATOM 3030 C CA . ALA B 1 104 ? -3.629 -12.664 -24.703 1 93 104 ALA B CA 1
ATOM 3031 C C . ALA B 1 104 ? -3.633 -13.969 -23.906 1 93 104 ALA B C 1
ATOM 3033 O O . ALA B 1 104 ? -2.617 -14.664 -23.844 1 93 104 ALA B O 1
ATOM 3034 N N . THR B 1 105 ? -4.781 -14.227 -23.281 1 95.75 105 THR B N 1
ATOM 3035 C CA . THR B 1 105 ? -4.926 -15.469 -22.547 1 95.75 105 THR B CA 1
ATOM 3036 C C . THR B 1 105 ? -5.617 -16.531 -23.391 1 95.75 105 THR B C 1
ATOM 3038 O O . THR B 1 105 ? -6.621 -16.25 -24.047 1 95.75 105 THR B O 1
ATOM 3041 N N . VAL B 1 106 ? -5.062 -17.734 -23.391 1 96.31 106 VAL B N 1
ATOM 3042 C CA . VAL B 1 106 ? -5.641 -18.859 -24.125 1 96.31 106 VAL B CA 1
ATOM 3043 C C . VAL B 1 106 ? -5.793 -20.062 -23.188 1 96.31 106 VAL B C 1
ATOM 3045 O O . VAL B 1 106 ? -5.09 -20.156 -22.172 1 96.31 106 VAL B O 1
ATOM 3048 N N . ILE B 1 107 ? -6.734 -20.906 -23.469 1 96.75 107 ILE B N 1
ATOM 3049 C CA . ILE B 1 107 ? -6.844 -22.203 -22.797 1 96.75 107 ILE B CA 1
ATOM 3050 C C . ILE B 1 107 ? -5.98 -23.234 -23.516 1 96.75 107 ILE B C 1
ATOM 3052 O O . ILE B 1 107 ? -6.215 -23.531 -24.688 1 96.75 107 ILE B O 1
ATOM 3056 N N . ASP B 1 108 ? -5.027 -23.703 -22.844 1 96.38 108 ASP B N 1
ATOM 3057 C CA . ASP B 1 108 ? -4.121 -24.688 -23.453 1 96.38 108 ASP B CA 1
ATOM 3058 C C . ASP B 1 108 ? -4.723 -26.078 -23.422 1 96.38 108 ASP B C 1
ATOM 3060 O O . ASP B 1 108 ? -4.582 -26.844 -24.375 1 96.38 108 ASP B O 1
ATOM 3064 N N . ALA B 1 109 ? -5.363 -26.422 -22.297 1 96.81 109 ALA B N 1
ATOM 3065 C CA . ALA B 1 109 ? -5.887 -27.766 -22.125 1 96.81 109 ALA B CA 1
ATOM 3066 C C . ALA B 1 109 ? -6.867 -27.844 -20.969 1 96.81 109 ALA B C 1
ATOM 3068 O O . ALA B 1 109 ? -6.832 -27.016 -20.062 1 96.81 109 ALA B O 1
ATOM 3069 N N . ILE B 1 110 ? -7.707 -28.781 -21.047 1 97.5 110 ILE B N 1
ATOM 3070 C CA . ILE B 1 110 ? -8.562 -29.203 -19.938 1 97.5 110 ILE B CA 1
ATOM 3071 C C . ILE B 1 110 ? -8.5 -30.719 -19.781 1 97.5 110 ILE B C 1
ATOM 3073 O O . ILE B 1 110 ? -8.773 -31.453 -20.734 1 97.5 110 ILE B O 1
ATOM 3077 N N . TYR B 1 111 ? -8.164 -31.141 -18.641 1 97.06 111 TYR B N 1
ATOM 3078 C CA . TYR B 1 111 ? -8.062 -32.562 -18.359 1 97.06 111 TYR B CA 1
ATOM 3079 C C . TYR B 1 111 ? -9.18 -33.031 -17.438 1 97.06 111 TYR B C 1
ATOM 3081 O O . TYR B 1 111 ? -9.398 -32.438 -16.375 1 97.06 111 TYR B O 1
ATOM 3089 N N . ASP B 1 112 ? -9.875 -34.031 -17.828 1 96.81 112 ASP B N 1
ATOM 3090 C CA . ASP B 1 112 ? -10.969 -34.594 -17.047 1 96.81 112 ASP B CA 1
ATOM 3091 C C . ASP B 1 112 ? -10.461 -35.656 -16.094 1 96.81 112 ASP B C 1
ATOM 3093 O O . ASP B 1 112 ? -10.094 -36.781 -16.516 1 96.81 112 ASP B O 1
ATOM 3097 N N . LYS B 1 113 ? -10.492 -35.375 -14.828 1 95.19 113 LYS B N 1
ATOM 3098 C CA . LYS B 1 113 ? -9.984 -36.312 -13.836 1 95.19 113 LYS B CA 1
ATOM 3099 C C . LYS B 1 113 ? -11.086 -37.281 -13.367 1 95.19 113 LYS B C 1
ATOM 3101 O O . LYS B 1 113 ? -10.828 -38.188 -12.578 1 95.19 113 LYS B O 1
ATOM 3106 N N . GLY B 1 114 ? -12.32 -37 -13.852 1 94.12 114 GLY B N 1
ATOM 3107 C CA . GLY B 1 114 ? -13.453 -37.844 -13.492 1 94.12 114 GLY B CA 1
ATOM 3108 C C . GLY B 1 114 ? -14.477 -37.125 -12.641 1 94.12 114 GLY B C 1
ATOM 3109 O O . GLY B 1 114 ? -14.188 -36.062 -12.086 1 94.12 114 GLY B O 1
ATOM 3110 N N . ALA B 1 115 ? -15.664 -37.656 -12.57 1 91.94 115 ALA B N 1
ATOM 3111 C CA . ALA B 1 115 ? -16.797 -37.031 -11.914 1 91.94 115 ALA B CA 1
ATOM 3112 C C . ALA B 1 115 ? -16.5 -36.75 -10.438 1 91.94 115 ALA B C 1
ATOM 3114 O O . ALA B 1 115 ? -16.938 -35.75 -9.891 1 91.94 115 ALA B O 1
ATOM 3115 N N . ASP B 1 116 ? -15.766 -37.594 -9.859 1 92.81 116 ASP B N 1
ATOM 3116 C CA . ASP B 1 116 ? -15.523 -37.5 -8.43 1 92.81 116 ASP B CA 1
ATOM 3117 C C . ASP B 1 116 ? -14.266 -36.688 -8.141 1 92.81 116 ASP B C 1
ATOM 3119 O O . ASP B 1 116 ? -14.031 -36.25 -7.008 1 92.81 116 ASP B O 1
ATOM 3123 N N . LYS B 1 117 ? -13.531 -36.344 -9.18 1 94.75 117 LYS B N 1
ATOM 3124 C CA . LYS B 1 117 ? -12.227 -35.719 -8.953 1 94.75 117 LYS B CA 1
ATOM 3125 C C . LYS B 1 117 ? -12.141 -34.344 -9.617 1 94.75 117 LYS B C 1
ATOM 3127 O O . LYS B 1 117 ? -11.258 -33.562 -9.312 1 94.75 117 LYS B O 1
ATOM 3132 N N . GLY B 1 118 ? -13.055 -34.094 -10.477 1 95.88 118 GLY B N 1
ATOM 3133 C CA . GLY B 1 118 ? -13.078 -32.781 -11.117 1 95.88 118 GLY B CA 1
ATOM 3134 C C . GLY B 1 118 ? -12.273 -32.719 -12.398 1 95.88 118 GLY B C 1
ATOM 3135 O O . GLY B 1 118 ? -12.242 -33.688 -13.164 1 95.88 118 GLY B O 1
ATOM 3136 N N . ALA B 1 119 ? -11.828 -31.594 -12.789 1 97.06 119 ALA B N 1
ATOM 3137 C CA . ALA B 1 119 ? -11.031 -31.328 -13.984 1 97.06 119 ALA B CA 1
ATOM 3138 C C . ALA B 1 119 ? -9.93 -30.312 -13.695 1 97.06 119 ALA B C 1
ATOM 3140 O O . ALA B 1 119 ? -9.93 -29.656 -12.648 1 97.06 119 ALA B O 1
ATOM 3141 N N . VAL B 1 120 ? -8.938 -30.297 -14.508 1 97.56 120 VAL B N 1
ATOM 3142 C CA . VAL B 1 120 ? -7.887 -29.281 -14.43 1 97.56 120 VAL B CA 1
ATOM 3143 C C . VAL B 1 120 ? -7.82 -28.5 -15.734 1 97.56 120 VAL B C 1
ATOM 3145 O O . VAL B 1 120 ? -7.703 -29.094 -16.812 1 97.56 120 VAL B O 1
ATOM 3148 N N . LEU B 1 121 ? -7.953 -27.234 -15.633 1 97.5 121 LEU B N 1
ATOM 3149 C CA . LEU B 1 121 ? -7.898 -26.312 -16.766 1 97.5 121 LEU B CA 1
ATOM 3150 C C . LEU B 1 121 ? -6.594 -25.531 -16.781 1 97.5 121 LEU B C 1
ATOM 3152 O O . LEU B 1 121 ? -6.219 -24.922 -15.773 1 97.5 121 LEU B O 1
ATOM 3156 N N . TYR B 1 122 ? -5.863 -25.594 -17.875 1 97.56 122 TYR B N 1
ATOM 3157 C CA . TYR B 1 122 ? -4.605 -24.875 -18.047 1 97.56 122 TYR B CA 1
ATOM 3158 C C . TYR B 1 122 ? -4.773 -23.688 -18.984 1 97.56 122 TYR B C 1
ATOM 3160 O O . TYR B 1 122 ? -5.289 -23.828 -20.094 1 97.56 122 TYR B O 1
ATOM 3168 N N . THR B 1 123 ? -4.328 -22.547 -18.531 1 97.31 123 THR B N 1
ATOM 3169 C CA . THR B 1 123 ? -4.309 -21.344 -19.344 1 97.31 123 THR B CA 1
ATOM 3170 C C . THR B 1 123 ? -2.891 -20.797 -19.469 1 97.31 123 THR B C 1
ATOM 3172 O O . THR B 1 123 ? -2.025 -21.094 -18.656 1 97.31 123 THR B O 1
ATOM 3175 N N . ARG B 1 124 ? -2.666 -20.062 -20.5 1 97.25 124 ARG B N 1
ATOM 3176 C CA . ARG B 1 124 ? -1.411 -19.359 -20.766 1 97.25 124 ARG B CA 1
ATOM 3177 C C . ARG B 1 124 ? -1.665 -17.938 -21.25 1 97.25 124 ARG B C 1
ATOM 3179 O O . ARG B 1 124 ? -2.619 -17.688 -21.984 1 97.25 124 ARG B O 1
ATOM 3186 N N . ARG B 1 125 ? -0.822 -17.094 -20.797 1 96.69 125 ARG B N 1
ATOM 3187 C CA . ARG B 1 125 ? -0.883 -15.695 -21.234 1 96.69 125 ARG B CA 1
ATOM 3188 C C . ARG B 1 125 ? 0.505 -15.164 -21.578 1 96.69 125 ARG B C 1
ATOM 3190 O O . ARG B 1 125 ? 1.436 -15.281 -20.766 1 96.69 125 ARG B O 1
ATOM 3197 N N . ASP B 1 126 ? 0.633 -14.672 -22.781 1 98 126 ASP B N 1
ATOM 3198 C CA . ASP B 1 126 ? 1.863 -14.031 -23.234 1 98 126 ASP B CA 1
ATOM 3199 C C . ASP B 1 126 ? 1.782 -12.508 -23.078 1 98 126 ASP B C 1
ATOM 3201 O O . ASP B 1 126 ? 0.95 -11.859 -23.703 1 98 126 ASP B O 1
ATOM 3205 N N . ILE B 1 127 ? 2.652 -11.992 -22.25 1 98.62 127 ILE B N 1
ATOM 3206 C CA . ILE B 1 127 ? 2.664 -10.562 -21.953 1 98.62 127 ILE B CA 1
ATOM 3207 C C . ILE B 1 127 ? 3.688 -9.859 -22.844 1 98.62 127 ILE B C 1
ATOM 3209 O O . ILE B 1 127 ? 4.879 -10.18 -22.797 1 98.62 127 ILE B O 1
ATOM 3213 N N . ARG B 1 128 ? 3.225 -8.938 -23.578 1 98.69 128 ARG B N 1
ATOM 3214 C CA . ARG B 1 128 ? 4.082 -8.219 -24.516 1 98.69 128 ARG B CA 1
ATOM 3215 C C . ARG B 1 128 ? 4.07 -6.719 -24.234 1 98.69 128 ARG B C 1
ATOM 3217 O O . ARG B 1 128 ? 3.062 -6.18 -23.766 1 98.69 128 ARG B O 1
ATOM 3224 N N . ASP B 1 129 ? 5.211 -6.082 -24.484 1 98.56 129 ASP B N 1
ATOM 3225 C CA . ASP B 1 129 ? 5.242 -4.625 -24.484 1 98.56 129 ASP B CA 1
ATOM 3226 C C . ASP B 1 129 ? 4.367 -4.062 -25.609 1 98.56 129 ASP B C 1
ATOM 3228 O O . ASP B 1 129 ? 4.52 -4.445 -26.766 1 98.56 129 ASP B O 1
ATOM 3232 N N . ALA B 1 130 ? 3.51 -3.176 -25.25 1 98.31 130 ALA B N 1
ATOM 3233 C CA . ALA B 1 130 ? 2.521 -2.715 -26.219 1 98.31 130 ALA B CA 1
ATOM 3234 C C . ALA B 1 130 ? 3.182 -1.893 -27.328 1 98.31 130 ALA B C 1
ATOM 3236 O O . ALA B 1 130 ? 2.738 -1.919 -28.484 1 98.31 130 ALA B O 1
ATOM 3237 N N . ALA B 1 131 ? 4.207 -1.152 -26.984 1 97.56 131 ALA B N 1
ATOM 3238 C CA . ALA B 1 131 ? 4.84 -0.246 -27.938 1 97.56 131 ALA B CA 1
ATOM 3239 C C . ALA B 1 131 ? 5.762 -1.005 -28.891 1 97.56 131 ALA B C 1
ATOM 3241 O O . ALA B 1 131 ? 5.777 -0.74 -30.094 1 97.56 131 ALA B O 1
ATOM 3242 N N . THR B 1 132 ? 6.512 -1.994 -28.406 1 97.69 132 THR B N 1
ATOM 3243 C CA . THR B 1 132 ? 7.551 -2.637 -29.203 1 97.69 132 THR B CA 1
ATOM 3244 C C . THR B 1 132 ? 7.09 -4.008 -29.703 1 97.69 132 THR B C 1
ATOM 3246 O O . THR B 1 132 ? 7.664 -4.562 -30.641 1 97.69 132 THR B O 1
ATOM 3249 N N . GLY B 1 133 ? 6.184 -4.602 -29 1 97.5 133 GLY B N 1
ATOM 3250 C CA . GLY B 1 133 ? 5.734 -5.949 -29.328 1 97.5 133 GLY B CA 1
ATOM 3251 C C . GLY B 1 133 ? 6.613 -7.027 -28.734 1 97.5 133 GLY B C 1
ATOM 3252 O O . GLY B 1 133 ? 6.312 -8.219 -28.844 1 97.5 133 GLY B O 1
ATOM 3253 N N . GLU B 1 134 ? 7.586 -6.629 -28 1 98.12 134 GLU B N 1
ATOM 3254 C CA . GLU B 1 134 ? 8.523 -7.59 -27.422 1 98.12 134 GLU B CA 1
ATOM 3255 C C . GLU B 1 134 ? 7.84 -8.445 -26.359 1 98.12 134 GLU B C 1
ATOM 3257 O O . GLU B 1 134 ? 7.07 -7.941 -25.547 1 98.12 134 GLU B O 1
ATOM 3262 N N . LEU B 1 135 ? 8.109 -9.766 -26.453 1 98.56 135 LEU B N 1
ATOM 3263 C CA . LEU B 1 135 ? 7.609 -10.68 -25.438 1 98.56 135 LEU B CA 1
ATOM 3264 C C . LEU B 1 135 ? 8.375 -10.508 -24.125 1 98.56 135 LEU B C 1
ATOM 3266 O O . LEU B 1 135 ? 9.602 -10.656 -24.094 1 98.56 135 LEU B O 1
ATOM 3270 N N . LEU B 1 136 ? 7.691 -10.172 -23.062 1 98.81 136 LEU B N 1
ATOM 3271 C CA . LEU B 1 136 ? 8.328 -9.93 -21.766 1 98.81 136 LEU B CA 1
ATOM 3272 C C . LEU B 1 136 ? 8.273 -11.18 -20.891 1 98.81 136 LEU B C 1
ATOM 3274 O O . LEU B 1 136 ? 9.273 -11.57 -20.297 1 98.81 136 LEU B O 1
ATOM 3278 N N . ALA B 1 137 ? 7.141 -11.797 -20.859 1 98.81 137 ALA B N 1
ATOM 3279 C CA . ALA B 1 137 ? 6.938 -12.945 -19.984 1 98.81 137 ALA B CA 1
ATOM 3280 C C . ALA B 1 137 ? 5.805 -13.828 -20.484 1 98.81 137 ALA B C 1
ATOM 3282 O O . ALA B 1 137 ? 4.914 -13.359 -21.203 1 98.81 137 ALA B O 1
ATOM 3283 N N . THR B 1 138 ? 5.836 -15.094 -20.219 1 98.75 138 THR B N 1
ATOM 3284 C CA . THR B 1 138 ? 4.762 -16.062 -20.375 1 98.75 138 THR B CA 1
ATOM 3285 C C . THR B 1 138 ? 4.309 -16.594 -19.016 1 98.75 138 THR B C 1
ATOM 3287 O O . THR B 1 138 ? 5.113 -17.125 -18.25 1 98.75 138 THR B O 1
ATOM 3290 N N . VAL B 1 139 ? 3.045 -16.391 -18.766 1 98.56 139 VAL B N 1
ATOM 3291 C CA . VAL B 1 139 ? 2.463 -16.797 -17.5 1 98.56 139 VAL B CA 1
ATOM 3292 C C . VAL B 1 139 ? 1.479 -17.953 -17.719 1 98.56 139 VAL B C 1
ATOM 3294 O O . VAL B 1 139 ? 0.615 -17.859 -18.594 1 98.56 139 VAL B O 1
ATOM 3297 N N . GLY B 1 140 ? 1.666 -19.031 -16.984 1 97.94 140 GLY B N 1
ATOM 3298 C CA . GLY B 1 140 ? 0.733 -20.141 -17 1 97.94 140 GLY B CA 1
ATOM 3299 C C . GLY B 1 140 ? 0.046 -20.359 -15.664 1 97.94 140 GLY B C 1
ATOM 3300 O O . GLY B 1 140 ? 0.622 -20.078 -14.609 1 97.94 140 GLY B O 1
ATOM 3301 N N . GLN B 1 141 ? -1.154 -20.812 -15.766 1 97.19 141 GLN B N 1
ATOM 3302 C CA . GLN B 1 141 ? -1.92 -21.141 -14.562 1 97.19 141 GLN B CA 1
ATOM 3303 C C . GLN B 1 141 ? -2.742 -22.406 -14.773 1 97.19 141 GLN B C 1
ATOM 3305 O O . GLN B 1 141 ? -3.168 -22.703 -15.891 1 97.19 141 GLN B O 1
ATOM 3310 N N . SER B 1 142 ? -2.904 -23.141 -13.758 1 97.38 142 SER B N 1
ATOM 3311 C CA . SER B 1 142 ? -3.934 -24.172 -13.766 1 97.38 142 SER B CA 1
ATOM 3312 C C . SER B 1 142 ? -5.02 -23.891 -12.734 1 97.38 142 SER B C 1
ATOM 3314 O O . SER B 1 142 ? -4.75 -23.297 -11.688 1 97.38 142 SER B O 1
ATOM 3316 N N . ALA B 1 143 ? -6.164 -24.188 -13.047 1 96.94 143 ALA B N 1
ATOM 3317 C CA . ALA B 1 143 ? -7.32 -24.125 -12.156 1 96.94 143 ALA B CA 1
ATOM 3318 C C . ALA B 1 143 ? -7.883 -25.531 -11.906 1 96.94 143 ALA B C 1
ATOM 3320 O O . ALA B 1 143 ? -8.133 -26.281 -12.852 1 96.94 143 ALA B O 1
ATOM 3321 N N . PHE B 1 144 ? -8.023 -25.875 -10.711 1 96 144 PHE B N 1
ATOM 3322 C CA . PHE B 1 144 ? -8.719 -27.094 -10.359 1 96 144 PHE B CA 1
ATOM 3323 C C . PHE B 1 144 ? -10.227 -26.875 -10.32 1 96 144 PHE B C 1
ATOM 3325 O O . PHE B 1 144 ? -10.734 -26.141 -9.477 1 96 144 PHE B O 1
ATOM 3332 N N . LEU B 1 145 ? -10.883 -27.453 -11.219 1 96.56 145 LEU B N 1
ATOM 3333 C CA . LEU B 1 145 ? -12.344 -27.422 -11.297 1 96.56 145 LEU B CA 1
ATOM 3334 C C . LEU B 1 145 ? -12.961 -28.578 -10.539 1 96.56 145 LEU B C 1
ATOM 3336 O O . LEU B 1 145 ? -13.445 -29.531 -11.148 1 96.56 145 LEU B O 1
ATOM 3340 N N . ARG B 1 146 ? -13.078 -28.453 -9.32 1 95 146 ARG B N 1
ATOM 3341 C CA . ARG B 1 146 ? -13.367 -29.578 -8.43 1 95 146 ARG B CA 1
ATOM 3342 C C . ARG B 1 146 ? -14.781 -30.094 -8.656 1 95 146 ARG B C 1
ATOM 3344 O O . ARG B 1 146 ? -15.07 -31.266 -8.367 1 95 146 ARG B O 1
ATOM 3351 N N . GLY B 1 147 ? -15.633 -29.266 -9.172 1 94 147 GLY B N 1
ATOM 3352 C CA . GLY B 1 147 ? -17.016 -29.672 -9.352 1 94 147 GLY B CA 1
ATOM 3353 C C . GLY B 1 147 ? -17.344 -30.047 -10.789 1 94 147 GLY B C 1
ATOM 3354 O O . GLY B 1 147 ? -18.516 -30.266 -11.125 1 94 147 GLY B O 1
ATOM 3355 N N . ASP B 1 148 ? -16.438 -30.125 -11.617 1 95.38 148 ASP B N 1
ATOM 3356 C CA . ASP B 1 148 ? -16.781 -30.109 -13.031 1 95.38 148 ASP B CA 1
ATOM 3357 C C . ASP B 1 148 ? -16.094 -31.25 -13.773 1 95.38 148 ASP B C 1
ATOM 3359 O O . ASP B 1 148 ? -15.867 -31.156 -14.984 1 95.38 148 ASP B O 1
ATOM 3363 N N . GLY B 1 149 ? -15.797 -32.281 -13.133 1 94 149 GLY B N 1
ATOM 3364 C CA . GLY B 1 149 ? -15.281 -33.469 -13.797 1 94 149 GLY B CA 1
ATOM 3365 C C . GLY B 1 149 ? -16.375 -34.375 -14.359 1 94 149 GLY B C 1
ATOM 3366 O O . GLY B 1 149 ? -17.562 -34.125 -14.148 1 94 149 GLY B O 1
ATOM 3367 N N . GLY B 1 150 ? -15.938 -35.344 -15.227 1 93.06 150 GLY B N 1
ATOM 3368 C CA . GLY B 1 150 ? -16.859 -36.312 -15.758 1 93.06 150 GLY B CA 1
ATOM 3369 C C . GLY B 1 150 ? -17.609 -35.844 -16.984 1 93.06 150 GLY B C 1
ATOM 3370 O O . GLY B 1 150 ? -18.688 -36.312 -17.297 1 93.06 150 GLY B O 1
ATOM 3371 N N . PHE B 1 151 ? -17.047 -34.875 -17.594 1 93.19 151 PHE B N 1
ATOM 3372 C CA . PHE B 1 151 ? -17.719 -34.344 -18.781 1 93.19 151 PHE B CA 1
ATOM 3373 C C . PHE B 1 151 ? -17.359 -35.156 -20.016 1 93.19 151 PHE B C 1
ATOM 3375 O O . PHE B 1 151 ? -17.797 -34.812 -21.125 1 93.19 151 PHE B O 1
ATOM 3382 N N . GLY B 1 152 ? -16.562 -36.188 -19.891 1 91.5 152 GLY B N 1
ATOM 3383 C CA . GLY B 1 152 ? -16.266 -37.062 -20.984 1 91.5 152 GLY B CA 1
ATOM 3384 C C . GLY B 1 152 ? -14.906 -36.812 -21.625 1 91.5 152 GLY B C 1
ATOM 3385 O O . GLY B 1 152 ? -14.586 -37.375 -22.672 1 91.5 152 GLY B O 1
ATOM 3386 N N . GLY B 1 153 ? -14.109 -35.906 -21.016 1 91.12 153 GLY B N 1
ATOM 3387 C CA . GLY B 1 153 ? -12.758 -35.656 -21.484 1 91.12 153 GLY B CA 1
ATOM 3388 C C . GLY B 1 153 ? -11.758 -36.688 -21.016 1 91.12 153 GLY B C 1
ATOM 3389 O O . GLY B 1 153 ? -12.133 -37.688 -20.422 1 91.12 153 GLY B O 1
ATOM 3390 N N . LYS B 1 154 ? -10.516 -36.5 -21.391 1 92.31 154 LYS B N 1
ATOM 3391 C CA . LYS B 1 154 ? -9.445 -37.406 -21.016 1 92.31 154 LYS B CA 1
ATOM 3392 C C . LYS B 1 154 ? -8.562 -36.812 -19.922 1 92.31 154 LYS B C 1
ATOM 3394 O O . LYS B 1 154 ? -8.344 -35.594 -19.875 1 92.31 154 LYS B O 1
ATOM 3399 N N . ALA B 1 155 ? -8.125 -37.688 -19.094 1 90.56 155 ALA B N 1
ATOM 3400 C CA . ALA B 1 155 ? -7.184 -37.281 -18.047 1 90.56 155 ALA B CA 1
ATOM 3401 C C . ALA B 1 155 ? -5.742 -37.375 -18.531 1 90.56 155 ALA B C 1
ATOM 3403 O O . ALA B 1 155 ? -4.852 -36.719 -17.969 1 90.56 155 ALA B O 1
ATOM 3404 N N . ASP B 1 156 ? -5.527 -38.125 -19.531 1 89.56 156 ASP B N 1
ATOM 3405 C CA . ASP B 1 156 ? -4.191 -38.406 -20.031 1 89.56 156 ASP B CA 1
ATOM 3406 C C . ASP B 1 156 ? -3.52 -37.188 -20.609 1 89.56 156 ASP B C 1
ATOM 3408 O O . ASP B 1 156 ? -4.188 -36.312 -21.188 1 89.56 156 ASP B O 1
ATOM 3412 N N . GLY B 1 157 ? -2.129 -37.094 -20.344 1 89.94 157 GLY B N 1
ATOM 3413 C CA . GLY B 1 157 ? -1.367 -36 -20.953 1 89.94 157 GLY B CA 1
ATOM 3414 C C . GLY B 1 157 ? -1.168 -34.812 -20.016 1 89.94 157 GLY B C 1
ATOM 3415 O O . GLY B 1 157 ? -0.431 -33.875 -20.328 1 89.94 157 GLY B O 1
ATOM 3416 N N . ALA B 1 158 ? -1.89 -34.875 -18.922 1 90.44 158 ALA B N 1
ATOM 3417 C CA . ALA B 1 158 ? -1.689 -33.812 -17.938 1 90.44 158 ALA B CA 1
ATOM 3418 C C . ALA B 1 158 ? -0.237 -33.75 -17.469 1 90.44 158 ALA B C 1
ATOM 3420 O O . ALA B 1 158 ? 0.396 -34.781 -17.281 1 90.44 158 ALA B O 1
ATOM 3421 N N . PRO B 1 159 ? 0.332 -32.531 -17.359 1 91.62 159 PRO B N 1
ATOM 3422 C CA . PRO B 1 159 ? 1.71 -32.406 -16.875 1 91.62 159 PRO B CA 1
ATOM 3423 C C . PRO B 1 159 ? 1.916 -33.031 -15.508 1 91.62 159 PRO B C 1
ATOM 3425 O O . PRO B 1 159 ? 1.034 -32.969 -14.648 1 91.62 159 PRO B O 1
ATOM 3428 N N . LYS B 1 160 ? 3.037 -33.688 -15.367 1 92.19 160 LYS B N 1
ATOM 3429 C CA . LYS B 1 160 ? 3.395 -34.25 -14.078 1 92.19 160 LYS B CA 1
ATOM 3430 C C . LYS B 1 160 ? 4.062 -33.219 -13.18 1 92.19 160 LYS B C 1
ATOM 3432 O O . LYS B 1 160 ? 4.887 -32.438 -13.641 1 92.19 160 LYS B O 1
ATOM 3437 N N . PRO B 1 161 ? 3.666 -33.25 -11.93 1 93.19 161 PRO B N 1
ATOM 3438 C CA . PRO B 1 161 ? 4.324 -32.312 -11.016 1 93.19 161 PRO B CA 1
ATOM 3439 C C . PRO B 1 161 ? 5.832 -32.562 -10.922 1 93.19 161 PRO B C 1
ATOM 3441 O O . PRO B 1 161 ? 6.289 -33.688 -10.969 1 93.19 161 PRO B O 1
ATOM 3444 N N . HIS B 1 162 ? 6.59 -31.484 -10.875 1 96.75 162 HIS B N 1
ATOM 3445 C CA . HIS B 1 162 ? 8.031 -31.594 -10.664 1 96.75 162 HIS B CA 1
ATOM 3446 C C . HIS B 1 162 ? 8.344 -32.156 -9.289 1 96.75 162 HIS B C 1
ATOM 3448 O O . HIS B 1 162 ? 7.84 -31.656 -8.273 1 96.75 162 HIS B O 1
ATOM 3454 N N . PRO B 1 163 ? 9.156 -33.156 -9.211 1 95.94 163 PRO B N 1
ATOM 3455 C CA . PRO B 1 163 ? 9.445 -33.75 -7.898 1 95.94 163 PRO B CA 1
ATOM 3456 C C . PRO B 1 163 ? 10.32 -32.844 -7.039 1 95.94 163 PRO B C 1
ATOM 3458 O O . PRO B 1 163 ? 11.227 -32.156 -7.559 1 95.94 163 PRO B O 1
ATOM 3461 N N . VAL B 1 164 ? 10.023 -32.75 -5.809 1 96.69 164 VAL B N 1
ATOM 3462 C CA . VAL B 1 164 ? 10.875 -32.125 -4.801 1 96.69 164 VAL B CA 1
ATOM 3463 C C . VAL B 1 164 ? 11.555 -33.219 -3.967 1 96.69 164 VAL B C 1
ATOM 3465 O O . VAL B 1 164 ? 10.906 -34.188 -3.533 1 96.69 164 VAL B O 1
ATOM 3468 N N . PRO B 1 165 ? 12.875 -33.094 -3.762 1 94.88 165 PRO B N 1
ATOM 3469 C CA . PRO B 1 165 ? 13.578 -34.156 -3.004 1 94.88 165 PRO B CA 1
ATOM 3470 C C . PRO B 1 165 ? 13.016 -34.312 -1.593 1 94.88 165 PRO B C 1
ATOM 3472 O O . PRO B 1 165 ? 12.742 -33.344 -0.908 1 94.88 165 PRO B O 1
ATOM 3475 N N . ASP B 1 166 ? 12.805 -35.469 -1.243 1 91.88 166 ASP B N 1
ATOM 3476 C CA . ASP B 1 166 ? 12.312 -35.781 0.095 1 91.88 166 ASP B CA 1
ATOM 3477 C C . ASP B 1 166 ? 13.305 -36.656 0.863 1 91.88 166 ASP B C 1
ATOM 3479 O O . ASP B 1 166 ? 13.055 -37.031 2.01 1 91.88 166 ASP B O 1
ATOM 3483 N N . ASP B 1 167 ? 14.398 -36.969 0.255 1 93.56 167 ASP B N 1
ATOM 3484 C CA . ASP B 1 167 ? 15.375 -37.875 0.852 1 93.56 167 ASP B CA 1
ATOM 3485 C C . ASP B 1 167 ? 16.562 -37.094 1.428 1 93.56 167 ASP B C 1
ATOM 3487 O O . ASP B 1 167 ? 17.531 -37.688 1.901 1 93.56 167 ASP B O 1
ATOM 3491 N N . ARG B 1 168 ? 16.578 -35.781 1.273 1 96.44 168 ARG B N 1
ATOM 3492 C CA . ARG B 1 168 ? 17.656 -34.938 1.806 1 96.44 168 ARG B CA 1
ATOM 3493 C C . ARG B 1 168 ? 17.141 -33.562 2.168 1 96.44 168 ARG B C 1
ATOM 3495 O O . ARG B 1 168 ? 16.094 -33.125 1.655 1 96.44 168 ARG B O 1
ATOM 3502 N N . PRO B 1 169 ? 17.859 -32.938 3.049 1 97.62 169 PRO B N 1
ATOM 3503 C CA . PRO B 1 169 ? 17.469 -31.578 3.404 1 97.62 169 PRO B CA 1
ATOM 3504 C C . PRO B 1 169 ? 17.703 -30.578 2.273 1 97.62 169 PRO B C 1
ATOM 3506 O O . PRO B 1 169 ? 18.484 -30.859 1.359 1 97.62 169 PRO B O 1
ATOM 3509 N N . PRO B 1 170 ? 17 -29.469 2.305 1 98.75 170 PRO B N 1
ATOM 3510 C CA . PRO B 1 170 ? 17.266 -28.438 1.298 1 98.75 170 PRO B CA 1
ATOM 3511 C C . PRO B 1 170 ? 18.688 -27.906 1.365 1 98.75 170 PRO B C 1
ATOM 3513 O O . PRO B 1 170 ? 19.312 -27.922 2.434 1 98.75 170 PRO B O 1
ATOM 3516 N N . ASP B 1 171 ? 19.141 -27.453 0.246 1 98.75 171 ASP B N 1
ATOM 3517 C CA . ASP B 1 171 ? 20.469 -26.844 0.165 1 98.75 171 ASP B CA 1
ATOM 3518 C C . ASP B 1 171 ? 20.453 -25.422 0.725 1 98.75 171 ASP B C 1
ATOM 3520 O O . ASP B 1 171 ? 21.438 -24.984 1.321 1 98.75 171 ASP B O 1
ATOM 3524 N N . LEU B 1 172 ? 19.406 -24.672 0.472 1 98.75 172 LEU B N 1
ATOM 3525 C CA . LEU B 1 172 ? 19.234 -23.297 0.94 1 98.75 172 LEU B CA 1
ATOM 3526 C C . LEU B 1 172 ? 17.828 -23.094 1.518 1 98.75 172 LEU B C 1
ATOM 3528 O O . LEU B 1 172 ? 16.875 -23.766 1.1 1 98.75 172 LEU B O 1
ATOM 3532 N N . THR B 1 173 ? 17.719 -22.297 2.467 1 98.81 173 THR B N 1
ATOM 3533 C CA . THR B 1 173 ? 16.438 -21.906 3.057 1 98.81 173 THR B CA 1
ATOM 3534 C C . THR B 1 173 ? 16.438 -20.422 3.404 1 98.81 173 THR B C 1
ATOM 3536 O O . THR B 1 173 ? 17.469 -19.859 3.76 1 98.81 173 THR B O 1
ATOM 3539 N N . LEU B 1 174 ? 15.32 -19.797 3.238 1 98.81 174 LEU B N 1
ATOM 3540 C CA . LEU B 1 174 ? 15.148 -18.422 3.664 1 98.81 174 LEU B CA 1
ATOM 3541 C C . LEU B 1 174 ? 13.742 -18.188 4.215 1 98.81 174 LEU B C 1
ATOM 3543 O O . LEU B 1 174 ? 12.758 -18.594 3.592 1 98.81 174 LEU B O 1
ATOM 3547 N N . ASP B 1 175 ? 13.641 -17.656 5.406 1 98.94 175 ASP B N 1
ATOM 3548 C CA . ASP B 1 175 ? 12.383 -17.266 6.027 1 98.94 175 ASP B CA 1
ATOM 3549 C C . ASP B 1 175 ? 12.055 -15.797 5.738 1 98.94 175 ASP B C 1
ATOM 3551 O O . ASP B 1 175 ? 12.867 -14.914 6 1 98.94 175 ASP B O 1
ATOM 3555 N N . LEU B 1 176 ? 10.906 -15.516 5.18 1 98.88 176 LEU B N 1
ATOM 3556 C CA . LEU B 1 176 ? 10.398 -14.164 4.992 1 98.88 176 LEU B CA 1
ATOM 3557 C C . LEU B 1 176 ? 9.031 -14 5.66 1 98.88 176 LEU B C 1
ATOM 3559 O O . LEU B 1 176 ? 8.078 -14.695 5.305 1 98.88 176 LEU B O 1
ATOM 3563 N N . PRO B 1 177 ? 8.906 -13.141 6.629 1 98.81 177 PRO B N 1
ATOM 3564 C CA . PRO B 1 177 ? 7.609 -12.922 7.281 1 98.81 177 PRO B CA 1
ATOM 3565 C C . PRO B 1 177 ? 6.668 -12.055 6.453 1 98.81 177 PRO B C 1
ATOM 3567 O O . PRO B 1 177 ? 7.121 -11.266 5.617 1 98.81 177 PRO B O 1
ATOM 3570 N N . THR B 1 178 ? 5.367 -12.242 6.621 1 98.81 178 THR B N 1
ATOM 3571 C CA . THR B 1 178 ? 4.348 -11.312 6.156 1 98.81 178 THR B CA 1
ATOM 3572 C C . THR B 1 178 ? 3.689 -10.594 7.332 1 98.81 178 THR B C 1
ATOM 3574 O O . THR B 1 178 ? 3.898 -10.969 8.484 1 98.81 178 THR B O 1
ATOM 3577 N N . ARG B 1 179 ? 2.988 -9.547 7.051 1 98.81 179 ARG B N 1
ATOM 3578 C CA . ARG B 1 179 ? 2.248 -8.82 8.078 1 98.81 179 ARG B CA 1
ATOM 3579 C C . ARG B 1 179 ? 0.812 -9.32 8.18 1 98.81 179 ARG B C 1
ATOM 3581 O O . ARG B 1 179 ? 0.268 -9.859 7.211 1 98.81 179 ARG B O 1
ATOM 3588 N N . PRO B 1 180 ? 0.163 -9.156 9.359 1 98.62 180 PRO B N 1
ATOM 3589 C CA . PRO B 1 180 ? -1.257 -9.5 9.461 1 98.62 180 PRO B CA 1
ATOM 3590 C C . PRO B 1 180 ? -2.113 -8.781 8.414 1 98.62 180 PRO B C 1
ATOM 3592 O O . PRO B 1 180 ? -3.129 -9.32 7.969 1 98.62 180 PRO B O 1
ATOM 3595 N N . GLU B 1 181 ? -1.719 -7.574 8.008 1 98.62 181 GLU B N 1
ATOM 3596 C CA . GLU B 1 181 ? -2.512 -6.789 7.062 1 98.62 181 GLU B CA 1
ATOM 3597 C C . GLU B 1 181 ? -1.988 -6.938 5.641 1 98.62 181 GLU B C 1
ATOM 3599 O O . GLU B 1 181 ? -2.334 -6.148 4.758 1 98.62 181 GLU B O 1
ATOM 3604 N N . GLN B 1 182 ? -1.165 -7.957 5.402 1 98.88 182 GLN B N 1
ATOM 3605 C CA . GLN B 1 182 ? -0.493 -8.125 4.117 1 98.88 182 GLN B CA 1
ATOM 3606 C C . GLN B 1 182 ? -1.502 -8.25 2.98 1 98.88 182 GLN B C 1
ATOM 3608 O O . GLN B 1 182 ? -1.299 -7.688 1.9 1 98.88 182 GLN B O 1
ATOM 3613 N N . ALA B 1 183 ? -2.611 -8.938 3.227 1 98.88 183 ALA B N 1
ATOM 3614 C CA . ALA B 1 183 ? -3.621 -9.164 2.195 1 98.88 183 ALA B CA 1
ATOM 3615 C C . ALA B 1 183 ? -4.273 -7.855 1.771 1 98.88 183 ALA B C 1
ATOM 3617 O O . ALA B 1 183 ? -4.652 -7.691 0.609 1 98.88 183 ALA B O 1
ATOM 3618 N N . LEU B 1 184 ? -4.395 -6.867 2.709 1 98.88 184 LEU B N 1
ATOM 3619 C CA . LEU B 1 184 ? -5.008 -5.578 2.398 1 98.88 184 LEU B CA 1
ATOM 3620 C C . LEU B 1 184 ? -4.168 -4.809 1.381 1 98.88 184 LEU B C 1
ATOM 3622 O O . LEU B 1 184 ? -4.711 -4.066 0.56 1 98.88 184 LEU B O 1
ATOM 3626 N N . ILE B 1 185 ? -2.857 -4.984 1.404 1 98.88 185 ILE B N 1
ATOM 3627 C CA . ILE B 1 185 ? -1.969 -4.285 0.483 1 98.88 185 ILE B CA 1
ATOM 3628 C C . ILE B 1 185 ? -1.93 -5.023 -0.854 1 98.88 185 ILE B C 1
ATOM 3630 O O . ILE B 1 185 ? -2.082 -4.41 -1.913 1 98.88 185 ILE B O 1
ATOM 3634 N N . TYR B 1 186 ? -1.841 -6.352 -0.836 1 98.88 186 TYR B N 1
ATOM 3635 C CA . TYR B 1 186 ? -1.692 -7.121 -2.066 1 98.88 186 TYR B CA 1
ATOM 3636 C C . TYR B 1 186 ? -2.916 -6.965 -2.959 1 98.88 186 TYR B C 1
ATOM 3638 O O . TYR B 1 186 ? -2.799 -6.938 -4.188 1 98.88 186 TYR B O 1
ATOM 3646 N N . ARG B 1 187 ? -4.074 -6.949 -2.328 1 98 187 ARG B N 1
ATOM 3647 C CA . ARG B 1 187 ? -5.309 -6.922 -3.105 1 98 187 ARG B CA 1
ATOM 3648 C C . ARG B 1 187 ? -5.344 -5.719 -4.039 1 98 187 ARG B C 1
ATOM 3650 O O . ARG B 1 187 ? -5.988 -5.758 -5.09 1 98 187 ARG B O 1
ATOM 3657 N N . LEU B 1 188 ? -4.527 -4.688 -3.744 1 98.5 188 LEU B N 1
ATOM 3658 C CA . LEU B 1 188 ? -4.508 -3.48 -4.562 1 98.5 188 LEU B CA 1
ATOM 3659 C C . LEU B 1 188 ? -3.744 -3.717 -5.859 1 98.5 188 LEU B C 1
ATOM 3661 O O . LEU B 1 188 ? -3.758 -2.867 -6.758 1 98.5 188 LEU B O 1
ATOM 3665 N N . SER B 1 189 ? -3.143 -4.871 -5.996 1 97.69 189 SER B N 1
ATOM 3666 C CA . SER B 1 189 ? -2.455 -5.23 -7.23 1 97.69 189 SER B CA 1
ATOM 3667 C C . SER B 1 189 ? -3.379 -5.984 -8.18 1 97.69 189 SER B C 1
ATOM 3669 O O . SER B 1 189 ? -2.92 -6.59 -9.148 1 97.69 189 SER B O 1
ATOM 3671 N N . GLY B 1 190 ? -4.719 -6.035 -7.871 1 94.44 190 GLY B N 1
ATOM 3672 C CA . GLY B 1 190 ? -5.648 -6.465 -8.906 1 94.44 190 GLY B CA 1
ATOM 3673 C C . GLY B 1 190 ? -6.504 -7.645 -8.477 1 94.44 190 GLY B C 1
ATOM 3674 O O . GLY B 1 190 ? -7.371 -8.094 -9.234 1 94.44 190 GLY B O 1
ATOM 3675 N N . ASP B 1 191 ? -6.289 -8.195 -7.324 1 94.19 191 ASP B N 1
ATOM 3676 C CA . ASP B 1 191 ? -7.102 -9.305 -6.836 1 94.19 191 ASP B CA 1
ATOM 3677 C C . ASP B 1 191 ? -8.008 -8.859 -5.691 1 94.19 191 ASP B C 1
ATOM 3679 O O . ASP B 1 191 ? -7.617 -8.898 -4.527 1 94.19 191 ASP B O 1
ATOM 3683 N N . TRP B 1 192 ? -9.266 -8.609 -6.008 1 95.12 192 TRP B N 1
ATOM 3684 C CA . TRP B 1 192 ? -10.211 -8.008 -5.066 1 95.12 192 TRP B CA 1
ATOM 3685 C C . TRP B 1 192 ? -11.133 -9.07 -4.469 1 95.12 192 TRP B C 1
ATOM 3687 O O . TRP B 1 192 ? -12.195 -8.742 -3.932 1 95.12 192 TRP B O 1
ATOM 3697 N N . ASN B 1 193 ? -10.781 -10.367 -4.59 1 94.69 193 ASN B N 1
ATOM 3698 C CA . ASN B 1 193 ? -11.578 -11.453 -4.031 1 94.69 193 ASN B CA 1
ATOM 3699 C C . ASN B 1 193 ? -11.852 -11.25 -2.545 1 94.69 193 ASN B C 1
ATOM 3701 O O . ASN B 1 193 ? -10.914 -11.172 -1.743 1 94.69 193 ASN B O 1
ATOM 3705 N N . PRO B 1 194 ? -13.102 -11.164 -2.156 1 96.81 194 PRO B N 1
ATOM 3706 C CA . PRO B 1 194 ? -13.438 -10.875 -0.757 1 96.81 194 PRO B CA 1
ATOM 3707 C C . PRO B 1 194 ? -12.922 -11.953 0.2 1 96.81 194 PRO B C 1
ATOM 3709 O O . PRO B 1 194 ? -12.836 -11.719 1.408 1 96.81 194 PRO B O 1
ATOM 3712 N N . LEU B 1 195 ? -12.57 -13.125 -0.274 1 96.62 195 LEU B N 1
ATOM 3713 C CA . LEU B 1 195 ? -12.008 -14.195 0.548 1 96.62 195 LEU B CA 1
ATOM 3714 C C . LEU B 1 195 ? -10.781 -13.711 1.309 1 96.62 195 LEU B C 1
ATOM 3716 O O . LEU B 1 195 ? -10.461 -14.242 2.375 1 96.62 195 LEU B O 1
ATOM 3720 N N . HIS B 1 196 ? -10.141 -12.688 0.804 1 98.31 196 HIS B N 1
ATOM 3721 C CA . HIS B 1 196 ? -8.859 -12.234 1.335 1 98.31 196 HIS B CA 1
ATOM 3722 C C . HIS B 1 196 ? -9.031 -11.023 2.244 1 98.31 196 HIS B C 1
ATOM 3724 O O . HIS B 1 196 ? -8.055 -10.477 2.754 1 98.31 196 HIS B O 1
ATOM 3730 N N . VAL B 1 197 ? -10.258 -10.539 2.514 1 98.5 197 VAL B N 1
ATOM 3731 C CA . VAL B 1 197 ? -10.406 -9.312 3.285 1 98.5 197 VAL B CA 1
ATOM 3732 C C . VAL B 1 197 ? -11.648 -9.398 4.164 1 98.5 197 VAL B C 1
ATOM 3734 O O . VAL B 1 197 ? -11.695 -8.812 5.25 1 98.5 197 VAL B O 1
ATOM 3737 N N . ASP B 1 198 ? -12.648 -10.164 3.836 1 97.94 198 ASP B N 1
ATOM 3738 C CA . ASP B 1 198 ? -13.945 -10.188 4.504 1 97.94 198 ASP B CA 1
ATOM 3739 C C . ASP B 1 198 ? -14.062 -11.391 5.441 1 97.94 198 ASP B C 1
ATOM 3741 O O . ASP B 1 198 ? -14.125 -12.531 4.988 1 97.94 198 ASP B O 1
ATOM 3745 N N . PRO B 1 199 ? -14.156 -11.125 6.723 1 97.5 199 PRO B N 1
ATOM 3746 C CA . PRO B 1 199 ? -14.242 -12.258 7.652 1 97.5 199 PRO B CA 1
ATOM 3747 C C . PRO B 1 199 ? -15.492 -13.109 7.43 1 97.5 199 PRO B C 1
ATOM 3749 O O . PRO B 1 199 ? -15.461 -14.32 7.645 1 97.5 199 PRO B O 1
ATOM 3752 N N . GLY B 1 200 ? -16.594 -12.492 7.047 1 97.19 200 GLY B N 1
ATOM 3753 C CA . GLY B 1 200 ? -17.797 -13.25 6.738 1 97.19 200 GLY B CA 1
ATOM 3754 C C . GLY B 1 200 ? -17.609 -14.203 5.574 1 97.19 200 GLY B C 1
ATOM 3755 O O . GLY B 1 200 ? -18.016 -15.367 5.648 1 97.19 200 GLY B O 1
ATOM 3756 N N . VAL B 1 201 ? -16.984 -13.773 4.504 1 96.62 201 VAL B N 1
ATOM 3757 C CA . VAL B 1 201 ? -16.719 -14.609 3.332 1 96.62 201 VAL B CA 1
ATOM 3758 C C . VAL B 1 201 ? -15.742 -15.719 3.695 1 96.62 201 VAL B C 1
ATOM 3760 O O . VAL B 1 201 ? -15.922 -16.875 3.289 1 96.62 201 VAL B O 1
ATOM 3763 N N . ALA B 1 202 ? -14.734 -15.367 4.469 1 97.38 202 ALA B N 1
ATOM 3764 C CA . ALA B 1 202 ? -13.781 -16.375 4.934 1 97.38 202 ALA B CA 1
ATOM 3765 C C . ALA B 1 202 ? -14.492 -17.469 5.73 1 97.38 202 ALA B C 1
ATOM 3767 O O . ALA B 1 202 ? -14.234 -18.656 5.527 1 97.38 202 ALA B O 1
ATOM 3768 N N . ALA B 1 203 ? -15.367 -17.062 6.562 1 97.31 203 ALA B N 1
ATOM 3769 C CA . ALA B 1 203 ? -16.109 -18.016 7.391 1 97.31 203 ALA B CA 1
ATOM 3770 C C . ALA B 1 203 ? -16.969 -18.938 6.527 1 97.31 203 ALA B C 1
ATOM 3772 O O . ALA B 1 203 ? -17.047 -20.141 6.793 1 97.31 203 ALA B O 1
ATOM 3773 N N . LEU B 1 204 ? -17.578 -18.406 5.57 1 95.19 204 LEU B N 1
ATOM 3774 C CA . LEU B 1 204 ? -18.391 -19.203 4.656 1 95.19 204 LEU B CA 1
ATOM 3775 C C . LEU B 1 204 ? -17.531 -20.25 3.953 1 95.19 204 LEU B C 1
ATOM 3777 O O . LEU B 1 204 ? -18.016 -21.359 3.656 1 95.19 204 LEU B O 1
ATOM 3781 N N . ALA B 1 205 ? -16.297 -19.938 3.676 1 93.88 205 ALA B N 1
ATOM 3782 C CA . ALA B 1 205 ? -15.359 -20.875 3.045 1 93.88 205 ALA B CA 1
ATOM 3783 C C . ALA B 1 205 ? -14.68 -21.766 4.086 1 93.88 205 ALA B C 1
ATOM 3785 O O . ALA B 1 205 ? -13.727 -22.469 3.773 1 93.88 205 ALA B O 1
ATOM 3786 N N . ARG B 1 206 ? -15.023 -21.578 5.391 1 95.5 206 ARG B N 1
ATOM 3787 C CA . ARG B 1 206 ? -14.609 -22.422 6.512 1 95.5 206 ARG B CA 1
ATOM 3788 C C . ARG B 1 206 ? -13.195 -22.094 6.953 1 95.5 206 ARG B C 1
ATOM 3790 O O . ARG B 1 206 ? -12.453 -22.969 7.395 1 95.5 206 ARG B O 1
ATOM 3797 N N . PHE B 1 207 ? -12.859 -20.906 6.746 1 97.06 207 PHE B N 1
ATOM 3798 C CA . PHE B 1 207 ? -11.625 -20.391 7.328 1 97.06 207 PHE B CA 1
ATOM 3799 C C . PHE B 1 207 ? -11.914 -19.562 8.578 1 97.06 207 PHE B C 1
ATOM 3801 O O . PHE B 1 207 ? -12.945 -18.906 8.664 1 97.06 207 PHE B O 1
ATOM 3808 N N . SER B 1 208 ? -11.016 -19.578 9.477 1 97.25 208 SER B N 1
ATOM 3809 C CA . SER B 1 208 ? -11.18 -18.828 10.727 1 97.25 208 SER B CA 1
ATOM 3810 C C . SER B 1 208 ? -11 -17.328 10.508 1 97.25 208 SER B C 1
ATOM 3812 O O . SER B 1 208 ? -11.461 -16.531 11.32 1 97.25 208 SER B O 1
ATOM 3814 N N . ARG B 1 209 ? -10.375 -16.953 9.477 1 98.06 209 ARG B N 1
ATOM 3815 C CA . ARG B 1 209 ? -10.109 -15.594 9.039 1 98.06 209 ARG B CA 1
ATOM 3816 C C . ARG B 1 209 ? -9.719 -15.555 7.566 1 98.06 209 ARG B C 1
ATOM 3818 O O . ARG B 1 209 ? -9.445 -16.594 6.965 1 98.06 209 ARG B O 1
ATOM 3825 N N . PRO B 1 210 ? -9.734 -14.359 6.98 1 98.62 210 PRO B N 1
ATOM 3826 C CA . PRO B 1 210 ? -9.32 -14.273 5.582 1 98.62 210 PRO B CA 1
ATOM 3827 C C . PRO B 1 210 ? -7.922 -14.844 5.344 1 98.62 210 PRO B C 1
ATOM 3829 O O . PRO B 1 210 ? -7.027 -14.664 6.176 1 98.62 210 PRO B O 1
ATOM 3832 N N . ILE B 1 211 ? -7.746 -15.516 4.242 1 98.62 211 ILE B N 1
ATOM 3833 C CA . ILE B 1 211 ? -6.461 -16.125 3.906 1 98.62 211 ILE B CA 1
ATOM 3834 C C . ILE B 1 211 ? -5.68 -15.203 2.977 1 98.62 211 ILE B C 1
ATOM 3836 O O . ILE B 1 211 ? -6.234 -14.242 2.43 1 98.62 211 ILE B O 1
ATOM 3840 N N . LEU B 1 212 ? -4.438 -15.414 2.881 1 98.75 212 LEU B N 1
ATOM 3841 C CA . LEU B 1 212 ? -3.564 -14.664 1.981 1 98.75 212 LEU B CA 1
ATOM 3842 C C . LEU B 1 212 ? -3.764 -15.109 0.537 1 98.75 212 LEU B C 1
ATOM 3844 O O . LEU B 1 212 ? -4.07 -16.281 0.279 1 98.75 212 LEU B O 1
ATOM 3848 N N . HIS B 1 213 ? -3.59 -14.25 -0.369 1 98.38 213 HIS B N 1
ATOM 3849 C CA . HIS B 1 213 ? -3.609 -14.617 -1.778 1 98.38 213 HIS B CA 1
ATOM 3850 C C . HIS B 1 213 ? -2.525 -15.648 -2.092 1 98.38 213 HIS B C 1
ATOM 3852 O O . HIS B 1 213 ? -1.369 -15.469 -1.7 1 98.38 213 HIS B O 1
ATOM 3858 N N . GLY B 1 214 ? -2.922 -16.688 -2.791 1 98.44 214 GLY B N 1
ATOM 3859 C CA . GLY B 1 214 ? -1.907 -17.625 -3.246 1 98.44 214 GLY B CA 1
ATOM 3860 C C . GLY B 1 214 ? -0.784 -16.953 -4.016 1 98.44 214 GLY B C 1
ATOM 3861 O O . GLY B 1 214 ? 0.387 -17.297 -3.838 1 98.44 214 GLY B O 1
ATOM 3862 N N . LEU B 1 215 ? -1.126 -15.992 -4.867 1 98.56 215 LEU B N 1
ATOM 3863 C CA . LEU B 1 215 ? -0.13 -15.305 -5.68 1 98.56 215 LEU B CA 1
ATOM 3864 C C . LEU B 1 215 ? 0.72 -14.375 -4.828 1 98.56 215 LEU B C 1
ATOM 3866 O O . LEU B 1 215 ? 1.82 -13.984 -5.227 1 98.56 215 LEU B O 1
ATOM 3870 N N . CYS B 1 216 ? 0.222 -13.945 -3.678 1 98.88 216 CYS B N 1
ATOM 3871 C CA . CYS B 1 216 ? 1.097 -13.266 -2.725 1 98.88 216 CYS B CA 1
ATOM 3872 C C . CYS B 1 216 ? 2.143 -14.227 -2.17 1 98.88 216 CYS B C 1
ATOM 3874 O O . CYS B 1 216 ? 3.33 -13.898 -2.127 1 98.88 216 CYS B O 1
ATOM 3876 N N . THR B 1 217 ? 1.695 -15.438 -1.758 1 98.94 217 THR B N 1
ATOM 3877 C CA . THR B 1 217 ? 2.611 -16.484 -1.313 1 98.94 217 THR B CA 1
ATOM 3878 C C . THR B 1 217 ? 3.662 -16.766 -2.381 1 98.94 217 THR B C 1
ATOM 3880 O O . THR B 1 217 ? 4.855 -16.828 -2.084 1 98.94 217 THR B O 1
ATOM 3883 N N . TYR B 1 218 ? 3.191 -16.859 -3.611 1 98.88 218 TYR B N 1
ATOM 3884 C CA . TYR B 1 218 ? 4.055 -17.094 -4.766 1 98.88 218 TYR B CA 1
ATOM 3885 C C . TYR B 1 218 ? 5.078 -15.969 -4.906 1 98.88 218 TYR B C 1
ATOM 3887 O O . TYR B 1 218 ? 6.266 -16.234 -5.117 1 98.88 218 TYR B O 1
ATOM 3895 N N . GLY B 1 219 ? 4.652 -14.734 -4.762 1 98.94 219 GLY B N 1
ATOM 3896 C CA . GLY B 1 219 ? 5.535 -13.586 -4.844 1 98.94 219 GLY B CA 1
ATOM 3897 C C . GLY B 1 219 ? 6.57 -13.547 -3.734 1 98.94 219 GLY B C 1
ATOM 3898 O O . GLY B 1 219 ? 7.73 -13.195 -3.973 1 98.94 219 GLY B O 1
ATOM 3899 N N . VAL B 1 220 ? 6.176 -13.891 -2.527 1 98.94 220 VAL B N 1
ATOM 3900 C CA . VAL B 1 220 ? 7.105 -13.93 -1.402 1 98.94 220 VAL B CA 1
ATOM 3901 C C . VAL B 1 220 ? 8.164 -14.992 -1.646 1 98.94 220 VAL B C 1
ATOM 3903 O O . VAL B 1 220 ? 9.359 -14.758 -1.418 1 98.94 220 VAL B O 1
ATOM 3906 N N . ALA B 1 221 ? 7.75 -16.172 -2.125 1 98.94 221 ALA B N 1
ATOM 3907 C CA . ALA B 1 221 ? 8.703 -17.203 -2.5 1 98.94 221 ALA B CA 1
ATOM 3908 C C . ALA B 1 221 ? 9.641 -16.719 -3.6 1 98.94 221 ALA B C 1
ATOM 3910 O O . ALA B 1 221 ? 10.836 -17.016 -3.584 1 98.94 221 ALA B O 1
ATOM 3911 N N . GLY B 1 222 ? 9.086 -15.992 -4.559 1 98.94 222 GLY B N 1
ATOM 3912 C CA . GLY B 1 222 ? 9.898 -15.422 -5.617 1 98.94 222 GLY B CA 1
ATOM 3913 C C . GLY B 1 222 ? 10.984 -14.484 -5.102 1 98.94 222 GLY B C 1
ATOM 3914 O O . GLY B 1 222 ? 12.109 -14.5 -5.602 1 98.94 222 GLY B O 1
ATOM 3915 N N . ARG B 1 223 ? 10.664 -13.672 -4.125 1 98.88 223 ARG B N 1
ATOM 3916 C CA . ARG B 1 223 ? 11.664 -12.812 -3.5 1 98.88 223 ARG B CA 1
ATOM 3917 C C . ARG B 1 223 ? 12.789 -13.641 -2.877 1 98.88 223 ARG B C 1
ATOM 3919 O O . ARG B 1 223 ? 13.961 -13.297 -3.004 1 98.88 223 ARG B O 1
ATOM 3926 N N . ALA B 1 224 ? 12.391 -14.703 -2.201 1 98.88 224 ALA B N 1
ATOM 3927 C CA . ALA B 1 224 ? 13.391 -15.586 -1.604 1 98.88 224 ALA B CA 1
ATOM 3928 C C . ALA B 1 224 ? 14.312 -16.172 -2.67 1 98.88 224 ALA B C 1
ATOM 3930 O O . ALA B 1 224 ? 15.531 -16.234 -2.479 1 98.88 224 ALA B O 1
ATOM 3931 N N . VAL B 1 225 ? 13.758 -16.578 -3.773 1 98.88 225 VAL B N 1
ATOM 3932 C CA . VAL B 1 225 ? 14.523 -17.141 -4.879 1 98.88 225 VAL B CA 1
ATOM 3933 C C . VAL B 1 225 ? 15.539 -16.125 -5.379 1 98.88 225 VAL B C 1
ATOM 3935 O O . VAL B 1 225 ? 16.703 -16.453 -5.59 1 98.88 225 VAL B O 1
ATOM 3938 N N . LEU B 1 226 ? 15.141 -14.898 -5.59 1 98.81 226 LEU B N 1
ATOM 3939 C CA . LEU B 1 226 ? 16.047 -13.852 -6.051 1 98.81 226 LEU B CA 1
ATOM 3940 C C . LEU B 1 226 ? 17.219 -13.688 -5.09 1 98.81 226 LEU B C 1
ATOM 3942 O O . LEU B 1 226 ? 18.375 -13.578 -5.52 1 98.81 226 LEU B O 1
ATOM 3946 N N . ARG B 1 227 ? 16.906 -13.688 -3.838 1 98.44 227 ARG B N 1
ATOM 3947 C CA . ARG B 1 227 ? 17.938 -13.492 -2.824 1 98.44 227 ARG B CA 1
ATOM 3948 C C . ARG B 1 227 ? 18.891 -14.68 -2.779 1 98.44 227 ARG B C 1
ATOM 3950 O O . ARG B 1 227 ? 20.109 -14.5 -2.686 1 98.44 227 ARG B O 1
ATOM 3957 N N . LEU B 1 228 ? 18.359 -15.859 -2.889 1 98.56 228 LEU B N 1
ATOM 3958 C CA . LEU B 1 228 ? 19.125 -17.078 -2.664 1 98.56 228 LEU B CA 1
ATOM 3959 C C . LEU B 1 228 ? 19.922 -17.453 -3.914 1 98.56 228 LEU B C 1
ATOM 3961 O O . LEU B 1 228 ? 21.016 -17.984 -3.818 1 98.56 228 LEU B O 1
ATOM 3965 N N . LEU B 1 229 ? 19.328 -17.156 -5.098 1 98.75 229 LEU B N 1
ATOM 3966 C CA . LEU B 1 229 ? 19.875 -17.781 -6.289 1 98.75 229 LEU B CA 1
ATOM 3967 C C . LEU B 1 229 ? 20.328 -16.734 -7.305 1 98.75 229 LEU B C 1
ATOM 3969 O O . LEU B 1 229 ? 21.156 -17.016 -8.164 1 98.75 229 LEU B O 1
ATOM 3973 N N . CYS B 1 230 ? 19.812 -15.516 -7.191 1 98.44 230 CYS B N 1
ATOM 3974 C CA . CYS B 1 230 ? 19.984 -14.586 -8.305 1 98.44 230 CYS B CA 1
ATOM 3975 C C . CYS B 1 230 ? 20.75 -13.344 -7.855 1 98.44 230 CYS B C 1
ATOM 3977 O O . CYS B 1 230 ? 20.75 -12.328 -8.547 1 98.44 230 CYS B O 1
ATOM 3979 N N . GLY B 1 231 ? 21.281 -13.312 -6.633 1 97.19 231 GLY B N 1
ATOM 3980 C CA . GLY B 1 231 ? 21.953 -12.125 -6.137 1 97.19 231 GLY B CA 1
ATOM 3981 C C . GLY B 1 231 ? 21.047 -10.914 -6.043 1 97.19 231 GLY B C 1
ATOM 3982 O O . GLY B 1 231 ? 21.484 -9.781 -6.25 1 97.19 231 GLY B O 1
ATOM 3983 N N . ASN B 1 232 ? 19.75 -11.18 -5.934 1 97.31 232 ASN B N 1
ATOM 3984 C CA . ASN B 1 232 ? 18.703 -10.164 -5.863 1 97.31 232 ASN B CA 1
ATOM 3985 C C . ASN B 1 232 ? 18.578 -9.391 -7.172 1 97.31 232 ASN B C 1
ATOM 3987 O O . ASN B 1 232 ? 18.078 -8.273 -7.191 1 97.31 232 ASN B O 1
ATOM 3991 N N . ASP B 1 233 ? 19.094 -9.891 -8.273 1 97.94 233 ASP B N 1
ATOM 3992 C CA . ASP B 1 233 ? 19 -9.312 -9.609 1 97.94 233 ASP B CA 1
ATOM 3993 C C . ASP B 1 233 ? 17.828 -9.922 -10.383 1 97.94 233 ASP B C 1
ATOM 3995 O O . ASP B 1 233 ? 17.891 -11.086 -10.781 1 97.94 233 ASP B O 1
ATOM 3999 N N . PRO B 1 234 ? 16.844 -9.102 -10.625 1 98.25 234 PRO B N 1
ATOM 4000 C CA . PRO B 1 234 ? 15.656 -9.656 -11.281 1 98.25 234 PRO B CA 1
ATOM 4001 C C . PRO B 1 234 ? 15.93 -10.102 -12.719 1 98.25 234 PRO B C 1
ATOM 4003 O O . PRO B 1 234 ? 15.195 -10.93 -13.266 1 98.25 234 PRO B O 1
ATOM 4006 N N . ALA B 1 235 ? 16.969 -9.633 -13.273 1 98.12 235 ALA B N 1
ATOM 4007 C CA . ALA B 1 235 ? 17.297 -9.969 -14.656 1 98.12 235 ALA B CA 1
ATOM 4008 C C . ALA B 1 235 ? 17.812 -11.398 -14.766 1 98.12 235 ALA B C 1
ATOM 4010 O O . ALA B 1 235 ? 17.891 -11.953 -15.867 1 98.12 235 ALA B O 1
ATOM 4011 N N . ARG B 1 236 ? 18.125 -12.031 -13.695 1 98.69 236 ARG B N 1
ATOM 4012 C CA . ARG B 1 236 ? 18.766 -13.336 -13.727 1 98.69 236 ARG B CA 1
ATOM 4013 C C . ARG B 1 236 ? 17.734 -14.453 -13.625 1 98.69 236 ARG B C 1
ATOM 4015 O O . ARG B 1 236 ? 18.047 -15.617 -13.906 1 98.69 236 ARG B O 1
ATOM 4022 N N . LEU B 1 237 ? 16.516 -14.195 -13.156 1 98.88 237 LEU B N 1
ATOM 4023 C CA . LEU B 1 237 ? 15.492 -15.227 -13.062 1 98.88 237 LEU B CA 1
ATOM 4024 C C . LEU B 1 237 ? 14.891 -15.523 -14.438 1 98.88 237 LEU B C 1
ATOM 4026 O O . LEU B 1 237 ? 14.547 -14.602 -15.18 1 98.88 237 LEU B O 1
ATOM 4030 N N . ARG B 1 238 ? 14.742 -16.781 -14.758 1 98.88 238 ARG B N 1
ATOM 4031 C CA . ARG B 1 238 ? 14.219 -17.172 -16.062 1 98.88 238 ARG B CA 1
ATOM 4032 C C . ARG B 1 238 ? 12.906 -17.922 -15.93 1 98.88 238 ARG B C 1
ATOM 4034 O O . ARG B 1 238 ? 12.039 -17.844 -16.797 1 98.88 238 ARG B O 1
ATOM 4041 N N . ARG B 1 239 ? 12.82 -18.656 -14.859 1 98.94 239 ARG B N 1
ATOM 4042 C CA . ARG B 1 239 ? 11.641 -19.5 -14.672 1 98.94 239 ARG B CA 1
ATOM 4043 C C . ARG B 1 239 ? 11.32 -19.656 -13.188 1 98.94 239 ARG B C 1
ATOM 4045 O O . ARG B 1 239 ? 12.227 -19.812 -12.367 1 98.94 239 ARG B O 1
ATOM 4052 N N . LEU B 1 240 ? 10.094 -19.625 -12.836 1 98.94 240 LEU B N 1
ATOM 4053 C CA . LEU B 1 240 ? 9.602 -19.922 -11.492 1 98.94 240 LEU B CA 1
ATOM 4054 C C . LEU B 1 240 ? 8.234 -20.578 -11.547 1 98.94 240 LEU B C 1
ATOM 4056 O O . LEU B 1 240 ? 7.23 -19.922 -11.844 1 98.94 240 LEU B O 1
ATOM 4060 N N . ASP B 1 241 ? 8.18 -21.859 -11.242 1 98.81 241 ASP B N 1
ATOM 4061 C CA . ASP B 1 241 ? 6.945 -22.641 -11.219 1 98.81 241 ASP B CA 1
ATOM 4062 C C . ASP B 1 241 ? 6.621 -23.109 -9.805 1 98.81 241 ASP B C 1
ATOM 4064 O O . ASP B 1 241 ? 7.52 -23.25 -8.969 1 98.81 241 ASP B O 1
ATOM 4068 N N . GLY B 1 242 ? 5.395 -23.297 -9.547 1 98.44 242 GLY B N 1
ATOM 4069 C CA . GLY B 1 242 ? 4.977 -23.875 -8.281 1 98.44 242 GLY B CA 1
ATOM 4070 C C . GLY B 1 242 ? 3.529 -24.328 -8.281 1 98.44 242 GLY B C 1
ATOM 4071 O O . GLY B 1 242 ? 2.742 -23.906 -9.133 1 98.44 242 GLY B O 1
ATOM 4072 N N . ARG B 1 243 ? 3.24 -25.203 -7.371 1 98.5 243 ARG B N 1
ATOM 4073 C CA . ARG B 1 243 ? 1.893 -25.703 -7.121 1 98.5 243 ARG B CA 1
ATOM 4074 C C . ARG B 1 243 ? 1.429 -25.344 -5.711 1 98.5 243 ARG B C 1
ATOM 4076 O O . ARG B 1 243 ? 2.131 -25.625 -4.734 1 98.5 243 ARG B O 1
ATOM 4083 N N . PHE B 1 244 ? 0.258 -24.734 -5.668 1 98.44 244 PHE B N 1
ATOM 4084 C CA . PHE B 1 244 ? -0.282 -24.375 -4.359 1 98.44 244 PHE B CA 1
ATOM 4085 C C . PHE B 1 244 ? -0.839 -25.609 -3.654 1 98.44 244 PHE B C 1
ATOM 4087 O O . PHE B 1 244 ? -1.499 -26.438 -4.277 1 98.44 244 PHE B O 1
ATOM 4094 N N . SER B 1 245 ? -0.563 -25.719 -2.324 1 97.88 245 SER B N 1
ATOM 4095 C CA . SER B 1 245 ? -0.975 -26.953 -1.662 1 97.88 245 SER B CA 1
ATOM 4096 C C . SER B 1 245 ? -1.805 -26.656 -0.416 1 97.88 245 SER B C 1
ATOM 4098 O O . SER B 1 245 ? -2.541 -27.531 0.062 1 97.88 245 SER B O 1
ATOM 4100 N N . ALA B 1 246 ? -1.729 -25.484 0.187 1 98.06 246 ALA B N 1
ATOM 4101 C CA . ALA B 1 246 ? -2.494 -25.109 1.374 1 98.06 246 ALA B CA 1
ATOM 4102 C C . ALA B 1 246 ? -2.545 -23.594 1.535 1 98.06 246 ALA B C 1
ATOM 4104 O O . ALA B 1 246 ? -1.712 -22.875 0.98 1 98.06 246 ALA B O 1
ATOM 4105 N N . PRO B 1 247 ? -3.537 -23.125 2.232 1 98.12 247 PRO B N 1
ATOM 4106 C CA . PRO B 1 247 ? -3.656 -21.688 2.426 1 98.12 247 PRO B CA 1
ATOM 4107 C C . PRO B 1 247 ? -2.609 -21.125 3.393 1 98.12 247 PRO B C 1
ATOM 4109 O O . PRO B 1 247 ? -2.109 -21.859 4.25 1 98.12 247 PRO B O 1
ATOM 4112 N N . VAL B 1 248 ? -2.242 -19.906 3.199 1 98.81 248 VAL B N 1
ATOM 4113 C CA . VAL B 1 248 ? -1.439 -19.109 4.121 1 98.81 248 VAL B CA 1
ATOM 4114 C C . VAL B 1 248 ? -2.316 -18.062 4.789 1 98.81 248 VAL B C 1
ATOM 4116 O O . VAL B 1 248 ? -3.199 -17.484 4.148 1 98.81 248 VAL B O 1
ATOM 4119 N N . PHE B 1 249 ? -2.168 -17.844 6.051 1 98.81 249 PHE B N 1
ATOM 4120 C CA . PHE B 1 249 ? -2.818 -16.719 6.707 1 98.81 249 PHE B CA 1
ATOM 4121 C C . PHE B 1 249 ? -1.883 -15.516 6.773 1 98.81 249 PHE B C 1
ATOM 4123 O O . PHE B 1 249 ? -0.697 -15.664 7.078 1 98.81 249 PHE B O 1
ATOM 4130 N N . PRO B 1 250 ? -2.436 -14.289 6.453 1 98.81 250 PRO B N 1
ATOM 4131 C CA . PRO B 1 250 ? -1.575 -13.117 6.613 1 98.81 250 PRO B CA 1
ATOM 4132 C C . PRO B 1 250 ? -0.94 -13.031 8 1 98.81 250 PRO B C 1
ATOM 4134 O O . PRO B 1 250 ? -1.599 -13.32 9 1 98.81 250 PRO B O 1
ATOM 4137 N N . GLY B 1 251 ? 0.309 -12.672 8.031 1 98.69 251 GLY B N 1
ATOM 4138 C CA . GLY B 1 251 ? 1.024 -12.617 9.297 1 98.69 251 GLY B CA 1
ATOM 4139 C C . GLY B 1 251 ? 1.944 -13.797 9.516 1 98.69 251 GLY B C 1
ATOM 4140 O O . GLY B 1 251 ? 2.83 -13.758 10.375 1 98.69 251 GLY B O 1
ATOM 4141 N N . GLU B 1 252 ? 1.751 -14.852 8.75 1 98.88 252 GLU B N 1
ATOM 4142 C CA . GLU B 1 252 ? 2.613 -16.031 8.859 1 98.88 252 GLU B CA 1
ATOM 4143 C C . GLU B 1 252 ? 3.918 -15.828 8.094 1 98.88 252 GLU B C 1
ATOM 4145 O O . GLU B 1 252 ? 4 -14.969 7.215 1 98.88 252 GLU B O 1
ATOM 4150 N N . THR B 1 253 ? 4.941 -16.578 8.516 1 98.94 253 THR B N 1
ATOM 4151 C CA . THR B 1 253 ? 6.266 -16.547 7.906 1 98.94 253 THR B CA 1
ATOM 4152 C C . THR B 1 253 ? 6.395 -17.656 6.859 1 98.94 253 THR B C 1
ATOM 4154 O O . THR B 1 253 ? 6.086 -18.812 7.133 1 98.94 253 THR B O 1
ATOM 4157 N N . ILE B 1 254 ? 6.816 -17.297 5.656 1 98.94 254 ILE B N 1
ATOM 4158 C CA . ILE B 1 254 ? 6.98 -18.25 4.562 1 98.94 254 ILE B CA 1
ATOM 4159 C C . ILE B 1 254 ? 8.453 -18.641 4.441 1 98.94 254 ILE B C 1
ATOM 4161 O O . ILE B 1 254 ? 9.305 -17.797 4.172 1 98.94 254 ILE B O 1
ATOM 4165 N N . ARG B 1 255 ? 8.734 -19.922 4.715 1 98.94 255 ARG B N 1
ATOM 4166 C CA . ARG B 1 255 ? 10.062 -20.5 4.508 1 98.94 255 ARG B CA 1
ATOM 4167 C C . ARG B 1 255 ? 10.18 -21.109 3.117 1 98.94 255 ARG B C 1
ATOM 4169 O O . ARG B 1 255 ? 9.453 -22.047 2.775 1 98.94 255 ARG B O 1
ATOM 4176 N N . THR B 1 256 ? 11.055 -20.547 2.305 1 98.94 256 THR B N 1
ATOM 4177 C CA . THR B 1 256 ? 11.336 -21.109 0.985 1 98.94 256 THR B CA 1
ATOM 4178 C C . THR B 1 256 ? 12.539 -22.047 1.043 1 98.94 256 THR B C 1
ATOM 4180 O O . THR B 1 256 ? 13.594 -21.672 1.564 1 98.94 256 THR B O 1
ATOM 4183 N N . GLU B 1 257 ? 12.359 -23.203 0.542 1 98.88 257 GLU B N 1
ATOM 4184 C CA . GLU B 1 257 ? 13.383 -24.25 0.506 1 98.88 257 GLU B CA 1
ATOM 4185 C C . GLU B 1 257 ? 13.812 -24.547 -0.926 1 98.88 257 GLU B C 1
ATOM 4187 O O . GLU B 1 257 ? 12.977 -24.672 -1.819 1 98.88 257 GLU B O 1
ATOM 4192 N N . ILE B 1 258 ? 15.18 -24.625 -1.104 1 98.88 258 ILE B N 1
ATOM 4193 C CA . ILE B 1 258 ? 15.734 -24.797 -2.443 1 98.88 258 ILE B CA 1
ATOM 4194 C C . ILE B 1 258 ? 16.625 -26.031 -2.488 1 98.88 258 ILE B C 1
ATOM 4196 O O . ILE B 1 258 ? 17.422 -26.266 -1.574 1 98.88 258 ILE B O 1
ATOM 4200 N N . TRP B 1 259 ? 16.422 -26.875 -3.473 1 98.81 259 TRP B N 1
ATOM 4201 C CA . TRP B 1 259 ? 17.312 -27.984 -3.791 1 98.81 259 TRP B CA 1
ATOM 4202 C C . TRP B 1 259 ? 17.953 -27.781 -5.16 1 98.81 259 TRP B C 1
ATOM 4204 O O . TRP B 1 259 ? 17.266 -27.797 -6.184 1 98.81 259 TRP B O 1
ATOM 4214 N N . HIS B 1 260 ? 19.281 -27.703 -5.199 1 98.38 260 HIS B N 1
ATOM 4215 C CA . HIS B 1 260 ? 19.969 -27.562 -6.477 1 98.38 260 HIS B CA 1
ATOM 4216 C C . HIS B 1 260 ? 19.844 -28.844 -7.309 1 98.38 260 HIS B C 1
ATOM 4218 O O . HIS B 1 260 ? 19.984 -29.953 -6.777 1 98.38 260 HIS B O 1
ATOM 4224 N N . GLU B 1 261 ? 19.531 -28.672 -8.602 1 97.94 261 GLU B N 1
ATOM 4225 C CA . GLU B 1 261 ? 19.391 -29.812 -9.5 1 97.94 261 GLU B CA 1
ATOM 4226 C C . GLU B 1 261 ? 20.422 -29.75 -10.633 1 97.94 261 GLU B C 1
ATOM 4228 O O . GLU B 1 261 ? 20.453 -30.641 -11.492 1 97.94 261 GLU B O 1
ATOM 4233 N N . GLY B 1 262 ? 21.234 -28.828 -10.688 1 96.69 262 GLY B N 1
ATOM 4234 C CA . GLY B 1 262 ? 22.234 -28.547 -11.703 1 96.69 262 GLY B CA 1
ATOM 4235 C C . GLY B 1 262 ? 22.484 -27.062 -11.898 1 96.69 262 GLY B C 1
ATOM 4236 O O . GLY B 1 262 ? 21.922 -26.234 -11.18 1 96.69 262 GLY B O 1
ATOM 4237 N N . PRO B 1 263 ? 23.406 -26.828 -12.844 1 97.12 263 PRO B N 1
ATOM 4238 C CA . PRO B 1 263 ? 23.688 -25.406 -13.078 1 97.12 263 PRO B CA 1
ATOM 4239 C C . PRO B 1 263 ? 22.438 -24.625 -13.516 1 97.12 263 PRO B C 1
ATOM 4241 O O . PRO B 1 263 ? 21.812 -24.969 -14.523 1 97.12 263 PRO B O 1
ATOM 4244 N N . GLY B 1 264 ? 22.078 -23.641 -12.719 1 98.38 264 GLY B N 1
ATOM 4245 C CA . GLY B 1 264 ? 21 -22.734 -13.07 1 98.38 264 GLY B CA 1
ATOM 4246 C C . GLY B 1 264 ? 19.625 -23.375 -12.938 1 98.38 264 GLY B C 1
ATOM 4247 O O . GLY B 1 264 ? 18.656 -22.906 -13.555 1 98.38 264 GLY B O 1
ATOM 4248 N N . ARG B 1 265 ? 19.516 -24.422 -12.234 1 98.62 265 ARG B N 1
ATOM 4249 C CA . ARG B 1 265 ? 18.234 -25.094 -12.062 1 98.62 265 ARG B CA 1
ATOM 4250 C C . ARG B 1 265 ? 18.078 -25.625 -10.633 1 98.62 265 ARG B C 1
ATOM 4252 O O . ARG B 1 265 ? 19.031 -26.141 -10.055 1 98.62 265 ARG B O 1
ATOM 4259 N N . ALA B 1 266 ? 16.906 -25.484 -10.078 1 98.81 266 ALA B N 1
ATOM 4260 C CA . ALA B 1 266 ? 16.641 -25.953 -8.719 1 98.81 266 ALA B CA 1
ATOM 4261 C C . ALA B 1 266 ? 15.172 -26.312 -8.531 1 98.81 266 ALA B C 1
ATOM 4263 O O . ALA B 1 266 ? 14.312 -25.844 -9.289 1 98.81 266 ALA B O 1
ATOM 4264 N N . ALA B 1 267 ? 14.906 -27.156 -7.586 1 98.88 267 ALA B N 1
ATOM 4265 C CA . ALA B 1 267 ? 13.555 -27.391 -7.074 1 98.88 267 ALA B CA 1
ATOM 4266 C C . ALA B 1 267 ? 13.234 -26.438 -5.926 1 98.88 267 ALA B C 1
ATOM 4268 O O . ALA B 1 267 ? 14.141 -25.922 -5.273 1 98.88 267 ALA B O 1
ATOM 4269 N N . LEU B 1 268 ? 11.961 -26.219 -5.746 1 98.69 268 LEU B N 1
ATOM 4270 C CA . LEU B 1 268 ? 11.523 -25.25 -4.742 1 98.69 268 LEU B CA 1
ATOM 4271 C C . LEU B 1 268 ? 10.312 -25.781 -3.977 1 98.69 268 LEU B C 1
ATOM 4273 O O . LEU B 1 268 ? 9.414 -26.391 -4.566 1 98.69 268 LEU B O 1
ATOM 4277 N N . ARG B 1 269 ? 10.281 -25.531 -2.701 1 98.88 269 ARG B N 1
ATOM 4278 C CA . ARG B 1 269 ? 9.125 -25.703 -1.821 1 98.88 269 ARG B CA 1
ATOM 4279 C C . ARG B 1 269 ? 9.016 -24.562 -0.819 1 98.88 269 ARG B C 1
ATOM 4281 O O . ARG B 1 269 ? 10.031 -23.984 -0.409 1 98.88 269 ARG B O 1
ATOM 4288 N N . ALA B 1 270 ? 7.801 -24.188 -0.496 1 98.88 270 ALA B N 1
ATOM 4289 C CA . ALA B 1 270 ? 7.59 -23.203 0.561 1 98.88 270 ALA B CA 1
ATOM 4290 C C . ALA B 1 270 ? 6.684 -23.766 1.656 1 98.88 270 ALA B C 1
ATOM 4292 O O . ALA B 1 270 ? 5.75 -24.516 1.374 1 98.88 270 ALA B O 1
ATOM 4293 N N . ARG B 1 271 ? 6.949 -23.359 2.834 1 98.75 271 ARG B N 1
ATOM 4294 C CA . ARG B 1 271 ? 6.188 -23.734 4.023 1 98.75 271 ARG B CA 1
ATOM 4295 C C . ARG B 1 271 ? 5.859 -22.516 4.871 1 98.75 271 ARG B C 1
ATOM 4297 O O . ARG B 1 271 ? 6.551 -21.5 4.797 1 98.75 271 ARG B O 1
ATOM 4304 N N . VAL B 1 272 ? 4.738 -22.625 5.59 1 98.81 272 VAL B N 1
ATOM 4305 C CA . VAL B 1 272 ? 4.531 -21.656 6.656 1 98.81 272 VAL B CA 1
ATOM 4306 C C . VAL B 1 272 ? 5.152 -22.172 7.953 1 98.81 272 VAL B C 1
ATOM 4308 O O . VAL B 1 272 ? 4.898 -23.297 8.367 1 98.81 272 VAL B O 1
ATOM 4311 N N . VAL B 1 273 ? 5.965 -21.359 8.586 1 98.88 273 VAL B N 1
ATOM 4312 C CA . VAL B 1 273 ? 6.789 -21.75 9.727 1 98.88 273 VAL B CA 1
ATOM 4313 C C . VAL B 1 273 ? 5.898 -22.047 10.93 1 98.88 273 VAL B C 1
ATOM 4315 O O . VAL B 1 273 ? 6.066 -23.062 11.609 1 98.88 273 VAL B O 1
ATOM 4318 N N . GLU B 1 274 ? 4.91 -21.203 11.203 1 98.56 274 GLU B N 1
ATOM 4319 C CA . GLU B 1 274 ? 4.09 -21.25 12.406 1 98.56 274 GLU B CA 1
ATOM 4320 C C . GLU B 1 274 ? 3.295 -22.547 12.5 1 98.56 274 GLU B C 1
ATOM 4322 O O . GLU B 1 274 ? 3.104 -23.078 13.594 1 98.56 274 GLU B O 1
ATOM 4327 N N . ARG B 1 275 ? 2.816 -23.094 11.289 1 98.31 275 ARG B N 1
ATOM 4328 C CA . ARG B 1 275 ? 1.983 -24.297 11.297 1 98.31 275 ARG B CA 1
ATOM 4329 C C . ARG B 1 275 ? 2.729 -25.484 10.703 1 98.31 275 ARG B C 1
ATOM 4331 O O . ARG B 1 275 ? 2.203 -26.594 10.664 1 98.31 275 ARG B O 1
ATOM 4338 N N . ASP B 1 276 ? 3.965 -25.219 10.258 1 98.25 276 ASP B N 1
ATOM 4339 C CA . ASP B 1 276 ? 4.777 -26.25 9.633 1 98.25 276 ASP B CA 1
ATOM 4340 C C . ASP B 1 276 ? 4 -26.969 8.531 1 98.25 276 ASP B C 1
ATOM 4342 O O . ASP B 1 276 ? 3.918 -28.203 8.523 1 98.25 276 ASP B O 1
ATOM 4346 N N . LEU B 1 277 ? 3.486 -26.203 7.594 1 98.62 277 LEU B N 1
ATOM 4347 C CA . LEU B 1 277 ? 2.664 -26.719 6.504 1 98.62 277 LEU B CA 1
ATOM 4348 C C . LEU B 1 277 ? 3.23 -26.297 5.152 1 98.62 277 LEU B C 1
ATOM 4350 O O . LEU B 1 277 ? 3.621 -25.141 4.969 1 98.62 277 LEU B O 1
ATOM 4354 N N . VAL B 1 278 ? 3.322 -27.297 4.246 1 98.75 278 VAL B N 1
ATOM 4355 C CA . VAL B 1 278 ? 3.721 -26.984 2.881 1 98.75 278 VAL B CA 1
ATOM 4356 C C . VAL B 1 278 ? 2.605 -26.203 2.182 1 98.75 278 VAL B C 1
ATOM 4358 O O . VAL B 1 278 ? 1.452 -26.641 2.168 1 98.75 278 VAL B O 1
ATOM 4361 N N . VAL B 1 279 ? 2.934 -25.062 1.606 1 98.88 279 VAL B N 1
ATOM 4362 C CA . VAL B 1 279 ? 1.905 -24.203 1.023 1 98.88 279 VAL B CA 1
ATOM 4363 C C . VAL B 1 279 ? 2.174 -24.016 -0.468 1 98.88 279 VAL B C 1
ATOM 4365 O O . VAL B 1 279 ? 1.281 -23.625 -1.222 1 98.88 279 VAL B O 1
ATOM 4368 N N . LEU B 1 280 ? 3.363 -24.203 -0.965 1 98.81 280 LEU B N 1
ATOM 4369 C CA . LEU B 1 280 ? 3.816 -24.203 -2.352 1 98.81 280 LEU B CA 1
ATOM 4370 C C . LEU B 1 280 ? 4.82 -25.328 -2.588 1 98.81 280 LEU B C 1
ATOM 4372 O O . LEU B 1 280 ? 5.77 -25.5 -1.817 1 98.81 280 LEU B O 1
ATOM 4376 N N . THR B 1 281 ? 4.562 -26.156 -3.625 1 98.62 281 THR B N 1
ATOM 4377 C CA . THR B 1 281 ? 5.422 -27.312 -3.836 1 98.62 281 THR B CA 1
ATOM 4378 C C . THR B 1 281 ? 5.602 -27.594 -5.324 1 98.62 281 THR B C 1
ATOM 4380 O O . THR B 1 281 ? 5.18 -26.797 -6.164 1 98.62 281 THR B O 1
ATOM 4383 N N . ASN B 1 282 ? 6.414 -28.594 -5.566 1 98.69 282 ASN B N 1
ATOM 4384 C CA . ASN B 1 282 ? 6.68 -29.016 -6.941 1 98.69 282 ASN B CA 1
ATOM 4385 C C . ASN B 1 282 ? 7.219 -27.844 -7.777 1 98.69 282 ASN B C 1
ATOM 4387 O O . ASN B 1 282 ? 6.887 -27.719 -8.953 1 98.69 282 ASN B O 1
ATOM 4391 N N . GLY B 1 283 ? 7.965 -27 -7.152 1 98.69 283 GLY B N 1
ATOM 4392 C CA . GLY B 1 283 ? 8.477 -25.797 -7.812 1 98.69 283 GLY B CA 1
ATOM 4393 C C . GLY B 1 283 ? 9.703 -26.078 -8.672 1 98.69 283 GLY B C 1
ATOM 4394 O O . GLY B 1 283 ? 10.445 -27.016 -8.406 1 98.69 283 GLY B O 1
ATOM 4395 N N . VAL B 1 284 ? 9.859 -25.281 -9.719 1 98.75 284 VAL B N 1
ATOM 4396 C CA . VAL B 1 284 ? 11.023 -25.266 -10.594 1 98.75 284 VAL B CA 1
ATOM 4397 C C . VAL B 1 284 ? 11.562 -23.844 -10.711 1 98.75 284 VAL B C 1
ATOM 4399 O O . VAL B 1 284 ? 10.797 -22.891 -10.945 1 98.75 284 VAL B O 1
ATOM 4402 N N . VAL B 1 285 ? 12.82 -23.688 -10.508 1 98.88 285 VAL B N 1
ATOM 4403 C CA . VAL B 1 285 ? 13.477 -22.406 -10.703 1 98.88 285 VAL B CA 1
ATOM 4404 C C . VAL B 1 285 ? 14.594 -22.547 -11.727 1 98.88 285 VAL B C 1
ATOM 4406 O O . VAL B 1 285 ? 15.375 -23.5 -11.68 1 98.88 285 VAL B O 1
ATOM 4409 N N . GLU B 1 286 ? 14.648 -21.672 -12.656 1 98.94 286 GLU B N 1
ATOM 4410 C CA . GLU B 1 286 ? 15.789 -21.516 -13.555 1 98.94 286 GLU B CA 1
ATOM 4411 C C . GLU B 1 286 ? 16.328 -20.094 -13.523 1 98.94 286 GLU B C 1
ATOM 4413 O O . GLU B 1 286 ? 15.562 -19.125 -13.461 1 98.94 286 GLU B O 1
ATOM 4418 N N . TRP B 1 287 ? 17.609 -19.969 -13.531 1 98.81 287 TRP B N 1
ATOM 4419 C CA . TRP B 1 287 ? 18.25 -18.672 -13.492 1 98.81 287 TRP B CA 1
ATOM 4420 C C . TRP B 1 287 ? 19.594 -18.703 -14.227 1 98.81 287 TRP B C 1
ATOM 4422 O O . TRP B 1 287 ? 20.062 -19.781 -14.602 1 98.81 287 TRP B O 1
ATOM 4432 N N . VAL B 1 288 ? 20.188 -17.531 -14.539 1 97.88 288 VAL B N 1
ATOM 4433 C CA . VAL B 1 288 ? 21.5 -17.406 -15.18 1 97.88 288 VAL B CA 1
ATOM 4434 C C . VAL B 1 288 ? 22.438 -16.594 -14.281 1 97.88 288 VAL B C 1
ATOM 4436 O O . VAL B 1 288 ? 21.984 -15.75 -13.508 1 97.88 288 VAL B O 1
#

Foldseek 3Di:
DFFDPVVQQPDFWDKFKDWDALVLQLLQLVLLPQCPPHVPPPLRCLRNPPVNHFGAQLLVQLPRDPPLPQVDVVRVFPSVPKDWWKKKKFFPFGDDSTAMKMKIKGWPDKAAPAQQAAIKTKMKMFIAGPPPRHTGMIMMTIMGRRRRHDPPGHNPPPDDQADDDPPDFFPDKDKGWFAQCSQVSNCVSPPVPCLQPPQVVVVVVVHNGRFHDLSSLQSNLSQVCCVPPVVSDNRFWGMKMKTFDDTHHGGFMKMKGWHDPDVQKIFIWIATPVVRGTGIGSMITGTD/DFFDPVVQQPDFWDKFKDWDALVLQLLQLVLLPQCPPHVPPPLRCLRNPPVNHFGAQLLVQLPRDPPDPQPDVVRVFPSVPKDWWKKKKFFPFGDDSTAMKMKIKGWPDKAAPAQQAAIKTKMKMFIAGPPPRHTGMIMMTIMGRRRRHDPPGHRPPPDDQADDDPPDFFPDKDKGWFAQCSQVSNCVSPPVPCLQPPQVNVVVVPHNGRFHDLSSLQSNLSQVCCVPPVVSDSRFWGMKMKTFDDTHHGGWMKMKGWHDPDVQKIFIWIATPVVRGTGIGSMITGTD

Seq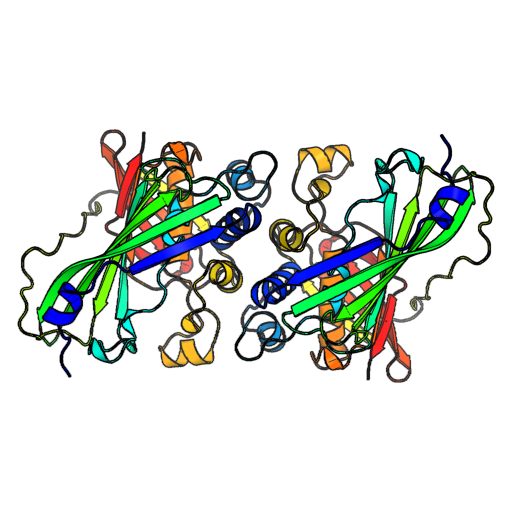uence (576 aa):
MPLDYDLLMSLPPEEVRQSYTARDTILYALGVAAGVPDPLDPGDLKYTYEADLHALPTMAVVLAYPGVWLMEPRFGITWHKVLHGEQTLRLHRPLPVEGTVVAATVIDAIYDKGADKGAVLYTRRDIRDAATGELLATVGQSAFLRGDGGFGGKADGAPKPHPVPDDRPPDLTLDLPTRPEQALIYRLSGDWNPLHVDPGVAALARFSRPILHGLCTYGVAGRAVLRLLCGNDPARLRRLDGRFSAPVFPGETIRTEIWHEGPGRAALRARVVERDLVVLTNGVVEWVMPLDYDLLMSLPP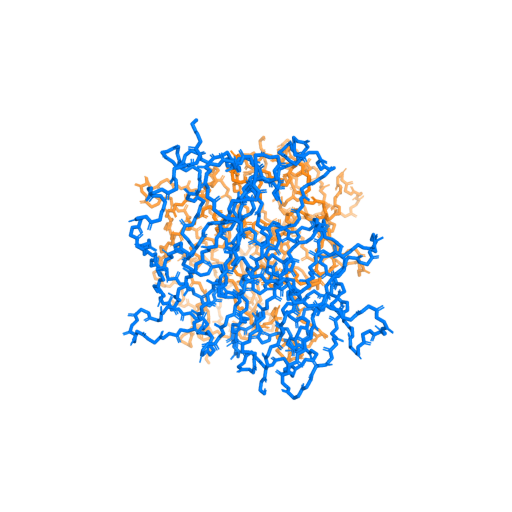EEVRQSYTARDTILYALGVAAGVPDPLDPGDLKYTYEADLHALPTMAVVLAYPGVWLMEPRFGITWHKVLHGEQTLRLHRPLPVEGTVVAATVIDAIYDKGADKGAVLYTRRDIRDAATGELLATVGQSAFLRGDGGFGGKADGAPKPHPVPDDRPPDLTLDLPTRPEQALIYRLSGDWNPLHVDPGVAALARFSRPILHGLCTYGVAGRAVLRLLCGNDPARLRRLDGRFSAPVFPGETIRTEIWHEGPGRAALRARVVERDLVVLTNGVVEWV

Secondary structure (DSSP, 8-state):
----HHHHHHPPPEEEEEEE-HHHHHHHHHHTTTT-S-TT-HHHHHHH-GGG----GGGGGGTT---SGGG-GGGT--GGGEEEEEEEEEESSPPPSSEEEEEEEEEEEEEEEETTTEEEEEEEEEEEETTT--EEEEEEEEEEETT---SS---TTPPPPPP---SS--SEEEEEE--TTHHHHHGGGS---GGGT-HHHHHHTT-SSPPPPHHHHHHHHHHHHHHHHSTT-GGGEEEEEEEE-S---TT-EEEEEEEEEETTEEEEEEEETTTTEEEEEEEEEEE-/----HHHHHHPPPEEEEEEE-HHHHHHHHHHTTTT-S-TT-HHHHHHH-GGG----GGGGGGTT---SGGG-GGGT--GGGEEEEEEEEEESSPPPSSEEEEEEEEEEEEEEEETTTEEEEEEEEEEEETTT--EEEEEEEEEEETT---SS---TTPPPPPPPP-SS--SEEEEEE--TTHHHHHGGGT---GGGT-HHHHHHTT-SSPPPPHHHHHHHHHHHHHHHHSTT-GGGEEEEEEEE-S---TT-EEEEEEEEEETTEEEEEEEETTTTEEEEEEEEEEE-

=== Feature glossary ===
The record interleaves many kinds of information about one protein. Here is each kind framed as the question it answers.

Q: What are the backbone torsion angles?
A: φ (phi) and ψ (psi) are the two rotatable backbone dihedrals per residue: φ is the C(i-1)–N–Cα–C torsion, ψ is the N–Cα–C–N(i+1) torsion, both in degrees on (−180°, 180°]. α-helical residues cluster near (−60°, −45°); β-strand residues near (−120°, +130°). A Ramachandran plot is simply a scatter of (φ, ψ) for every residue.

Q: What is the amino-acid chain?
A: This is the polypeptide sequence — one letter per residue, N-terminus first. Length ranges from a few dozen residues for small domains to over a thousand for large multi-domain proteins.

Q: How mobile is each atom in the crystal?
A: For experimental (PDB) structures, the B-factor (temperature factor) quantifies the positional spread of each atom in the crystal — a combination of thermal vibration and static disorder — in units of Å². High B-factors mark flexible loops or poorly resolved regions; low B-factors mark the rigid, well-ordered core.

Q: Are the domains correctly placed relative to each other?
A: Predicted Aligned Error (PAE) is an AlphaFold confidence matrix: entry (i, j) is the expected error in the position of residue j, in ångströms, when the prediction is superimposed on the true structure at residue i. Low PAE within a block of residues means that block is internally rigid and well-predicted; high PAE between two blocks means their relative placement is uncertain even if each block individually is confident.

Q: How confident is the AlphaFold model at each residue?
A: pLDDT is the predicted lDDT-Cα score: AlphaFold's confidence that the local environment of each residue (all inter-atomic distances within 15 Å) is correctly placed. It is a per-residue number between 0 and 100, with higher meaning more reliable.

Q: What family and function is it annotated with?
A: Functional annotations link the protein to curated databases. InterPro entries identify conserved domains and families by matching the sequence against member-database signatures (Pfam, PROSITE, CDD, …). Gene Ontology (GO) terms describe molecular function, biological process, and cellular component in a controlled vocabulary. CATH places the structure in a hierarchical fold classification (Class/Architecture/Topology/Homologous-superfamily). The organism is the source species.

Q: How big and how compact is the whole molecule?
A: Three whole-structure scalars: the radius of gyration (RMS distance of Cα from centroid, in Å), the count of Cα–Cα contacts (pairs closer than 8 Å and separated by more than four residues in sequence — i.e. tertiary, not local, contacts), and the bounding-box dimensions. Together they distinguish compact globular folds from extended fibres or disordered chains.

Q: What known structures does this most resemble?
A: The Foldseek neighbor list gives the closest experimentally determined structures in the PDB, ranked by structural alignment. TM-score near 1 means near-identical fold; near 0.3 means only rough topology match. This is how one finds what a novel AlphaFold prediction most resembles in the solved-structure universe.

Q: Which residues are buried vs exposed?
A: SASA measures how much of the protein is reachable by solvent. It is computed by rolling a water-sized probe over the atomic surface and summing the exposed area (Å²). Per-residue SASA distinguishes core (buried, low SASA) from surface (exposed, high SASA) residues; total SASA is a whole-molecule size measure.

Q: Which residues are in helices, strands, or loops?
A: Eight-state secondary structure (DSSP): H is the canonical α-helix, G the tighter 3₁₀-helix, I the wider π-helix; E/B are β-structure, T and S are turns and bends, and '-' is everything else. DSSP derives these from the pattern of main-chain N–H···O=C hydrogen bonds, not from the sequence.

Q: Where is each backbone atom in 3D?
A: Structure coordinates are given as an mmCIF _atom_site loop: one row per atom with element, residue name, chain id, sequence number, and x/y/z position in Å. Only the four main-chain atoms per residue are included here; side chains are omitted to keep the record compact.

Q: What if only a Cα trace is available?
A: Three-state secondary structure (P-SEA) collapses the eight DSSP classes into helix (a), strand (b), and coil (c). P-SEA assigns these from Cα geometry alone — distances and angles — without requiring backbone oxygens, so it works on any Cα trace.

Q: What do the rendered images show?
A: The six renders are orthographic views along the three Cartesian axes in both directions. Representation (cartoon, sticks, or surface) and color scheme (sequence-rainbow or by-chain) vary across proteins so the training set covers all the common visualization conventions.

Q: What does the local fold look like, residue by residue?
A: Foldseek's 3Di representation compresses backbone geometry into a per-residue letter drawn from a learned twenty-state alphabet. It captures the tertiary interaction pattern around each residue — which residues are packed against it in space, regardless of where they are in sequence.

Q: What do the diagnostic plots show?
A: The contact map is a binary N×N matrix image: pixel (i, j) is dark where Cα_i and Cα_j are within 8 Å and |i−j|>4. Because the |i−j|>4 filter removes local helical contacts, off-diagonal stripes parallel to the main diagonal indicate parallel β-sheets; stripes perpendicular to it indicate antiparallel β-sheets. The Ramachandran plot scatters every residue's (φ, ψ) pair against the sterically allowed regions. The PAE heatmap renders the predicted-aligned-error matrix.